Protein AF-0000000074209521 (afdb_homodimer)

Radius of gyration: 27.81 Å; Cα contacts (8 Å, |Δi|>4): 1711; chains: 2; bounding box: 78×74×58 Å

Foldseek 3Di:
DLQALLNLLVCQALVQAFFLVSSCVVPVDDSVSSVVSVVLCVVQQQKDWPDFDPDDPDDGTTTIHGDHFLAWEWEWEDDQFKIKIFIAHLNLDTPWIDIDGDHLQVACVPGVVVVLVVVVVGCVVNVHDLSRHAEYEYEDQAFAFPPQRAGCQDVSRPHRGVDPSQVVSCVSRVHGYYYAHLQLLLQLLLCVVVPCSPPDFRFKTKEWAAEQFTWIWIDDRSHTDQPNTNCPGVQQQDALDDAFADPVGDGRGLRSCQGPVNLQVVCVVVVHPQDHLLSLQVCVVVPPPSSLVSLLVSLLSLLQSVLVVLQVRLTLEYEYAYSSLDPSSQVSSVVSNVVRHDCVSCVRYDRYYRDCHPSSSVSSRSNNSSCVCSRSVNSSVVSD/DLQALLNLLVCQALVQAFFLVSSCVVPVDDSVSSVVSVVLCVVQQQKDWPDFPPDDPDDGTTTIHGDHFLAWEWEWEDDQFKIKIFIAHLNLDTPWIDIDGDHLQVACVPGVVVVLVVVVVGCVVNVHDLSRHAEYEYEDQAFAFPPQRAGCQDVSRPHRGVDPSQVVSCVSRVHGYYYAHLQLLLQLLLCVVVPCSPPDFRFKTKEWAAEQFTWMWIDDRSHTDQPNGNCPGVQQQDALDDAFADPVGDGRGLRSCQGPVNLQVVCVVVVHPQDHLLSLQVCVVVPPPSSLVSLLVSLLSLLQSVLVVLQVRLTLEYEYAYSSLDPSSQVSSVVSNVVRHDCVSCVRYDRYYRDCHPSSSVSSRSNNSSCVCSRSVNSSVVSD

Nearest PDB structures (foldseek):
  2qm1-assembly1_B  TM=8.744E-01  e=2.943E-23  Enterococcus faecalis V583
  5f7q-assembly1_C  TM=8.831E-01  e=9.746E-23  Listeria monocytogenes EGD-e
  5f7q-assembly1_J  TM=8.627E-01  e=8.278E-23  Listeria monocytogenes EGD-e
  2aa4-assembly1_B  TM=8.420E-01  e=3.193E-18  Escherichia coli
  6jdb-assembly1_A-2  TM=8.244E-01  e=1.582E-15  Haemophilus influenzae 86-028NP

Secondary structure (DSSP, 8-state):
----HHHHHHHHHHTS--BHHHHHHHH---HHHHHHHHHHHHHTTSEEEEEE---SSS---EEEEE--SS-EEEEEEE-SSEEEEEEE-TTS-EEEEEEEE--GGG-HHHHHHHHHHHHHHHHHHHT--GGGEEEEEEEESS-B-TTT--B---TTSTT-BT--HHHHHHHHS-S-EEEEEHHHHHHHHHHHHHTTTSSSSPPPEEEEEESSSEEEEEEETTEEE--SSS-TT-GGG-B----PBPTTS-BSBHHHHHSHHHHHHHHHHTT----SHHHHHHHHHTT-HHHHHHHHHHHHHHHHHHHHHHHHH--SEEEEESTT--HHHHHHHHHHHHHHS-HHHHTT-EEEE-SSGGGHHHHHHHHHHHHHHTSHHHHHHHH-/----HHHHHHHHHHTS--BHHHHHHHH---HHHHHHHHHHHHHTTSEEEEEE---SSS---EEEEE--SS-EEEEEEE-SSEEEEEEE-TTS-EEEEEEEE--GGG-HHHHHHHHHHHHHHHHHHHT--GGGEEEEEEEESS-B-TTT--B---TTSTT-BT--HHHHHHHHS-S-EEEEEHHHHHHHHHHHHHTTTSSSSPPPEEEEEESSSEEEEEEETTEEE--SSS-TT-GGG-B----PBPTTS-BSBHHHHHSHHHHHHHHHHTT----SHHHHHHHHHTT-HHHHHHHHHHHHHHHHHHHHHHHHH--SEEEEESTT--HHHHHHHHHHHHHHS-HHHHTT-EEEE-SSGGGHHHHHHHHHHHHHHTSHHHHHHHH-

Sequence (768 aa):
MTAGAGEILQLIRSGRATTRIQVLEATGLSRVTVAQRMDALLAAGIVRTAGDAGATGGRRSERFVFDPADSLVLVAALELDAAELAVVDPHGALLARMSLDLDLAAGPESVLPVLLDGFDTLLGDVGIKPASVGGVALSVPGPVDPHDHRLSDPPVMPGWGAWPVVETVRDRFDVPVHLENDADATAYGEFTELGGGRDGRPEPFVLVKVSRFLGAGLVIDGRAYRGTDGGAGDIGHVDVGGDAVCRCGRRGCLAAEAGGTALLRRLGEAGSDVGSLAELRALAERGDALVTAELERAAGLIGRVLAVVVGVLNPADLVVAGELAVPAMIAGIRAGVYAGAQPRATARLRIRAATLGPEAVLVGLARVAVDDRFSAEAVDARLGMTAGAGEILQLIRSGRATTRIQVLEATGLSRVTVAQRMDALLAAGIVRTAGDAGATGGRRSERFVFDPADSLVLVAALELDAAELAVVDPHGALLARMSLDLDLAAGPESVLPVLLDGFDTLLGDVGIKPASVGGVALSVPGPVDPHDHRLSDPPVMPGWGAWPVVETVRDRFDVPVHLENDADATAYGEFTELGGGRDGRPEPFVLVKVSRFLGAGLVIDGRAYRGTDGGAGDIGHVDVGGDAVCRCGRRGCLAAEAGGTALLRRLGEAGSDVGSLAELRALAERGDALVTAELERAAGLIGRVLAVVVGVLNPADLVVAGELAVPAMIAGIRAGVYAGAQPRATARLRIRAATLGPEAVLVGLARVAVDDRFSAEAVDARLG

Organism: NCBI:txid88382

Structure (mmCIF, N/CA/C/O backbone):
data_AF-0000000074209521-model_v1
#
loop_
_entity.id
_entity.type
_entity.pdbx_description
1 polymer 'Putative NBD/HSP70 family sugar kinase'
#
loop_
_atom_site.group_PDB
_atom_site.id
_atom_site.type_symbol
_atom_site.label_atom_id
_atom_site.label_alt_id
_atom_site.label_comp_id
_atom_site.label_asym_id
_atom_site.label_entity_id
_atom_site.label_seq_id
_atom_site.pdbx_PDB_ins_code
_atom_site.Cartn_x
_atom_site.Cartn_y
_atom_site.Cartn_z
_atom_site.occupancy
_atom_site.B_iso_or_equiv
_atom_site.auth_seq_id
_atom_site.auth_comp_id
_atom_site.auth_asym_id
_atom_site.auth_atom_id
_atom_site.pdbx_PDB_model_num
ATOM 1 N N . MET A 1 1 ? -26.859 -6.52 -5.391 1 35.66 1 MET A N 1
ATOM 2 C CA . MET A 1 1 ? -25.656 -5.941 -4.789 1 35.66 1 MET A CA 1
ATOM 3 C C . MET A 1 1 ? -26 -5.191 -3.508 1 35.66 1 MET A C 1
ATOM 5 O O . MET A 1 1 ? -26.766 -4.223 -3.535 1 35.66 1 MET A O 1
ATOM 9 N N . THR A 1 2 ? -26.391 -5.891 -2.447 1 49.91 2 THR A N 1
ATOM 10 C CA . THR A 1 2 ? -27.203 -5.137 -1.498 1 49.91 2 THR A CA 1
ATOM 11 C C . THR A 1 2 ? -26.422 -3.967 -0.917 1 49.91 2 THR A C 1
ATOM 13 O O . THR A 1 2 ? -25.531 -4.164 -0.089 1 49.91 2 THR A O 1
ATOM 16 N N . ALA A 1 3 ? -26.188 -3.008 -1.769 1 63.5 3 ALA A N 1
ATOM 17 C CA . ALA A 1 3 ? -25.641 -1.713 -1.354 1 63.5 3 ALA A CA 1
ATOM 18 C C . ALA A 1 3 ? -26.469 -1.119 -0.213 1 63.5 3 ALA A C 1
ATOM 20 O O . ALA A 1 3 ? -27.688 -0.934 -0.344 1 63.5 3 ALA A O 1
ATOM 21 N N . GLY A 1 4 ? -25.828 -1.159 1.02 1 77.31 4 GLY A N 1
ATOM 22 C CA . GLY A 1 4 ? -26.516 -0.495 2.119 1 77.31 4 GLY A CA 1
ATOM 23 C C . GLY A 1 4 ? -26.672 1 1.912 1 77.31 4 GLY A C 1
ATOM 24 O O . GLY A 1 4 ? -26.469 1.503 0.806 1 77.31 4 GLY A O 1
ATOM 25 N N . ALA A 1 5 ? -27.297 1.582 2.875 1 87.94 5 ALA A N 1
ATOM 26 C CA . ALA A 1 5 ? -27.453 3.033 2.822 1 87.94 5 ALA A CA 1
ATOM 27 C C . ALA A 1 5 ? -26.109 3.725 2.682 1 87.94 5 ALA A C 1
ATOM 29 O O . ALA A 1 5 ? -26 4.758 2.02 1 87.94 5 ALA A O 1
ATOM 30 N N . GLY A 1 6 ? -25.125 3.09 3.289 1 90.69 6 GLY A N 1
ATOM 31 C CA . GLY A 1 6 ? -23.781 3.641 3.238 1 90.69 6 GLY A CA 1
ATOM 32 C C . GLY A 1 6 ? -23.203 3.689 1.835 1 90.69 6 GLY A C 1
ATOM 33 O O . GLY A 1 6 ? -22.578 4.68 1.447 1 90.69 6 GLY A O 1
ATOM 34 N N . GLU A 1 7 ? -23.406 2.686 1.127 1 87.81 7 GLU A N 1
ATOM 35 C CA . GLU A 1 7 ? -22.922 2.66 -0.249 1 87.81 7 GLU A CA 1
ATOM 36 C C . GLU A 1 7 ? -23.656 3.674 -1.115 1 87.81 7 GLU A C 1
ATOM 38 O O . GLU A 1 7 ? -23.062 4.301 -1.992 1 87.81 7 GLU A O 1
ATOM 43 N N . ILE A 1 8 ? -24.938 3.754 -0.903 1 91.06 8 ILE A N 1
ATOM 44 C CA . ILE A 1 8 ? -25.719 4.746 -1.628 1 91.06 8 ILE A CA 1
ATOM 45 C C . ILE A 1 8 ? -25.203 6.148 -1.304 1 91.06 8 ILE A C 1
ATOM 47 O O . ILE A 1 8 ? -25.078 6.992 -2.195 1 91.06 8 ILE A O 1
ATOM 51 N N . LEU A 1 9 ? -24.891 6.328 -0.055 1 94.31 9 LEU A N 1
ATOM 52 C CA . LEU A 1 9 ? -24.328 7.621 0.338 1 94.31 9 LEU A CA 1
ATOM 53 C C . LEU A 1 9 ? -23.047 7.922 -0.432 1 94.31 9 LEU A C 1
ATOM 55 O O . LEU A 1 9 ? -22.844 9.047 -0.883 1 94.31 9 LEU A O 1
ATOM 59 N N . GLN A 1 10 ? -22.203 6.891 -0.549 1 91.31 10 GLN A N 1
ATOM 60 C CA . GLN A 1 10 ? -20.938 7.109 -1.26 1 91.31 10 GLN A CA 1
ATOM 61 C C . GLN A 1 10 ? -21.188 7.523 -2.707 1 91.31 10 GLN A C 1
ATOM 63 O O . GLN A 1 10 ? -20.469 8.352 -3.254 1 91.31 10 GLN A O 1
ATOM 68 N N . LEU A 1 11 ? -22.234 6.98 -3.344 1 90.31 11 LEU A N 1
ATOM 69 C CA . LEU A 1 11 ? -22.594 7.336 -4.715 1 90.31 11 LEU A CA 1
ATOM 70 C C . LEU A 1 11 ? -23.031 8.797 -4.801 1 90.31 11 LEU A C 1
ATOM 72 O O . LEU A 1 11 ? -22.625 9.516 -5.711 1 90.31 11 LEU A O 1
ATOM 76 N N . ILE A 1 12 ? -23.75 9.18 -3.834 1 93 12 ILE A N 1
ATOM 77 C CA . ILE A 1 12 ? -24.266 10.547 -3.818 1 93 12 ILE A CA 1
ATOM 78 C C . ILE A 1 12 ? -23.109 11.523 -3.545 1 93 12 ILE A C 1
ATOM 80 O O . ILE A 1 12 ? -22.969 12.523 -4.246 1 93 12 ILE A O 1
ATOM 84 N N . ARG A 1 13 ? -22.312 11.203 -2.592 1 91.12 13 ARG A N 1
ATOM 85 C CA . ARG A 1 13 ? -21.219 12.062 -2.154 1 91.12 13 ARG A CA 1
ATOM 86 C C . ARG A 1 13 ? -20.203 12.258 -3.268 1 91.12 13 ARG A C 1
ATOM 88 O O . ARG A 1 13 ? -19.641 13.344 -3.42 1 91.12 13 ARG A O 1
ATOM 95 N N . SER A 1 14 ? -20.016 11.211 -4.055 1 84.81 14 SER A N 1
ATOM 96 C CA . SER A 1 14 ? -19.031 11.281 -5.129 1 84.81 14 SER A CA 1
ATOM 97 C C . SER A 1 14 ? -19.609 11.953 -6.371 1 84.81 14 SER A C 1
ATOM 99 O O . SER A 1 14 ? -18.875 12.32 -7.289 1 84.81 14 SER A O 1
ATOM 101 N N . GLY A 1 15 ? -20.938 12.07 -6.402 1 86.44 15 GLY A N 1
ATOM 102 C CA . GLY A 1 15 ? -21.609 12.641 -7.559 1 86.44 15 GLY A CA 1
ATOM 103 C C . GLY A 1 15 ? -21.938 11.625 -8.633 1 86.44 15 GLY A C 1
ATOM 104 O O . GLY A 1 15 ? -22.531 11.961 -9.656 1 86.44 15 GLY A O 1
ATOM 105 N N . ARG A 1 16 ? -21.609 10.383 -8.438 1 87 16 ARG A N 1
ATOM 106 C CA . ARG A 1 16 ? -21.828 9.344 -9.43 1 87 16 ARG A CA 1
ATOM 107 C C . ARG A 1 16 ? -23.328 9.086 -9.641 1 87 16 ARG A C 1
ATOM 109 O O . ARG A 1 16 ? -23.75 8.727 -10.742 1 87 16 ARG A O 1
ATOM 116 N N . ALA A 1 17 ? -24.094 9.203 -8.562 1 91.38 17 ALA A N 1
ATOM 117 C CA . ALA A 1 17 ? -25.547 9.031 -8.602 1 91.38 17 ALA A CA 1
ATOM 118 C C . ALA A 1 17 ? -26.234 9.969 -7.617 1 91.38 17 ALA A C 1
ATOM 120 O O . ALA A 1 17 ? -26.172 9.766 -6.402 1 91.38 17 ALA A O 1
ATOM 121 N N . THR A 1 18 ? -26.906 10.953 -8.234 1 94.5 18 THR A N 1
ATOM 122 C CA . THR A 1 18 ? -27.469 11.969 -7.355 1 94.5 18 THR A CA 1
ATOM 123 C C . THR A 1 18 ? -29 12.008 -7.496 1 94.5 18 THR A C 1
ATOM 125 O O . THR A 1 18 ? -29.656 12.852 -6.883 1 94.5 18 THR A O 1
ATOM 128 N N . THR A 1 19 ? -29.547 11.141 -8.391 1 94.12 19 THR A N 1
ATOM 129 C CA . THR A 1 19 ? -30.984 10.984 -8.516 1 94.12 19 THR A CA 1
ATOM 130 C C . THR A 1 19 ? -31.406 9.547 -8.203 1 94.12 19 THR A C 1
ATOM 132 O O . THR A 1 19 ? -30.562 8.641 -8.195 1 94.12 19 THR A O 1
ATOM 135 N N . ARG A 1 20 ? -32.656 9.414 -7.945 1 92.56 20 ARG A N 1
ATOM 136 C CA . ARG A 1 20 ? -33.156 8.078 -7.637 1 92.56 20 ARG A CA 1
ATOM 137 C C . ARG A 1 20 ? -32.906 7.113 -8.789 1 92.56 20 ARG A C 1
ATOM 139 O O . ARG A 1 20 ? -32.469 5.973 -8.57 1 92.56 20 ARG A O 1
ATOM 146 N N . ILE A 1 21 ? -33.062 7.57 -9.961 1 92.44 21 ILE A N 1
ATOM 147 C CA . ILE A 1 21 ? -32.875 6.738 -11.148 1 92.44 21 ILE A CA 1
ATOM 148 C C . ILE A 1 21 ? -31.406 6.344 -11.273 1 92.44 21 ILE A C 1
ATOM 150 O O . ILE A 1 21 ? -31.078 5.191 -11.57 1 92.44 21 ILE A O 1
ATOM 154 N N . GLN A 1 22 ? -30.531 7.297 -11.039 1 92.38 22 GLN A N 1
ATOM 155 C CA . GLN A 1 22 ? -29.109 7.012 -11.109 1 92.38 22 GLN A CA 1
ATOM 156 C C . GLN A 1 22 ? -28.703 5.996 -10.047 1 92.38 22 GLN A C 1
ATOM 158 O O . GLN A 1 22 ? -27.859 5.121 -10.297 1 92.38 22 GLN A O 1
ATOM 163 N N . VAL A 1 23 ? -29.234 6.113 -8.898 1 92.62 23 VAL A N 1
ATOM 164 C CA . VAL A 1 23 ? -28.922 5.195 -7.812 1 92.62 23 VAL A CA 1
ATOM 165 C C . VAL A 1 23 ? -29.406 3.789 -8.164 1 92.62 23 VAL A C 1
ATOM 167 O O . VAL A 1 23 ? -28.688 2.809 -7.949 1 92.62 23 VAL A O 1
ATOM 170 N N . LEU A 1 24 ? -30.641 3.727 -8.703 1 87.56 24 LEU A N 1
ATOM 171 C CA . LEU A 1 24 ? -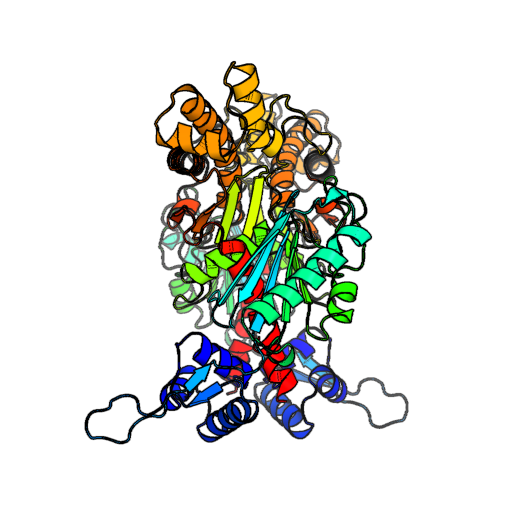31.172 2.447 -9.148 1 87.56 24 LEU A CA 1
ATOM 172 C C . LEU A 1 24 ? -30.25 1.789 -10.164 1 87.56 24 LEU A C 1
ATOM 174 O O . LEU A 1 24 ? -29.906 0.612 -10.031 1 87.56 24 LEU A O 1
ATOM 178 N N . GLU A 1 25 ? -29.797 2.547 -11.062 1 88.12 25 GLU A N 1
ATOM 179 C CA . GLU A 1 25 ? -28.938 2.043 -12.133 1 88.12 25 GLU A CA 1
ATOM 180 C C . GLU A 1 25 ? -27.578 1.619 -11.602 1 88.12 25 GLU A C 1
ATOM 182 O O . GLU A 1 25 ? -27.047 0.572 -11.984 1 88.12 25 GLU A O 1
ATOM 187 N N . ALA A 1 26 ? -27.062 2.424 -10.719 1 85.75 26 ALA A N 1
ATOM 188 C CA . ALA A 1 26 ? -25.719 2.189 -10.227 1 85.75 26 ALA A CA 1
ATOM 189 C C . ALA A 1 26 ? -25.672 0.991 -9.281 1 85.75 26 ALA A C 1
ATOM 191 O O . ALA A 1 26 ? -24.672 0.278 -9.219 1 85.75 26 ALA A O 1
ATOM 192 N N . THR A 1 27 ? -26.719 0.748 -8.617 1 82.5 27 THR A N 1
ATOM 193 C CA . THR A 1 27 ? -26.688 -0.269 -7.574 1 82.5 27 THR A CA 1
ATOM 194 C C . THR A 1 27 ? -27.312 -1.568 -8.055 1 82.5 27 THR A C 1
ATOM 196 O O . THR A 1 27 ? -27.016 -2.645 -7.531 1 82.5 27 THR A O 1
ATOM 199 N N . GLY A 1 28 ? -28.234 -1.428 -8.969 1 77.12 28 GLY A N 1
ATOM 200 C CA . GLY A 1 28 ? -29 -2.586 -9.406 1 77.12 28 GLY A CA 1
ATOM 201 C C . GLY A 1 28 ? -30 -3.066 -8.383 1 77.12 28 GLY A C 1
ATOM 202 O O . GLY A 1 28 ? -30.562 -4.156 -8.516 1 77.12 28 GLY A O 1
ATOM 203 N N . LEU A 1 29 ? -30.266 -2.281 -7.402 1 78.56 29 LEU A N 1
ATOM 204 C CA . LEU A 1 29 ? -31.219 -2.617 -6.352 1 78.56 29 LEU A CA 1
ATOM 205 C C . LEU A 1 29 ? -32.656 -2.391 -6.82 1 78.56 29 LEU A C 1
ATOM 207 O O . LEU A 1 29 ? -32.875 -1.725 -7.832 1 78.56 29 LEU A O 1
ATOM 211 N N . SER A 1 30 ? -33.531 -2.99 -6.035 1 79.06 30 SER A N 1
ATOM 212 C CA . SER A 1 30 ? -34.969 -2.77 -6.336 1 79.06 30 SER A CA 1
ATOM 213 C C . SER A 1 30 ? -35.375 -1.345 -5.992 1 79.06 30 SER A C 1
ATOM 215 O O . SER A 1 30 ? -34.75 -0.689 -5.16 1 79.06 30 SER A O 1
ATOM 217 N N . ARG A 1 31 ? -36.438 -0.959 -6.605 1 86.31 31 ARG A N 1
ATOM 218 C CA . ARG A 1 31 ? -37 0.369 -6.352 1 86.31 31 ARG A CA 1
ATOM 219 C C . ARG A 1 31 ? -37.375 0.529 -4.883 1 86.31 31 ARG A C 1
ATOM 221 O O . ARG A 1 31 ? -37.125 1.578 -4.285 1 86.31 31 ARG A O 1
ATOM 228 N N . VAL A 1 32 ? -37.906 -0.494 -4.336 1 85 32 VAL A N 1
ATOM 229 C CA . VAL A 1 32 ? -38.344 -0.449 -2.951 1 85 32 VAL A CA 1
ATOM 230 C C . VAL A 1 32 ? -37.156 -0.325 -2.018 1 85 32 VAL A C 1
ATOM 232 O O . VAL A 1 32 ? -37.188 0.468 -1.073 1 85 32 VAL A O 1
ATOM 235 N N . THR A 1 33 ? -36.094 -1.018 -2.297 1 82.06 33 THR A N 1
ATOM 236 C CA . THR A 1 33 ? -34.875 -1.006 -1.469 1 82.06 33 THR A CA 1
ATOM 237 C C . THR A 1 33 ? -34.188 0.352 -1.541 1 82.06 33 THR A C 1
ATOM 239 O O . THR A 1 33 ? -33.781 0.894 -0.519 1 82.06 33 THR A O 1
ATOM 242 N N . VAL A 1 34 ? -34.094 0.868 -2.715 1 88.81 34 VAL A N 1
ATOM 243 C CA . VAL A 1 34 ? -33.5 2.18 -2.891 1 88.81 34 VAL A CA 1
ATOM 244 C C . VAL A 1 34 ? -34.312 3.234 -2.139 1 88.81 34 VAL A C 1
ATOM 246 O O . VAL A 1 34 ? -33.719 4.082 -1.445 1 88.81 34 VAL A O 1
ATOM 249 N N . ALA A 1 35 ? -35.562 3.074 -2.252 1 90.94 35 ALA A N 1
ATOM 250 C CA . ALA A 1 35 ? -36.438 4.035 -1.571 1 90.94 35 ALA A CA 1
ATOM 251 C C . ALA A 1 35 ? -36.25 3.971 -0.059 1 90.94 35 ALA A C 1
ATOM 253 O O . ALA A 1 35 ? -36.125 5.004 0.605 1 90.94 35 ALA A O 1
ATOM 254 N N . GLN A 1 36 ? -36.188 2.852 0.396 1 90 36 GLN A N 1
ATOM 255 C CA . GLN A 1 36 ? -36.031 2.652 1.832 1 90 36 GLN A CA 1
ATOM 256 C C . GLN A 1 36 ? -34.688 3.225 2.318 1 90 36 GLN A C 1
ATOM 258 O O . GLN A 1 36 ? -34.656 3.898 3.35 1 90 36 GLN A O 1
ATOM 263 N N . ARG A 1 37 ? -33.688 2.934 1.632 1 90.94 37 ARG A N 1
ATOM 264 C CA . ARG A 1 37 ? -32.344 3.393 2.016 1 90.94 37 ARG A CA 1
ATOM 265 C C . ARG A 1 37 ? -32.219 4.906 1.883 1 90.94 37 ARG A C 1
ATOM 267 O O . ARG A 1 37 ? -31.625 5.566 2.73 1 90.94 37 ARG A O 1
ATOM 274 N N . MET A 1 38 ? -32.812 5.355 0.869 1 92.94 38 MET A N 1
ATOM 275 C CA . MET A 1 38 ? -32.812 6.801 0.667 1 92.94 38 MET A CA 1
ATOM 276 C C . MET A 1 38 ? -33.562 7.504 1.778 1 92.94 38 MET A C 1
ATOM 278 O O . MET A 1 38 ? -33.125 8.539 2.287 1 92.94 38 MET A O 1
ATOM 282 N N . ASP A 1 39 ? -34.656 6.945 2.123 1 94.12 39 ASP A N 1
ATOM 283 C CA . ASP A 1 39 ? -35.469 7.523 3.191 1 94.12 39 ASP A CA 1
ATOM 284 C C . ASP A 1 39 ? -34.688 7.559 4.508 1 94.12 39 ASP A C 1
ATOM 286 O O . ASP A 1 39 ? -34.781 8.531 5.262 1 94.12 39 ASP A O 1
ATOM 290 N N . ALA A 1 40 ? -34 6.555 4.727 1 93.81 40 ALA A N 1
ATOM 291 C CA . ALA A 1 40 ? -33.188 6.496 5.945 1 93.81 40 ALA A CA 1
ATOM 292 C C . ALA A 1 40 ? -32.125 7.594 5.961 1 93.81 40 ALA A C 1
ATOM 294 O O . ALA A 1 40 ? -31.922 8.242 6.984 1 93.81 40 ALA A O 1
ATOM 295 N N . LEU A 1 41 ? -31.438 7.828 4.852 1 95.12 41 LEU A N 1
ATOM 296 C CA . LEU A 1 41 ? -30.422 8.859 4.73 1 95.12 41 LEU A CA 1
ATOM 297 C C . LEU A 1 41 ? -31.031 10.25 4.891 1 95.12 41 LEU A C 1
ATOM 299 O O . LEU A 1 41 ? -30.438 11.117 5.543 1 95.12 41 LEU A O 1
ATOM 303 N N . LEU A 1 42 ? -32.219 10.383 4.352 1 94.75 42 LEU A N 1
ATOM 304 C CA . LEU A 1 42 ? -32.938 11.656 4.438 1 94.75 42 LEU A CA 1
ATOM 305 C C . LEU A 1 42 ? -33.375 11.922 5.871 1 94.75 42 LEU A C 1
ATOM 307 O O . LEU A 1 42 ? -33.219 13.031 6.387 1 94.75 42 LEU A O 1
ATOM 311 N N . ALA A 1 43 ? -33.875 10.914 6.469 1 94.62 43 ALA A N 1
ATOM 312 C CA . ALA A 1 43 ? -34.406 11.047 7.832 1 94.62 43 ALA A CA 1
ATOM 313 C C . ALA A 1 43 ? -33.25 11.359 8.805 1 94.62 43 ALA A C 1
ATOM 315 O O . ALA A 1 43 ? -33.438 12.102 9.773 1 94.62 43 ALA A O 1
ATOM 316 N N . ALA A 1 44 ? -32.125 10.836 8.531 1 94.06 44 ALA A N 1
ATOM 317 C CA . ALA A 1 44 ? -30.969 11.031 9.406 1 94.06 44 ALA A CA 1
ATOM 318 C C . ALA A 1 44 ? -30.312 12.383 9.148 1 94.06 44 ALA A C 1
ATOM 320 O O . ALA A 1 44 ? -29.391 12.773 9.859 1 94.06 44 ALA A O 1
ATOM 321 N N . GLY A 1 45 ? -30.75 13.055 8.086 1 93.5 45 GLY A N 1
ATOM 322 C CA . GLY A 1 45 ? -30.203 14.359 7.758 1 93.5 45 GLY A CA 1
ATOM 323 C C . GLY A 1 45 ? -28.828 14.281 7.113 1 93.5 45 GLY A C 1
ATOM 324 O O . GLY A 1 45 ? -28.062 15.25 7.141 1 93.5 45 GLY A O 1
ATOM 325 N N . ILE A 1 46 ? -28.453 13.188 6.637 1 95.69 46 ILE A N 1
ATOM 326 C CA . ILE A 1 46 ? -27.156 12.992 5.996 1 95.69 46 ILE A CA 1
ATOM 327 C C . ILE A 1 46 ? -27.203 13.508 4.559 1 95.69 46 ILE A C 1
ATOM 329 O O . ILE A 1 46 ? -26.234 14.094 4.07 1 95.69 46 ILE A O 1
ATOM 333 N N . VAL A 1 47 ? -28.359 13.258 3.934 1 95.81 47 VAL A N 1
ATOM 334 C CA . VAL A 1 47 ? -28.609 13.75 2.582 1 95.81 47 VAL A CA 1
ATOM 335 C C . VAL A 1 47 ? -29.844 14.641 2.576 1 95.81 47 VAL A C 1
ATOM 337 O O . VAL A 1 47 ? -30.734 14.477 3.418 1 95.81 47 VAL A O 1
ATOM 340 N N . ARG A 1 48 ? -29.891 15.609 1.691 1 94.44 48 ARG A N 1
ATOM 341 C CA . ARG A 1 48 ? -31.062 16.453 1.506 1 94.44 48 ARG A CA 1
ATOM 342 C C . ARG A 1 48 ? -31.453 16.547 0.033 1 94.44 48 ARG A C 1
ATOM 344 O O . ARG A 1 48 ? -30.641 16.234 -0.846 1 94.44 48 ARG A O 1
ATOM 351 N N . THR A 1 49 ? -32.625 17 -0.183 1 92.81 49 THR A N 1
ATOM 352 C CA . THR A 1 49 ? -33.094 17.219 -1.548 1 92.81 49 THR A CA 1
ATOM 353 C C . THR A 1 49 ? -32.688 18.609 -2.037 1 92.81 49 THR A C 1
ATOM 355 O O . THR A 1 49 ? -32.781 19.594 -1.293 1 92.81 49 THR A O 1
ATOM 358 N N . ALA A 1 50 ? -31.844 18.891 -3.133 1 85.56 50 ALA A N 1
ATOM 359 C CA . ALA A 1 50 ? -31.344 20.172 -3.65 1 85.56 50 ALA A CA 1
ATOM 360 C C . ALA A 1 50 ? -32.312 20.766 -4.668 1 85.56 50 ALA A C 1
ATOM 362 O O . ALA A 1 50 ? -32 21.766 -5.324 1 85.56 50 ALA A O 1
ATOM 363 N N . GLY A 1 51 ? -33.625 20.656 -4.645 1 68.88 51 GLY A N 1
ATOM 364 C CA . GLY A 1 51 ? -34.594 21.25 -5.559 1 68.88 51 GLY A CA 1
ATOM 365 C C . GLY A 1 51 ? -34.594 20.594 -6.926 1 68.88 51 GLY A C 1
ATOM 366 O O . GLY A 1 51 ? -33.875 19.609 -7.152 1 68.88 51 GLY A O 1
ATOM 367 N N . ASP A 1 52 ? -35.5 21.141 -7.895 1 56.19 52 ASP A N 1
ATOM 368 C CA . ASP A 1 52 ? -35.781 20.641 -9.234 1 56.19 52 ASP A CA 1
ATOM 369 C C . ASP A 1 52 ? -34.594 20.844 -10.172 1 56.19 52 ASP A C 1
ATOM 371 O O . ASP A 1 52 ? -34 21.922 -10.203 1 56.19 52 ASP A O 1
ATOM 375 N N . ALA A 1 53 ? -33.812 19.969 -10.445 1 51.16 53 ALA A N 1
ATOM 376 C CA . ALA A 1 53 ? -32.969 20.188 -11.602 1 51.16 53 ALA A CA 1
ATOM 377 C C . ALA A 1 53 ? -33.75 20.75 -12.773 1 51.16 53 ALA A C 1
ATOM 379 O O . ALA A 1 53 ? -34.938 20.469 -12.922 1 51.16 53 ALA A O 1
ATOM 380 N N . GLY A 1 54 ? -33.438 21.969 -13.297 1 43.09 54 GLY A N 1
ATOM 381 C CA . GLY A 1 54 ? -34.062 22.641 -14.438 1 43.09 54 GLY A CA 1
ATOM 382 C C . GLY A 1 54 ? -34.656 21.672 -15.445 1 43.09 54 GLY A C 1
ATOM 383 O O . GLY A 1 54 ? -34 21.281 -16.391 1 43.09 54 GLY A O 1
ATOM 384 N N . ALA A 1 55 ? -35.25 20.672 -15.32 1 41.84 55 ALA A N 1
ATOM 385 C CA . ALA A 1 55 ? -35.812 20.156 -16.578 1 41.84 55 ALA A CA 1
ATOM 386 C C . ALA A 1 55 ? -36.75 21.188 -17.219 1 41.84 55 ALA A C 1
ATOM 388 O O . ALA A 1 55 ? -37.5 21.844 -16.516 1 41.84 55 ALA A O 1
ATOM 389 N N . THR A 1 56 ? -36.344 21.625 -18.266 1 36.41 56 THR A N 1
ATOM 390 C CA . THR A 1 56 ? -37.375 21.953 -19.25 1 36.41 56 THR A CA 1
ATOM 391 C C . THR A 1 56 ? -38.5 20.906 -19.25 1 36.41 56 THR A C 1
ATOM 393 O O . THR A 1 56 ? -38.25 19.75 -18.938 1 36.41 56 THR A O 1
ATOM 396 N N . GLY A 1 57 ? -39.844 20.734 -19.406 1 43.72 57 GLY A N 1
ATOM 397 C CA . GLY A 1 57 ? -41.188 20.188 -19.578 1 43.72 57 GLY A CA 1
ATOM 398 C C . GLY A 1 57 ? -41.469 19 -18.688 1 43.72 57 GLY A C 1
ATOM 399 O O . GLY A 1 57 ? -42.625 18.734 -18.344 1 43.72 57 GLY A O 1
ATOM 400 N N . GLY A 1 58 ? -40.812 17.781 -18.812 1 44.88 58 GLY A N 1
ATOM 401 C CA . GLY A 1 58 ? -41.281 16.5 -18.328 1 44.88 58 GLY A CA 1
ATOM 402 C C . GLY A 1 58 ? -41.031 16.297 -16.844 1 44.88 58 GLY A C 1
ATOM 403 O O . GLY A 1 58 ? -40.438 17.172 -16.188 1 44.88 58 GLY A O 1
ATOM 404 N N . ARG A 1 59 ? -41.5 15.156 -16.031 1 50.66 59 ARG A N 1
ATOM 405 C CA . ARG A 1 59 ? -41.406 14.672 -14.664 1 50.66 59 ARG A CA 1
ATOM 406 C C . ARG A 1 59 ? -40.031 14.953 -14.086 1 50.66 59 ARG A C 1
ATOM 408 O O . ARG A 1 59 ? -39 14.477 -14.602 1 50.66 59 ARG A O 1
ATOM 415 N N . ARG A 1 60 ? -39.781 15.961 -13.32 1 55.34 60 ARG A N 1
ATOM 416 C CA . ARG A 1 60 ? -38.594 16.594 -12.758 1 55.34 60 ARG A CA 1
ATOM 417 C C . ARG A 1 60 ? -37.875 15.641 -11.797 1 55.34 60 ARG A C 1
ATOM 419 O O . ARG A 1 60 ? -38.469 15.164 -10.828 1 55.34 60 ARG A O 1
ATOM 426 N N . SER A 1 61 ? -36.781 14.938 -12.109 1 71.5 61 SER A N 1
ATOM 427 C CA . SER A 1 61 ? -36.094 14 -11.234 1 71.5 61 SER A CA 1
ATOM 428 C C . SER A 1 61 ? -35.438 14.719 -10.062 1 71.5 61 SER A C 1
ATOM 430 O O . SER A 1 61 ? -34.781 15.758 -10.25 1 71.5 61 SER A O 1
ATOM 432 N N . GLU A 1 62 ? -35.875 14.5 -8.719 1 85.88 62 GLU A N 1
ATOM 433 C CA . GLU A 1 62 ? -35.312 15.008 -7.469 1 85.88 62 GLU A CA 1
ATOM 434 C C . GLU A 1 62 ? -33.844 14.641 -7.324 1 85.88 62 GLU A C 1
ATOM 436 O O . GLU A 1 62 ? -33.469 13.508 -7.598 1 85.88 62 GLU A O 1
ATOM 441 N N . ARG A 1 6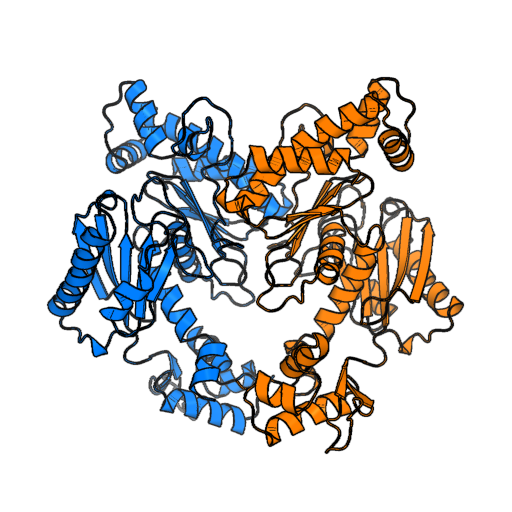3 ? -33.031 15.719 -7.098 1 92.94 63 ARG A N 1
ATOM 442 C CA . ARG A 1 63 ? -31.594 15.492 -6.879 1 92.94 63 ARG A CA 1
ATOM 443 C C . ARG A 1 63 ? -31.266 15.469 -5.391 1 92.94 63 ARG A C 1
ATOM 445 O O . ARG A 1 63 ? -31.859 16.219 -4.609 1 92.94 63 ARG A O 1
ATOM 452 N N . PHE A 1 64 ? -30.328 14.633 -5.02 1 95.12 64 PHE A N 1
ATOM 453 C CA . PHE A 1 64 ? -29.906 14.484 -3.633 1 95.12 64 PHE A CA 1
ATOM 454 C C . PHE A 1 64 ? -28.484 14.984 -3.453 1 95.12 64 PHE A C 1
ATOM 456 O O . PHE A 1 64 ? -27.641 14.805 -4.336 1 95.12 64 PHE A O 1
ATOM 463 N N . VAL A 1 65 ? -28.219 15.672 -2.322 1 94.81 65 VAL A N 1
ATOM 464 C CA . VAL A 1 65 ? -26.875 16.172 -2.047 1 94.81 65 VAL A CA 1
ATOM 465 C C . VAL A 1 65 ? -26.469 15.789 -0.632 1 94.81 65 VAL A C 1
ATOM 467 O O . VAL A 1 65 ? -27.297 15.719 0.273 1 94.81 65 VAL A O 1
ATOM 470 N N . PHE A 1 66 ? -25.203 15.469 -0.482 1 94.69 66 PHE A N 1
ATOM 471 C CA . PHE A 1 66 ? -24.578 15.242 0.819 1 94.69 66 PHE A CA 1
ATOM 472 C C . PHE A 1 66 ? -24.453 16.547 1.588 1 94.69 66 PHE A C 1
ATOM 474 O O . PHE A 1 66 ? -23.672 17.422 1.205 1 94.69 66 PHE A O 1
ATOM 481 N N . ASP A 1 67 ? -25.25 16.719 2.6 1 89.88 67 ASP A N 1
ATOM 482 C CA . ASP A 1 67 ? -25.266 17.938 3.381 1 89.88 67 ASP A CA 1
ATOM 483 C C . ASP A 1 67 ? -25.625 17.672 4.836 1 89.88 67 ASP A C 1
ATOM 485 O O . ASP A 1 67 ? -26.656 18.141 5.328 1 89.88 67 ASP A O 1
ATOM 489 N N . PRO A 1 68 ? -24.734 17.047 5.453 1 90.75 68 PRO A N 1
ATOM 490 C CA . PRO A 1 68 ? -25.062 16.703 6.84 1 90.75 68 PRO A CA 1
ATOM 491 C C . PRO A 1 68 ? -24.984 17.906 7.777 1 90.75 68 PRO A C 1
ATOM 493 O O . PRO A 1 68 ? -24.141 18.781 7.602 1 90.75 68 PRO A O 1
ATOM 496 N N . ALA A 1 69 ? -25.938 17.891 8.688 1 84.56 69 ALA A N 1
ATOM 497 C CA . ALA A 1 69 ? -25.906 18.922 9.719 1 84.56 69 ALA A CA 1
ATOM 498 C C . ALA A 1 69 ? -24.844 18.625 10.773 1 84.56 69 ALA A C 1
ATOM 500 O O . ALA A 1 69 ? -24.375 17.5 10.875 1 84.56 69 ALA A O 1
ATOM 501 N N . ASP A 1 70 ? -24.391 19.594 11.461 1 89.75 70 ASP A N 1
ATOM 502 C CA . ASP A 1 70 ? -23.5 19.453 12.617 1 89.75 70 ASP A CA 1
ATOM 503 C C . ASP A 1 70 ? -22.25 18.656 12.25 1 89.75 70 ASP A C 1
ATOM 505 O O . ASP A 1 70 ? -21.875 17.734 12.969 1 89.75 70 ASP A O 1
ATOM 509 N N . SER A 1 71 ? -21.75 19 11.039 1 94.44 71 SER A N 1
ATOM 510 C CA . SER A 1 71 ? -20.656 18.172 10.547 1 94.44 71 SER A CA 1
ATOM 511 C C . SER A 1 71 ? -19.422 19.016 10.219 1 94.44 71 SER A C 1
ATOM 513 O O . SER A 1 71 ? -18.562 18.578 9.445 1 94.44 71 SER A O 1
ATOM 515 N N . LEU A 1 72 ? -19.422 20.203 10.828 1 97.69 72 LEU A N 1
ATOM 516 C CA . LEU A 1 72 ? -18.188 20.969 10.711 1 97.69 72 LEU A CA 1
ATOM 517 C C . LEU A 1 72 ? -17.047 20.281 11.422 1 97.69 72 LEU A C 1
ATOM 519 O O . LEU A 1 72 ? -17.25 19.578 12.422 1 97.69 72 LEU A O 1
ATOM 523 N N . VAL A 1 73 ? -15.852 20.453 10.883 1 98.69 73 VAL A N 1
ATOM 524 C CA . VAL A 1 73 ? -14.672 19.828 11.484 1 98.69 73 VAL A CA 1
ATOM 525 C C . VAL A 1 73 ? -13.703 20.906 11.953 1 98.69 73 VAL A C 1
ATOM 527 O O . VAL A 1 73 ? -13.336 21.797 11.18 1 98.69 73 VAL A O 1
ATOM 530 N N . LEU A 1 74 ? -13.344 20.891 13.211 1 98.75 74 LEU A N 1
ATOM 531 C CA . LEU A 1 74 ? -12.219 21.688 13.695 1 98.75 74 LEU A CA 1
ATOM 532 C C . LEU A 1 74 ? -10.891 20.984 13.391 1 98.75 74 LEU A C 1
ATOM 534 O O . LEU A 1 74 ? -10.703 19.828 13.75 1 98.75 74 LEU A O 1
ATOM 538 N N . VAL A 1 75 ? -10.039 21.688 12.695 1 98.88 75 VAL A N 1
ATOM 539 C CA . VAL A 1 75 ? -8.758 21.078 12.344 1 98.88 75 VAL A CA 1
ATOM 540 C C . VAL A 1 75 ? -7.613 21.953 12.859 1 98.88 75 VAL A C 1
ATOM 542 O O . VAL A 1 75 ? -7.727 23.172 12.914 1 98.88 75 VAL A O 1
ATOM 545 N N . ALA A 1 76 ? -6.52 21.312 13.25 1 98.75 76 ALA A N 1
ATOM 546 C CA . ALA A 1 76 ? -5.297 22.016 13.648 1 98.75 76 ALA A CA 1
ATOM 547 C C . ALA A 1 76 ? -4.059 21.297 13.117 1 98.75 76 ALA A C 1
ATOM 549 O O . ALA A 1 76 ? -3.893 20.094 13.336 1 98.75 76 ALA A O 1
ATOM 550 N N . ALA A 1 77 ? -3.279 21.969 12.391 1 98.12 77 ALA A N 1
ATOM 551 C CA . ALA A 1 77 ? -1.969 21.484 11.969 1 98.12 77 ALA A CA 1
ATOM 552 C C . ALA A 1 77 ? -0.87 21.984 12.898 1 98.12 77 ALA A C 1
ATOM 554 O O . ALA A 1 77 ? -0.514 23.172 12.867 1 98.12 77 ALA A O 1
ATOM 555 N N . LEU A 1 78 ? -0.351 21.078 13.703 1 96.19 78 LEU A N 1
ATOM 556 C CA . LEU A 1 78 ? 0.706 21.453 14.641 1 96.19 78 LEU A CA 1
ATOM 557 C C . LEU A 1 78 ? 2.078 21.344 13.984 1 96.19 78 LEU A C 1
ATOM 559 O O . LEU A 1 78 ? 2.428 20.281 13.445 1 96.19 78 LEU A O 1
ATOM 563 N N . GLU A 1 79 ? 2.748 22.422 13.977 1 92.19 79 GLU A N 1
ATOM 564 C CA . GLU A 1 79 ? 4.16 22.469 13.609 1 92.19 79 GLU A CA 1
ATOM 565 C C . GLU A 1 79 ? 5.035 22.703 14.844 1 92.19 79 GLU A C 1
ATOM 567 O O . GLU A 1 79 ? 4.531 22.797 15.961 1 92.19 79 GLU A O 1
ATOM 572 N N . LEU A 1 80 ? 6.316 22.812 14.656 1 88.88 80 LEU A N 1
ATOM 573 C CA . LEU A 1 80 ? 7.227 22.891 15.797 1 88.88 80 LEU A CA 1
ATOM 574 C C . LEU A 1 80 ? 7 24.172 16.578 1 88.88 80 LEU A C 1
ATOM 576 O O . LEU A 1 80 ? 7.012 24.156 17.812 1 88.88 80 LEU A O 1
ATOM 580 N N . ASP A 1 81 ? 6.68 25.25 15.812 1 91.44 81 ASP A N 1
ATOM 581 C CA . ASP A 1 81 ? 6.676 26.531 16.5 1 91.44 81 ASP A CA 1
ATOM 582 C C . ASP A 1 81 ? 5.348 27.25 16.297 1 91.44 81 ASP A C 1
ATOM 584 O O . ASP A 1 81 ? 5.195 28.406 16.719 1 91.44 81 ASP A O 1
ATOM 588 N N . ALA A 1 82 ? 4.426 26.609 15.703 1 94.25 82 ALA A N 1
ATOM 589 C CA . ALA A 1 82 ? 3.135 27.234 15.438 1 94.25 82 ALA A CA 1
ATOM 590 C C . ALA A 1 82 ? 2.059 26.188 15.164 1 94.25 82 ALA A C 1
ATOM 592 O O . ALA A 1 82 ? 2.363 25 15 1 94.25 82 ALA A O 1
ATOM 593 N N . ALA A 1 83 ? 0.866 26.656 15.18 1 97.12 83 ALA A N 1
ATOM 594 C CA . ALA A 1 83 ? -0.27 25.828 14.758 1 97.12 83 ALA A CA 1
ATOM 595 C C . ALA A 1 83 ? -1.234 26.641 13.891 1 97.12 83 ALA A C 1
ATOM 597 O O . ALA A 1 83 ? -1.487 27.812 14.156 1 97.12 83 ALA A O 1
ATOM 598 N N . GLU A 1 84 ? -1.681 26 12.852 1 98 84 GLU A N 1
ATOM 599 C CA . GLU A 1 84 ? -2.762 26.547 12.047 1 98 84 GLU A CA 1
ATOM 600 C C . GLU A 1 84 ? -4.094 25.891 12.375 1 98 84 GLU A C 1
ATOM 602 O O . GLU A 1 84 ? -4.234 24.672 12.234 1 98 84 GLU A O 1
ATOM 607 N N . LEU A 1 85 ? -5.09 26.672 12.82 1 98.5 85 LEU A N 1
ATOM 608 C CA . LEU A 1 85 ? -6.43 26.188 13.141 1 98.5 85 LEU A CA 1
ATOM 609 C C . LEU A 1 85 ? -7.426 26.594 12.062 1 98.5 85 LEU A C 1
ATOM 611 O O . LEU A 1 85 ? -7.289 27.672 11.461 1 98.5 85 LEU A O 1
ATOM 615 N N . ALA A 1 86 ? -8.422 25.734 11.852 1 98.75 86 ALA A N 1
ATOM 616 C CA . ALA A 1 86 ? -9.461 26.094 10.898 1 98.75 86 ALA A CA 1
ATOM 617 C C . ALA A 1 86 ? -10.766 25.359 11.203 1 98.75 86 ALA A C 1
ATOM 619 O O . ALA A 1 86 ? -10.766 24.359 11.914 1 98.75 86 ALA A O 1
ATOM 620 N N . VAL A 1 87 ? -11.828 25.984 10.82 1 98.44 87 VAL A N 1
ATOM 621 C CA . VAL A 1 87 ? -13.117 25.328 10.695 1 98.44 87 VAL A CA 1
ATOM 622 C C . VAL A 1 87 ? -13.359 24.922 9.234 1 98.44 87 VAL A C 1
ATOM 624 O O . VAL A 1 87 ? -13.297 25.766 8.344 1 98.44 87 VAL A O 1
ATOM 627 N N . VAL A 1 88 ? -13.562 23.625 9.023 1 98 88 VAL A N 1
ATOM 628 C CA . VAL A 1 88 ? -13.727 23.125 7.66 1 98 88 VAL A CA 1
ATOM 629 C C . VAL A 1 88 ? -15.086 22.438 7.523 1 98 88 VAL A C 1
ATOM 631 O O . VAL A 1 88 ? -15.508 21.703 8.422 1 98 88 VAL A O 1
ATOM 634 N N . ASP A 1 89 ? -15.797 22.672 6.449 1 96.81 89 ASP A N 1
ATOM 635 C CA . ASP A 1 89 ? -17.078 22 6.25 1 96.81 89 ASP A CA 1
ATOM 636 C C . ASP A 1 89 ? -16.859 20.594 5.688 1 96.81 89 ASP A C 1
ATOM 638 O O . ASP A 1 89 ? -15.734 20.203 5.383 1 96.81 89 ASP A O 1
ATOM 642 N N . PRO A 1 90 ? -17.875 19.797 5.562 1 94.81 90 PRO A N 1
ATOM 643 C CA . PRO A 1 90 ? -17.703 18.391 5.168 1 94.81 90 PRO A CA 1
ATOM 644 C C . PRO A 1 90 ? -17.25 18.234 3.719 1 94.81 90 PRO A C 1
ATOM 646 O O . PRO A 1 90 ? -16.875 17.141 3.299 1 94.81 90 PRO A O 1
ATOM 649 N N . HIS A 1 91 ? -17.203 19.312 2.938 1 91.12 91 HIS A N 1
ATOM 650 C CA . HIS A 1 91 ? -16.781 19.266 1.541 1 91.12 91 HIS A CA 1
ATOM 651 C C . HIS A 1 91 ? -15.344 19.734 1.381 1 91.12 91 HIS A C 1
ATOM 653 O O . HIS A 1 91 ? -14.789 19.688 0.279 1 91.12 91 HIS A O 1
ATOM 659 N N . GLY A 1 92 ? -14.734 20.188 2.486 1 92.25 92 GLY A N 1
ATOM 660 C CA . GLY A 1 92 ? -13.328 20.562 2.453 1 92.25 92 GLY A CA 1
ATOM 661 C C . GLY A 1 92 ? -13.109 22.047 2.334 1 92.25 92 GLY A C 1
ATOM 662 O O . GLY A 1 92 ? -11.977 22.516 2.221 1 92.25 92 GLY A O 1
ATOM 663 N N . ALA A 1 93 ? -14.188 22.812 2.406 1 94.62 93 ALA A N 1
ATOM 664 C CA . ALA A 1 93 ? -14.055 24.266 2.314 1 94.62 93 ALA A CA 1
ATOM 665 C C . ALA A 1 93 ? -13.656 24.859 3.66 1 94.62 93 ALA A C 1
ATOM 667 O O . ALA A 1 93 ? -14.273 24.562 4.688 1 94.62 93 ALA A O 1
ATOM 668 N N . LEU A 1 94 ? -12.656 25.719 3.658 1 96.75 94 LEU A N 1
ATOM 669 C CA . LEU A 1 94 ? -12.227 26.422 4.863 1 96.75 94 LEU A CA 1
ATOM 670 C C . LEU A 1 94 ? -13.148 27.594 5.164 1 96.75 94 LEU A C 1
ATOM 672 O O . LEU A 1 94 ? -13.273 28.516 4.348 1 96.75 94 LEU A O 1
ATOM 676 N N . LEU A 1 95 ? -13.758 27.594 6.297 1 97.12 95 LEU A N 1
ATOM 677 C CA . LEU A 1 95 ? -14.719 28.625 6.668 1 97.12 95 LEU A CA 1
ATOM 678 C C . LEU A 1 95 ? -14.047 29.719 7.496 1 97.12 95 LEU A C 1
ATOM 680 O O . LEU A 1 95 ? -14.453 30.875 7.438 1 97.12 95 LEU A O 1
ATOM 684 N N . ALA A 1 96 ? -13.109 29.359 8.32 1 97.38 96 ALA A N 1
ATOM 685 C CA . ALA A 1 96 ? -12.328 30.25 9.172 1 97.38 96 ALA A CA 1
ATOM 686 C C . ALA A 1 96 ? -10.953 29.672 9.477 1 97.38 96 ALA A C 1
ATOM 688 O O . ALA A 1 96 ? -10.766 28.453 9.43 1 97.38 96 ALA A O 1
ATOM 689 N N . ARG A 1 97 ? -10.062 30.547 9.75 1 97.31 97 ARG A N 1
ATOM 690 C CA . ARG A 1 97 ? -8.711 30.125 10.062 1 97.31 97 ARG A CA 1
ATOM 691 C C . ARG A 1 97 ? -8.047 31.078 11.055 1 97.31 97 ARG A C 1
ATOM 693 O O . ARG A 1 97 ? -8.438 32.25 11.156 1 97.31 97 ARG A O 1
ATOM 700 N N . MET A 1 98 ? -7.113 30.562 11.773 1 96.75 98 MET A N 1
ATOM 701 C CA . MET A 1 98 ? -6.32 31.328 12.734 1 96.75 98 MET A CA 1
ATOM 702 C C . MET A 1 98 ? -4.957 30.672 12.953 1 96.75 98 MET A C 1
ATOM 704 O O . MET A 1 98 ? -4.836 29.453 12.914 1 96.75 98 MET A O 1
ATOM 708 N N . SER A 1 99 ? -3.941 31.5 13.117 1 97 99 SER A N 1
ATOM 709 C CA . SER A 1 99 ? -2.609 31.016 13.469 1 97 99 SER A CA 1
ATOM 710 C C . SER A 1 99 ? -2.291 31.266 14.938 1 97 99 SER A C 1
ATOM 712 O O . SER A 1 99 ? -2.617 32.312 15.477 1 97 99 SER A O 1
ATOM 714 N N . LEU A 1 100 ? -1.694 30.281 15.523 1 97.06 100 LEU A N 1
ATOM 715 C CA . LEU A 1 100 ? -1.243 30.391 16.906 1 97.06 100 LEU A CA 1
ATOM 716 C C . LEU A 1 100 ? 0.268 30.203 17 1 97.06 100 LEU A C 1
ATOM 718 O O . LEU A 1 100 ? 0.833 29.312 16.344 1 97.06 100 LEU A O 1
ATOM 722 N N . ASP A 1 101 ? 0.879 31.078 17.766 1 94.94 101 ASP A N 1
ATOM 723 C CA . ASP A 1 101 ? 2.27 30.844 18.125 1 94.94 101 ASP A CA 1
ATOM 724 C C . ASP A 1 101 ? 2.367 29.875 19.312 1 94.94 101 ASP A C 1
ATOM 726 O O . ASP A 1 101 ? 1.794 30.125 20.375 1 94.94 101 ASP A O 1
ATOM 730 N N . LEU A 1 102 ? 2.924 28.75 19.062 1 93.44 102 LEU A N 1
ATOM 731 C CA . LEU A 1 102 ? 3.117 27.766 20.125 1 93.44 102 LEU A CA 1
ATOM 732 C C . LEU A 1 102 ? 4.418 27 19.922 1 93.44 102 LEU A C 1
ATOM 734 O O . LEU A 1 102 ? 4.895 26.859 18.797 1 93.44 102 LEU A O 1
ATOM 738 N N . ASP A 1 103 ? 4.957 26.516 21.094 1 93.94 103 ASP A N 1
ATOM 739 C CA . ASP A 1 103 ? 6.16 25.688 21.094 1 93.94 103 ASP A CA 1
ATOM 740 C C . ASP A 1 103 ? 5.832 24.25 21.469 1 93.94 103 ASP A C 1
ATOM 742 O O . ASP A 1 103 ? 5.582 23.938 22.641 1 93.94 103 ASP A O 1
ATOM 746 N N . LEU A 1 104 ? 5.938 23.359 20.5 1 92.88 104 LEU A N 1
ATOM 747 C CA . LEU A 1 104 ? 5.594 21.953 20.734 1 92.88 104 LEU A CA 1
ATOM 748 C C . LEU A 1 104 ? 6.516 21.344 21.781 1 92.88 104 LEU A C 1
ATOM 750 O O . LEU A 1 104 ? 6.129 20.406 22.484 1 92.88 104 LEU A O 1
ATOM 754 N N . ALA A 1 105 ? 7.68 21.875 21.891 1 92.62 105 ALA A N 1
ATOM 755 C CA . ALA A 1 105 ? 8.664 21.344 22.828 1 92.62 105 ALA A CA 1
ATOM 756 C C . ALA A 1 105 ? 8.258 21.625 24.266 1 92.62 105 ALA A C 1
ATOM 758 O O . ALA A 1 105 ? 8.812 21.031 25.203 1 92.62 105 ALA A O 1
ATOM 759 N N . ALA A 1 106 ? 7.27 22.5 24.438 1 94.38 106 ALA A N 1
ATOM 760 C CA . ALA A 1 106 ? 6.789 22.812 25.781 1 94.38 106 ALA A CA 1
ATOM 761 C C . ALA A 1 106 ? 5.965 21.641 26.344 1 94.38 106 ALA A C 1
ATOM 763 O O . ALA A 1 106 ? 5.691 21.594 27.547 1 94.38 106 ALA A O 1
ATOM 764 N N . GLY A 1 107 ? 5.574 20.734 25.5 1 94.31 107 GLY A N 1
ATOM 765 C CA . GLY A 1 107 ? 4.844 19.547 25.938 1 94.31 107 GLY A CA 1
ATOM 766 C C . GLY A 1 107 ? 3.34 19.688 25.781 1 94.31 107 GLY A C 1
ATOM 767 O O . GLY A 1 107 ? 2.822 20.812 25.688 1 94.31 107 GLY A O 1
ATOM 768 N N . PRO A 1 108 ? 2.67 18.578 25.766 1 95.38 108 PRO A N 1
ATOM 769 C CA . PRO A 1 108 ? 1.229 18.594 25.516 1 95.38 108 PRO A CA 1
ATOM 770 C C . PRO A 1 108 ? 0.435 19.281 26.625 1 95.38 108 PRO A C 1
ATOM 772 O O . PRO A 1 108 ? -0.603 19.891 26.359 1 95.38 108 PRO A O 1
ATOM 775 N N . GLU A 1 109 ? 0.872 19.234 27.844 1 96 109 GLU A N 1
ATOM 776 C CA . GLU A 1 109 ? 0.175 19.844 28.969 1 96 109 GLU A CA 1
ATOM 777 C C . GLU A 1 109 ? 0.088 21.359 28.828 1 96 109 GLU A C 1
ATOM 779 O O . GLU A 1 109 ? -0.875 21.969 29.281 1 96 109 GLU A O 1
ATOM 784 N N . SER A 1 110 ? 1.096 21.844 28.188 1 96.25 110 SER A N 1
ATOM 785 C CA . SER A 1 110 ? 1.138 23.297 27.953 1 96.25 110 SER A CA 1
ATOM 786 C C . SER A 1 110 ? 0.486 23.656 26.625 1 96.25 110 SER A C 1
ATOM 788 O O . SER A 1 110 ? -0.227 24.656 26.547 1 96.25 110 SER A O 1
ATOM 790 N N . VAL A 1 111 ? 0.636 22.922 25.625 1 96.88 111 VAL A N 1
ATOM 791 C CA . VAL A 1 111 ? 0.273 23.25 24.25 1 96.88 111 VAL A CA 1
ATOM 792 C C . VAL A 1 111 ? -1.227 23.031 24.047 1 96.88 111 VAL A C 1
ATOM 794 O O . VAL A 1 111 ? -1.904 23.875 23.469 1 96.88 111 VAL A O 1
ATOM 797 N N . LEU A 1 112 ? -1.812 21.938 24.594 1 97.5 112 LEU A N 1
ATOM 798 C CA . LEU A 1 112 ? -3.168 21.531 24.25 1 97.5 112 LEU A CA 1
ATOM 799 C C . LEU A 1 112 ? -4.191 22.516 24.797 1 97.5 112 LEU A C 1
ATOM 801 O O . LEU A 1 112 ? -5.129 22.906 24.094 1 97.5 112 LEU A O 1
ATOM 805 N N . PRO A 1 113 ? -4.02 23.016 26.047 1 97.5 113 PRO A N 1
ATOM 806 C CA . PRO A 1 113 ? -4.988 24 26.516 1 97.5 113 PRO A CA 1
ATOM 807 C C . PRO A 1 113 ? -5.039 25.25 25.641 1 97.5 113 PRO A C 1
ATOM 809 O O . PRO A 1 113 ? -6.121 25.766 25.359 1 97.5 113 PRO A O 1
ATOM 812 N N . VAL A 1 114 ? -3.883 25.672 25.172 1 97.62 114 VAL A N 1
ATOM 813 C CA . VAL A 1 114 ? -3.809 26.844 24.297 1 97.62 114 VAL A CA 1
ATOM 814 C C . VAL A 1 114 ? -4.516 26.547 22.984 1 97.62 114 VAL A C 1
ATOM 816 O O . VAL A 1 114 ? -5.266 27.391 22.469 1 97.62 114 VAL A O 1
ATOM 819 N N . LEU A 1 115 ? -4.293 25.422 22.453 1 97.81 115 LEU A N 1
ATOM 820 C CA . LEU A 1 115 ? -4.898 25 21.203 1 97.81 115 LEU A CA 1
ATOM 821 C C . LEU A 1 115 ? -6.414 24.938 21.328 1 97.81 115 LEU A C 1
ATOM 823 O O . LEU A 1 115 ? -7.133 25.438 20.453 1 97.81 115 LEU A O 1
ATOM 827 N N . LEU A 1 116 ? -6.902 24.328 22.422 1 98 116 LEU A N 1
ATOM 828 C CA . LEU A 1 116 ? -8.336 24.156 22.625 1 98 116 LEU A CA 1
ATOM 829 C C . LEU A 1 116 ? -9.023 25.5 22.844 1 98 116 LEU A C 1
ATOM 831 O O . LEU A 1 116 ? -10.117 25.734 22.312 1 98 116 LEU A O 1
ATOM 835 N N . ASP A 1 117 ? -8.367 26.359 23.562 1 98 117 ASP A N 1
ATOM 836 C CA . ASP A 1 117 ? -8.883 27.719 23.703 1 98 117 ASP A CA 1
ATOM 837 C C . ASP A 1 117 ? -8.93 28.438 22.359 1 98 117 ASP A C 1
ATOM 839 O O . ASP A 1 117 ? -9.836 29.234 22.109 1 98 117 ASP A O 1
ATOM 843 N N . GLY A 1 118 ? -7.941 28.125 21.562 1 98.06 118 GLY A N 1
ATOM 844 C CA . GLY A 1 118 ? -7.922 28.672 20.219 1 98.06 118 GLY A CA 1
ATOM 845 C C . GLY A 1 118 ? -9.133 28.266 19.391 1 98.06 118 GLY A C 1
ATOM 846 O O . GLY A 1 118 ? -9.688 29.078 18.656 1 98.06 118 GLY A O 1
ATOM 847 N N . PHE A 1 119 ? -9.562 27.047 19.5 1 98.12 119 PHE A N 1
ATOM 848 C CA . PHE A 1 119 ? -10.758 26.578 18.812 1 98.12 119 PHE A CA 1
ATOM 849 C C . PHE A 1 119 ? -11.992 27.344 19.281 1 98.12 119 PHE A C 1
ATOM 851 O O . PHE A 1 119 ? -12.828 27.734 18.469 1 98.12 119 PHE A O 1
ATOM 858 N N . ASP A 1 120 ? -12.07 27.578 20.594 1 97.25 120 ASP A N 1
ATOM 859 C CA . ASP A 1 120 ? -13.188 28.344 21.141 1 97.25 120 ASP A CA 1
ATOM 860 C C . ASP A 1 120 ? -13.211 29.766 20.578 1 97.25 120 ASP A C 1
ATOM 862 O O . ASP A 1 120 ? -14.266 30.266 20.188 1 97.25 120 ASP A O 1
ATOM 866 N N . THR A 1 121 ? -12.047 30.312 20.578 1 97.69 121 THR A N 1
ATOM 867 C CA . THR A 1 121 ? -11.922 31.672 20.047 1 97.69 121 THR A CA 1
ATOM 868 C C . THR A 1 121 ? -12.32 31.719 18.578 1 97.69 121 THR A C 1
ATOM 870 O O . THR A 1 121 ? -13.07 32.625 18.172 1 97.69 121 THR A O 1
ATOM 873 N N . LEU A 1 122 ? -11.844 30.766 17.844 1 97.69 122 LEU A N 1
ATOM 874 C CA . LEU A 1 122 ? -12.109 30.703 16.406 1 97.69 122 LEU A CA 1
ATOM 875 C C . LEU A 1 122 ? -13.609 30.578 16.141 1 97.69 122 LEU A C 1
ATOM 877 O O . LEU A 1 122 ? -14.164 31.312 15.32 1 97.69 122 LEU A O 1
ATOM 881 N N . LEU A 1 123 ? -14.266 29.688 16.828 1 97.19 123 LEU A N 1
ATOM 882 C CA . LEU A 1 123 ? -15.711 29.5 16.688 1 97.19 123 LEU A CA 1
ATOM 883 C C . LEU A 1 123 ? -16.453 30.766 17.062 1 97.19 123 LEU A C 1
ATOM 885 O O . LEU A 1 123 ? -17.375 31.188 16.359 1 97.19 123 LEU A O 1
ATOM 889 N N . GLY A 1 124 ? -16.062 31.391 18.141 1 96.94 124 GLY A N 1
ATOM 890 C CA . GLY A 1 124 ? -16.688 32.625 18.594 1 96.94 124 GLY A CA 1
ATOM 891 C C . GLY A 1 124 ? -16.547 33.75 17.594 1 96.94 124 GLY A C 1
ATOM 892 O O . GLY A 1 124 ? -17.5 34.5 17.344 1 96.94 124 GLY A O 1
ATOM 893 N N . ASP A 1 125 ? -15.391 33.875 17.062 1 96.06 125 ASP A N 1
ATOM 894 C CA . ASP A 1 125 ? -15.078 34.969 16.156 1 96.06 125 ASP A CA 1
ATOM 895 C C . ASP A 1 125 ? -15.969 34.938 14.914 1 96.06 125 ASP A C 1
ATOM 897 O O . ASP A 1 125 ? -16.328 35.969 14.359 1 96.06 125 ASP A O 1
ATOM 901 N N . VAL A 1 126 ? -16.344 33.656 14.5 1 95.06 126 VAL A N 1
ATOM 902 C CA . VAL A 1 126 ? -17.094 33.562 13.25 1 95.06 126 VAL A CA 1
ATOM 903 C C . VAL A 1 126 ? -18.562 33.25 13.547 1 95.06 126 VAL A C 1
ATOM 905 O O . VAL A 1 126 ? -19.344 33.031 12.625 1 95.06 126 VAL A O 1
ATOM 908 N N . GLY A 1 127 ? -18.922 33.125 14.797 1 96.81 127 GLY A N 1
ATOM 909 C CA . GLY A 1 127 ? -20.312 32.969 15.203 1 96.81 127 GLY A CA 1
ATOM 910 C C . GLY A 1 127 ? -20.844 31.562 14.938 1 96.81 127 GLY A C 1
ATOM 911 O O . GLY A 1 127 ? -22.016 31.391 14.625 1 96.81 127 GLY A O 1
ATOM 912 N N . ILE A 1 128 ? -20.031 30.594 14.984 1 95.75 128 ILE A N 1
ATOM 913 C CA . ILE A 1 128 ? -20.438 29.203 14.812 1 95.75 128 ILE A CA 1
ATOM 914 C C . ILE A 1 128 ? -20.672 28.562 16.172 1 95.75 128 ILE A C 1
ATOM 916 O O . ILE A 1 128 ? -19.844 28.656 17.078 1 95.75 128 ILE A O 1
ATOM 920 N N . LYS A 1 129 ? -21.781 27.906 16.344 1 95.38 129 LYS A N 1
ATOM 921 C CA . LYS A 1 129 ? -22.109 27.234 17.594 1 95.38 129 LYS A CA 1
ATOM 922 C C . LYS A 1 129 ? -21.328 25.938 17.734 1 95.38 129 LYS A C 1
ATOM 924 O O . LYS A 1 129 ? -21.125 25.203 16.75 1 95.38 129 LYS A O 1
ATOM 929 N N . PRO A 1 130 ? -20.891 25.641 18.938 1 94.19 130 PRO A N 1
ATOM 930 C CA . PRO A 1 130 ? -20.156 24.391 19.172 1 94.19 130 PRO A CA 1
ATOM 931 C C . PRO A 1 130 ? -20.938 23.156 18.734 1 94.19 130 PRO A C 1
ATOM 933 O O . PRO A 1 130 ? -20.344 22.172 18.297 1 94.19 130 PRO A O 1
ATOM 936 N N . ALA A 1 131 ? -22.219 23.234 18.766 1 94.44 131 ALA A N 1
ATOM 937 C CA . ALA A 1 131 ? -23.078 22.109 18.406 1 94.44 131 ALA A CA 1
ATOM 938 C C . ALA A 1 131 ? -22.969 21.781 16.922 1 94.44 131 ALA A C 1
ATOM 940 O O . ALA A 1 131 ? -23.375 20.688 16.484 1 94.44 131 ALA A O 1
ATOM 941 N N . SER A 1 132 ? -22.438 22.703 16.172 1 95.44 132 SER A N 1
ATOM 942 C CA . SER A 1 132 ? -22.297 22.516 14.734 1 95.44 132 SER A CA 1
ATOM 943 C C . SER A 1 132 ? -21.047 21.672 14.422 1 95.44 132 SER A C 1
ATOM 945 O O . SER A 1 132 ? -20.875 21.219 13.289 1 95.44 132 SER A O 1
ATOM 947 N N . VAL A 1 133 ? -20.234 21.453 15.453 1 97.19 133 VAL A N 1
ATOM 948 C CA . VAL A 1 133 ? -18.984 20.719 15.273 1 97.19 133 VAL A CA 1
ATOM 949 C C . VAL A 1 133 ? -19.25 19.219 15.398 1 97.19 133 VAL A C 1
ATOM 951 O O . VAL A 1 133 ? -19.812 18.766 16.406 1 97.19 133 VAL A O 1
ATOM 954 N N . GLY A 1 134 ? -18.875 18.484 14.328 1 97.12 134 GLY A N 1
ATOM 955 C CA . GLY A 1 134 ? -19.094 17.047 14.336 1 97.12 134 GLY A CA 1
ATOM 956 C C . GLY A 1 134 ? -17.812 16.25 14.477 1 97.12 134 GLY A C 1
ATOM 957 O O . GLY A 1 134 ? -17.859 15.016 14.602 1 97.12 134 GLY A O 1
ATOM 958 N N . GLY A 1 135 ? -16.672 16.938 14.477 1 97.94 135 GLY A N 1
ATOM 959 C CA . GLY A 1 135 ? -15.398 16.25 14.625 1 97.94 135 GLY A CA 1
ATOM 960 C C . GLY A 1 135 ? -14.227 17.203 14.812 1 97.94 135 GLY A C 1
ATOM 961 O O . GLY A 1 135 ? -14.344 18.391 14.539 1 97.94 135 GLY A O 1
ATOM 962 N N . VAL A 1 136 ? -13.125 16.688 15.352 1 98.62 136 VAL A N 1
ATOM 963 C CA . VAL A 1 136 ? -11.859 17.391 15.484 1 98.62 136 VAL A CA 1
ATOM 964 C C . VAL A 1 136 ? -10.727 16.547 14.891 1 98.62 136 VAL A C 1
ATOM 966 O O . VAL A 1 136 ? -10.711 15.328 15.047 1 98.62 136 VAL A O 1
ATOM 969 N N . ALA A 1 137 ? -9.875 17.141 14.172 1 98.75 137 ALA A N 1
ATOM 970 C CA . ALA A 1 137 ? -8.719 16.438 13.633 1 98.75 137 ALA A CA 1
ATOM 971 C C . ALA A 1 137 ? -7.445 17.266 13.781 1 98.75 137 ALA A C 1
ATOM 973 O O . ALA A 1 137 ? -7.434 18.453 13.453 1 98.75 137 ALA A O 1
ATOM 974 N N . LEU A 1 138 ? -6.402 16.656 14.297 1 98.56 138 LEU A N 1
ATOM 975 C CA . LEU A 1 138 ? -5.113 17.312 14.5 1 98.56 138 LEU A CA 1
ATOM 976 C C . LEU A 1 138 ? -4.016 16.578 13.727 1 98.56 138 LEU A C 1
ATOM 978 O O . LEU A 1 138 ? -4.074 15.359 13.555 1 98.56 138 LEU A O 1
ATOM 982 N N . SER A 1 139 ? -3.064 17.328 13.242 1 97.19 139 SER A N 1
ATOM 983 C CA . SER A 1 139 ? -1.848 16.703 12.719 1 97.19 139 SER A CA 1
ATOM 984 C C . SER A 1 139 ? -0.638 17.062 13.578 1 97.19 139 SER A C 1
ATOM 986 O O . SER A 1 139 ? -0.589 18.141 14.172 1 97.19 139 SER A O 1
ATOM 988 N N . VAL A 1 140 ? 0.288 16.188 13.656 1 94.69 140 VAL A N 1
ATOM 989 C CA . VAL A 1 140 ? 1.557 16.375 14.352 1 94.69 140 VAL A CA 1
ATOM 990 C C . VAL A 1 140 ? 2.713 16 13.43 1 94.69 140 VAL A C 1
ATOM 992 O O . VAL A 1 140 ? 2.545 15.195 12.508 1 94.69 140 VAL A O 1
ATOM 995 N N . PRO A 1 141 ? 3.908 16.609 13.656 1 90.75 141 PRO A N 1
ATOM 996 C CA . PRO A 1 141 ? 5.078 16.266 12.836 1 90.75 141 PRO A CA 1
ATOM 997 C C . PRO A 1 141 ? 5.77 14.992 13.305 1 90.75 141 PRO A C 1
ATOM 999 O O . PRO A 1 141 ? 6.941 15.031 13.688 1 90.75 141 PRO A O 1
ATOM 1002 N N . GLY A 1 142 ? 5.086 13.836 13.18 1 88.44 142 GLY A N 1
ATOM 1003 C CA . GLY A 1 142 ? 5.633 12.555 13.594 1 88.44 142 GLY A CA 1
ATOM 1004 C C . GLY A 1 142 ? 4.648 11.406 13.453 1 88.44 142 GLY A C 1
ATOM 1005 O O . GLY A 1 142 ? 3.471 11.625 13.156 1 88.44 142 GLY A O 1
ATOM 1006 N N . PRO A 1 143 ? 5.195 10.25 13.688 1 90.75 143 PRO A N 1
ATOM 1007 C CA . PRO A 1 143 ? 4.348 9.07 13.516 1 90.75 143 PRO A CA 1
ATOM 1008 C C . PRO A 1 143 ? 3.283 8.945 14.609 1 90.75 143 PRO A C 1
ATOM 1010 O O . PRO A 1 143 ? 3.543 9.266 15.773 1 90.75 143 PRO A O 1
ATOM 1013 N N . VAL A 1 144 ? 2.115 8.539 14.195 1 93.94 144 VAL A N 1
ATOM 1014 C CA . VAL A 1 144 ? 0.994 8.25 15.078 1 93.94 144 VAL A CA 1
ATOM 1015 C C . VAL A 1 144 ? 0.606 6.777 14.953 1 93.94 144 VAL A C 1
ATOM 1017 O O . VAL A 1 144 ? 0.363 6.285 13.852 1 93.94 144 VAL A O 1
ATOM 1020 N N . ASP A 1 145 ? 0.576 6.133 16.109 1 92.69 145 ASP A N 1
ATOM 1021 C CA . ASP A 1 145 ? 0.166 4.73 16.109 1 92.69 145 ASP A CA 1
ATOM 1022 C C . ASP A 1 145 ? -1.287 4.59 15.656 1 92.69 145 ASP A C 1
ATOM 1024 O O . ASP A 1 145 ? -2.186 5.184 16.25 1 92.69 145 ASP A O 1
ATOM 1028 N N . PRO A 1 146 ? -1.473 3.787 14.656 1 91.25 146 PRO A N 1
ATOM 1029 C CA . PRO A 1 146 ? -2.84 3.701 14.141 1 91.25 146 PRO A CA 1
ATOM 1030 C C . PRO A 1 146 ? -3.77 2.906 15.055 1 91.25 146 PRO A C 1
ATOM 1032 O O . PRO A 1 146 ? -4.988 2.928 14.867 1 91.25 146 PRO A O 1
ATOM 1035 N N . HIS A 1 147 ? -3.254 2.248 16.031 1 88.38 147 HIS A N 1
ATOM 1036 C CA . HIS A 1 147 ? -4.066 1.399 16.891 1 88.38 147 HIS A CA 1
ATOM 1037 C C . HIS A 1 147 ? -4.527 2.154 18.141 1 88.38 147 HIS A C 1
ATOM 1039 O O . HIS A 1 147 ? -5.711 2.143 18.484 1 88.38 147 HIS A O 1
ATOM 1045 N N . ASP A 1 148 ? -3.623 2.877 18.719 1 90.56 148 ASP A N 1
ATOM 1046 C CA . ASP A 1 148 ? -4.02 3.539 19.953 1 90.56 148 ASP A CA 1
ATOM 1047 C C . ASP A 1 148 ? -3.961 5.059 19.812 1 90.56 148 ASP A C 1
ATOM 1049 O O . ASP A 1 148 ? -4.289 5.789 20.734 1 90.56 148 ASP A O 1
ATOM 1053 N N . HIS A 1 149 ? -3.512 5.531 18.609 1 93.31 149 HIS A N 1
ATOM 1054 C CA . HIS A 1 149 ? -3.514 6.945 18.25 1 93.31 149 HIS A CA 1
ATOM 1055 C C . HIS A 1 149 ? -2.572 7.742 19.156 1 93.31 149 HIS A C 1
ATOM 1057 O O . HIS A 1 149 ? -2.803 8.93 19.406 1 93.31 149 HIS A O 1
ATOM 1063 N N . ARG A 1 150 ? -1.561 7.016 19.641 1 93.38 150 ARG A N 1
ATOM 1064 C CA . ARG A 1 150 ? -0.528 7.668 20.438 1 93.38 150 ARG A CA 1
ATOM 1065 C C . ARG A 1 150 ? 0.717 7.945 19.594 1 93.38 150 ARG A C 1
ATOM 1067 O O . ARG A 1 150 ? 0.934 7.305 18.562 1 93.38 150 ARG A O 1
ATOM 1074 N N . LEU A 1 151 ? 1.432 8.891 20.094 1 90.94 151 LEU A N 1
ATOM 1075 C CA . LEU A 1 151 ? 2.713 9.188 19.453 1 90.94 151 LEU A CA 1
ATOM 1076 C C . LEU A 1 151 ? 3.809 8.273 20 1 90.94 151 LEU A C 1
ATOM 1078 O O . LEU A 1 151 ? 3.736 7.816 21.141 1 90.94 151 LEU A O 1
ATOM 1082 N N . SER A 1 152 ? 4.758 7.859 19.047 1 80.06 152 SER A N 1
ATOM 1083 C CA . SER A 1 152 ? 5.875 7.004 19.438 1 80.06 152 SER A CA 1
ATOM 1084 C C . SER A 1 152 ? 7.129 7.828 19.719 1 80.06 152 SER A C 1
ATOM 1086 O O . SER A 1 152 ? 8.109 7.746 18.969 1 80.06 152 SER A O 1
ATOM 1088 N N . ASP A 1 153 ? 7.238 8.602 20.688 1 68.12 153 ASP A N 1
ATOM 1089 C CA . ASP A 1 153 ? 8.336 9.375 21.25 1 68.12 153 ASP A CA 1
ATOM 1090 C C . ASP A 1 153 ? 9.055 10.188 20.172 1 68.12 153 ASP A C 1
ATOM 1092 O O . ASP A 1 153 ? 10.234 9.945 19.891 1 68.12 153 ASP A O 1
ATOM 1096 N N . PRO A 1 154 ? 8.516 11.023 19.625 1 68.88 154 PRO A N 1
ATOM 1097 C CA . PRO A 1 154 ? 9.195 11.859 18.641 1 68.88 154 PRO A CA 1
ATOM 1098 C C . PRO A 1 154 ? 10.281 12.742 19.25 1 68.88 154 PRO A C 1
ATOM 1100 O O . PRO A 1 154 ? 10.023 13.43 20.25 1 68.88 154 PRO A O 1
ATOM 1103 N N . PRO A 1 155 ? 11.453 12.648 18.766 1 66.31 155 PRO A N 1
ATOM 1104 C CA . PRO A 1 155 ? 12.531 13.43 19.375 1 66.31 155 PRO A CA 1
ATOM 1105 C C . PRO A 1 155 ? 12.211 14.922 19.422 1 66.31 155 PRO A C 1
ATOM 1107 O O . PRO A 1 155 ? 12.648 15.625 20.344 1 66.31 155 PRO A O 1
ATOM 1110 N N . VAL A 1 156 ? 11.422 15.375 18.547 1 75.69 156 VAL A N 1
ATOM 1111 C CA . VAL A 1 156 ? 11.195 16.812 18.438 1 75.69 156 VAL A CA 1
ATOM 1112 C C . VAL A 1 156 ? 9.969 17.203 19.266 1 75.69 156 VAL A C 1
ATOM 1114 O O . VAL A 1 156 ? 9.633 18.375 19.359 1 75.69 156 VAL A O 1
ATOM 1117 N N . MET A 1 157 ? 9.375 16.281 19.859 1 88.12 157 MET A N 1
ATOM 1118 C CA . MET A 1 157 ? 8.188 16.516 20.672 1 88.12 157 MET A CA 1
ATOM 1119 C C . MET A 1 157 ? 8.328 15.875 22.047 1 88.12 157 MET A C 1
ATOM 1121 O O . MET A 1 157 ? 7.574 14.969 22.391 1 88.12 157 MET A O 1
ATOM 1125 N N . PRO A 1 158 ? 9.219 16.516 22.859 1 87.69 158 PRO A N 1
ATOM 1126 C CA . PRO A 1 158 ? 9.375 15.922 24.188 1 87.69 158 PRO A CA 1
ATOM 1127 C C . PRO A 1 158 ? 8.07 15.906 24.969 1 87.69 158 PRO A C 1
ATOM 1129 O O . PRO A 1 158 ? 7.309 16.875 24.938 1 87.69 158 PRO A O 1
ATOM 1132 N N . GLY A 1 159 ? 7.824 14.75 25.578 1 91.38 159 GLY A N 1
ATOM 1133 C CA . GLY A 1 159 ? 6.688 14.625 26.469 1 91.38 159 GLY A CA 1
ATOM 1134 C C . GLY A 1 159 ? 5.43 14.148 25.766 1 91.38 159 GLY A C 1
ATOM 1135 O O . GLY A 1 159 ? 4.449 13.781 26.422 1 91.38 159 GLY A O 1
ATOM 1136 N N . TRP A 1 160 ? 5.426 14.094 24.531 1 93.94 160 TRP A N 1
ATOM 1137 C CA . TRP A 1 160 ? 4.219 13.766 23.781 1 93.94 160 TRP A CA 1
ATOM 1138 C C . TRP A 1 160 ? 4.051 12.258 23.641 1 93.94 160 TRP A C 1
ATOM 1140 O O . TRP A 1 160 ? 2.965 11.773 23.312 1 93.94 160 TRP A O 1
ATOM 1150 N N . GLY A 1 161 ? 5.125 11.516 23.906 1 91.62 161 GLY A N 1
ATOM 1151 C CA . GLY A 1 161 ? 5.074 10.07 23.766 1 91.62 161 GLY A CA 1
ATOM 1152 C C . GLY A 1 161 ? 3.996 9.43 24.609 1 91.62 161 GLY A C 1
ATOM 1153 O O . GLY A 1 161 ? 3.918 9.672 25.812 1 91.62 161 GLY A O 1
ATOM 1154 N N . ALA A 1 162 ? 3.121 8.688 23.984 1 91.44 162 ALA A N 1
ATOM 1155 C CA . ALA A 1 162 ? 2.074 7.895 24.625 1 91.44 162 ALA A CA 1
ATOM 1156 C C . ALA A 1 162 ? 1.073 8.789 25.359 1 91.44 162 ALA A C 1
ATOM 1158 O O . ALA A 1 162 ? 0.212 8.297 26.094 1 91.44 162 ALA A O 1
ATOM 1159 N N . TRP A 1 163 ? 1.218 10.086 25.234 1 94.44 163 TRP A N 1
ATOM 1160 C CA . TRP A 1 163 ? 0.286 11.023 25.875 1 94.44 163 TRP A CA 1
ATOM 1161 C C . TRP A 1 163 ? -1.101 10.906 25.234 1 94.44 163 TRP A C 1
ATOM 1163 O O . TRP A 1 163 ? -1.227 10.727 24.031 1 94.44 163 TRP A O 1
ATOM 1173 N N . PRO A 1 164 ? -2.158 11.047 26.016 1 96.44 164 PRO A N 1
ATOM 1174 C CA . PRO A 1 164 ? -3.518 10.828 25.516 1 96.44 164 PRO A CA 1
ATOM 1175 C C . PRO A 1 164 ? -4.113 12.07 24.859 1 96.44 164 PRO A C 1
ATOM 1177 O O . PRO A 1 164 ? -5.105 12.617 25.344 1 96.44 164 PRO A O 1
ATOM 1180 N N . VAL A 1 165 ? -3.609 12.438 23.734 1 97.12 165 VAL A N 1
ATOM 1181 C CA . VAL A 1 165 ? -4.02 13.648 23.016 1 97.12 165 VAL A CA 1
ATOM 1182 C C . VAL A 1 165 ? -5.488 13.539 22.625 1 97.12 165 VAL A C 1
ATOM 1184 O O . VAL A 1 165 ? -6.277 14.453 22.891 1 97.12 165 VAL A O 1
ATOM 1187 N N . VAL A 1 166 ? -5.922 12.438 22.094 1 97.88 166 VAL A N 1
ATOM 1188 C CA . VAL A 1 166 ? -7.27 12.227 21.578 1 97.88 166 VAL A CA 1
ATOM 1189 C C . VAL A 1 166 ? -8.281 12.328 22.719 1 97.88 166 VAL A C 1
ATOM 1191 O O . VAL A 1 166 ? -9.273 13.047 22.609 1 97.88 166 VAL A O 1
ATOM 1194 N N . GLU A 1 167 ? -7.984 11.695 23.781 1 97.44 167 GLU A N 1
ATOM 1195 C CA . GLU A 1 167 ? -8.867 11.703 24.953 1 97.44 167 GLU A CA 1
ATOM 1196 C C . GLU A 1 167 ? -9 13.102 25.531 1 97.44 167 GLU A C 1
ATOM 1198 O O . GLU A 1 167 ? -10.094 13.523 25.906 1 97.44 167 GLU A O 1
ATOM 1203 N N . THR A 1 168 ? -7.914 13.781 25.578 1 97.44 168 THR A N 1
ATOM 1204 C CA . THR A 1 168 ? -7.91 15.125 26.125 1 97.44 168 THR A CA 1
ATOM 1205 C C . THR A 1 168 ? -8.773 16.062 25.281 1 97.44 168 THR A C 1
ATOM 1207 O O . THR A 1 168 ? -9.562 16.844 25.812 1 97.44 168 THR A O 1
ATOM 1210 N N . VAL A 1 169 ? -8.625 15.992 23.984 1 97.94 169 VAL A N 1
ATOM 1211 C CA . VAL A 1 169 ? -9.406 16.828 23.078 1 97.94 169 VAL A CA 1
ATOM 1212 C C . VAL A 1 169 ? -10.883 16.438 23.172 1 97.94 169 VAL A C 1
ATOM 1214 O O . VAL A 1 169 ? -11.758 17.312 23.172 1 97.94 169 VAL A O 1
ATOM 1217 N N . ARG A 1 170 ? -11.148 15.195 23.266 1 96.88 170 ARG A N 1
ATOM 1218 C CA . ARG A 1 170 ? -12.516 14.688 23.344 1 96.88 170 ARG A CA 1
ATOM 1219 C C . ARG A 1 170 ? -13.211 15.188 24.609 1 96.88 170 ARG A C 1
ATOM 1221 O O . ARG A 1 170 ? -14.422 15.422 24.594 1 96.88 170 ARG A O 1
ATOM 1228 N N . ASP A 1 171 ? -12.469 15.328 25.656 1 96.25 171 ASP A N 1
ATOM 1229 C CA . ASP A 1 171 ? -13.023 15.852 26.891 1 96.25 171 ASP A CA 1
ATOM 1230 C C . ASP A 1 171 ? -13.578 17.25 26.703 1 96.25 171 ASP A C 1
ATOM 1232 O O . ASP A 1 171 ? -14.555 17.641 27.344 1 96.25 171 ASP A O 1
ATOM 1236 N N . ARG A 1 172 ? -12.922 17.953 25.797 1 94.5 172 ARG A N 1
ATOM 1237 C CA . ARG A 1 172 ? -13.344 19.328 25.531 1 94.5 172 ARG A CA 1
ATOM 1238 C C . ARG A 1 172 ? -14.469 19.359 24.5 1 94.5 172 ARG A C 1
ATOM 1240 O O . ARG A 1 172 ? -15.43 20.125 24.641 1 94.5 172 ARG A O 1
ATOM 1247 N N . PHE A 1 173 ? -14.203 18.531 23.516 1 94.44 173 PHE A N 1
ATOM 1248 C CA . PHE A 1 173 ? -15.172 18.438 22.422 1 94.44 173 PHE A CA 1
ATOM 1249 C C . PHE A 1 173 ? -15.789 17.047 22.375 1 94.44 173 PHE A C 1
ATOM 1251 O O . PHE A 1 173 ? -15.102 16.062 22.094 1 94.44 173 PHE A O 1
ATOM 1258 N N . ASP A 1 174 ? -16.859 16.719 22.797 1 94.94 174 ASP A N 1
ATOM 1259 C CA . ASP A 1 174 ? -17.547 15.438 22.844 1 94.94 174 ASP A CA 1
ATOM 1260 C C . ASP A 1 174 ? -17.922 14.961 21.453 1 94.94 174 ASP A C 1
ATOM 1262 O O . ASP A 1 174 ? -19.078 14.633 21.188 1 94.94 174 ASP A O 1
ATOM 1266 N N . VAL A 1 175 ? -16.922 14.914 20.562 1 96.5 175 VAL A N 1
ATOM 1267 C CA . VAL A 1 175 ? -17.047 14.438 19.188 1 96.5 175 VAL A CA 1
ATOM 1268 C C . VAL A 1 175 ? -15.859 13.555 18.828 1 96.5 175 VAL A C 1
ATOM 1270 O O . VAL A 1 175 ? -14.867 13.516 19.562 1 96.5 175 VAL A O 1
ATOM 1273 N N . PRO A 1 176 ? -15.938 12.773 17.75 1 96.75 176 PRO A N 1
ATOM 1274 C CA . PRO A 1 176 ? -14.773 11.992 17.328 1 96.75 176 PRO A CA 1
ATOM 1275 C C . PRO A 1 176 ? -13.539 12.859 17.078 1 96.75 176 PRO A C 1
ATOM 1277 O O . PRO A 1 176 ? -13.648 13.961 16.531 1 96.75 176 PRO A O 1
ATOM 1280 N N . VAL A 1 177 ? -12.391 12.359 17.562 1 98.31 177 VAL A N 1
ATOM 1281 C CA . VAL A 1 177 ? -11.125 13.078 17.422 1 98.31 177 VAL A CA 1
ATOM 1282 C C . VAL A 1 177 ? -10.125 12.219 16.656 1 98.31 177 VAL A C 1
ATOM 1284 O O . VAL A 1 177 ? -9.969 11.031 16.953 1 98.31 177 VAL A O 1
ATOM 1287 N N . HIS A 1 178 ? -9.523 12.828 15.68 1 98 178 HIS A N 1
ATOM 1288 C CA . HIS A 1 178 ? -8.508 12.148 14.891 1 98 178 HIS A CA 1
ATOM 1289 C C . HIS A 1 178 ? -7.145 12.812 15.055 1 98 178 HIS A C 1
ATOM 1291 O O . HIS A 1 178 ? -7.059 14.039 15.164 1 98 178 HIS A O 1
ATOM 1297 N N . LEU A 1 179 ? -6.133 12.031 15.156 1 97.62 179 LEU A N 1
ATOM 1298 C CA . LEU A 1 179 ? -4.738 12.461 15.188 1 97.62 179 LEU A CA 1
ATOM 1299 C C . LEU A 1 179 ? -3.943 11.812 14.062 1 97.62 179 LEU A C 1
ATOM 1301 O O . LEU A 1 179 ? -3.922 10.586 13.938 1 97.62 179 LEU A O 1
ATOM 1305 N N . GLU A 1 180 ? -3.35 12.68 13.227 1 96.75 180 GLU A N 1
ATOM 1306 C CA . GLU A 1 180 ? -2.682 12.195 12.023 1 96.75 180 GLU A CA 1
ATOM 1307 C C . GLU A 1 180 ? -1.252 12.719 11.938 1 96.75 180 GLU A C 1
ATOM 1309 O O . GLU A 1 180 ? -0.942 13.789 12.461 1 96.75 180 GLU A O 1
ATOM 1314 N N . ASN A 1 181 ? -0.383 11.898 11.312 1 95.12 181 ASN A N 1
ATOM 1315 C CA . ASN A 1 181 ? 0.884 12.43 10.82 1 95.12 181 ASN A CA 1
ATOM 1316 C C . ASN A 1 181 ? 0.667 13.531 9.789 1 95.12 181 ASN A C 1
ATOM 1318 O O . ASN A 1 181 ? -0.202 13.422 8.922 1 95.12 181 ASN A O 1
ATOM 1322 N N . ASP A 1 182 ? 1.436 14.562 9.883 1 95.38 182 ASP A N 1
ATOM 1323 C CA . ASP A 1 182 ? 1.22 15.734 9.039 1 95.38 182 ASP A CA 1
ATOM 1324 C C . ASP A 1 182 ? 1.412 15.383 7.562 1 95.38 182 ASP A C 1
ATOM 1326 O O . ASP A 1 182 ? 0.667 15.859 6.703 1 95.38 182 ASP A O 1
ATOM 1330 N N . ALA A 1 183 ? 2.43 14.562 7.25 1 96.06 183 ALA A N 1
ATOM 1331 C CA . ALA A 1 183 ? 2.637 14.172 5.855 1 96.06 183 ALA A CA 1
ATOM 1332 C C . ALA A 1 183 ? 1.468 13.344 5.34 1 96.06 183 ALA A C 1
ATOM 1334 O O . ALA A 1 183 ? 1.039 13.5 4.195 1 96.06 183 ALA A O 1
ATOM 1335 N N . ASP A 1 184 ? 0.929 12.469 6.16 1 97.5 184 ASP A N 1
ATOM 1336 C CA . ASP A 1 184 ? -0.224 11.656 5.785 1 97.5 184 ASP A CA 1
ATOM 1337 C C . ASP A 1 184 ? -1.452 12.531 5.535 1 97.5 184 ASP A C 1
ATOM 1339 O O . ASP A 1 184 ? -2.152 12.352 4.535 1 97.5 184 ASP A O 1
ATOM 1343 N N . ALA A 1 185 ? -1.669 13.453 6.414 1 97.94 185 ALA A N 1
ATOM 1344 C CA . ALA A 1 185 ? -2.803 14.359 6.25 1 97.94 185 ALA A CA 1
ATOM 1345 C C . ALA A 1 185 ? -2.656 15.203 4.984 1 97.94 185 ALA A C 1
ATOM 1347 O O . ALA A 1 185 ? -3.621 15.383 4.238 1 97.94 185 ALA A O 1
ATOM 1348 N N . THR A 1 186 ? -1.468 15.688 4.773 1 98 186 THR A N 1
ATOM 1349 C CA . THR A 1 186 ? -1.196 16.484 3.582 1 98 186 THR A CA 1
ATOM 1350 C C . THR A 1 186 ? -1.448 15.664 2.318 1 98 186 THR A C 1
ATOM 1352 O O . THR A 1 186 ? -2.096 16.141 1.384 1 98 186 THR A O 1
ATOM 1355 N N . ALA A 1 187 ? -0.989 14.461 2.336 1 98.06 187 ALA A N 1
ATOM 1356 C CA . ALA A 1 187 ? -1.179 13.57 1.191 1 98.06 187 ALA A CA 1
ATOM 1357 C C . ALA A 1 187 ? -2.662 13.336 0.921 1 98.06 187 ALA A C 1
ATOM 1359 O O . ALA A 1 187 ? -3.107 13.391 -0.227 1 98.06 187 ALA A O 1
ATOM 1360 N N . TYR A 1 188 ? -3.357 13.102 1.967 1 97.5 188 TYR A N 1
ATOM 1361 C CA . TYR A 1 188 ? -4.777 12.805 1.801 1 97.5 188 TYR A CA 1
ATOM 1362 C C . TYR A 1 188 ? -5.527 14.031 1.278 1 97.5 188 TYR A C 1
ATOM 1364 O O . TYR A 1 188 ? -6.422 13.906 0.438 1 97.5 188 TYR A O 1
ATOM 1372 N N . GLY A 1 189 ? -5.172 15.195 1.759 1 97 189 GLY A N 1
ATOM 1373 C CA . GLY A 1 189 ? -5.746 16.422 1.231 1 97 189 GLY A CA 1
ATOM 1374 C C . GLY A 1 189 ? -5.512 16.594 -0.256 1 97 189 GLY A C 1
ATOM 1375 O O . GLY A 1 189 ? -6.453 16.859 -1.012 1 97 189 GLY A O 1
ATOM 1376 N N . GLU A 1 190 ? -4.312 16.422 -0.673 1 96.88 190 GLU A N 1
ATOM 1377 C CA . GLU A 1 190 ? -3.965 16.578 -2.082 1 96.88 190 GLU A CA 1
ATOM 1378 C C . GLU A 1 190 ? -4.633 15.508 -2.938 1 96.88 190 GLU A C 1
ATOM 1380 O O . GLU A 1 190 ? -5.098 15.789 -4.043 1 96.88 190 GLU A O 1
ATOM 1385 N N . PHE A 1 191 ? -4.668 14.305 -2.426 1 95.81 191 PHE A N 1
ATOM 1386 C CA . PHE A 1 191 ? -5.301 13.203 -3.131 1 95.81 191 PHE A CA 1
ATOM 1387 C C . PHE A 1 191 ? -6.766 13.508 -3.422 1 95.81 191 PHE A C 1
ATOM 1389 O O . PHE A 1 191 ? -7.238 13.297 -4.543 1 95.81 191 PHE A O 1
ATOM 1396 N N . THR A 1 192 ? -7.438 13.992 -2.412 1 90.5 192 THR A N 1
ATOM 1397 C CA . THR A 1 192 ? -8.867 14.258 -2.564 1 90.5 192 THR A CA 1
ATOM 1398 C C . THR A 1 192 ? -9.102 15.414 -3.527 1 90.5 192 THR A C 1
ATOM 1400 O O . THR A 1 192 ? -10.117 15.453 -4.223 1 90.5 192 THR A O 1
ATOM 1403 N N . GLU A 1 193 ? -8.148 16.344 -3.494 1 89.5 193 GLU A N 1
ATOM 1404 C CA . GLU A 1 193 ? -8.25 17.484 -4.398 1 89.5 193 GLU A CA 1
ATOM 1405 C C . GLU A 1 193 ? -8 17.062 -5.844 1 89.5 193 GLU A C 1
ATOM 1407 O O . GLU A 1 193 ? -8.703 17.516 -6.754 1 89.5 193 GLU A O 1
ATOM 1412 N N . LEU A 1 194 ? -6.945 16.391 -6.129 1 85.62 194 LEU A N 1
ATOM 1413 C CA . LEU A 1 194 ? -6.527 16.031 -7.48 1 85.62 194 LEU A CA 1
ATOM 1414 C C . LEU A 1 194 ? -7.406 14.93 -8.055 1 85.62 194 LEU A C 1
ATOM 1416 O O . LEU A 1 194 ? -7.375 14.656 -9.258 1 85.62 194 LEU A O 1
ATOM 1420 N N . GLY A 1 195 ? -8.516 14.477 -7.637 1 67.12 195 GLY A N 1
ATOM 1421 C CA . GLY A 1 195 ? -9.547 13.648 -8.234 1 67.12 195 GLY A CA 1
ATOM 1422 C C . GLY A 1 195 ? -9.57 12.234 -7.68 1 67.12 195 GLY A C 1
ATOM 1423 O O . GLY A 1 195 ? -9.961 11.289 -8.375 1 67.12 195 GLY A O 1
ATOM 1424 N N . GLY A 1 196 ? -9.039 12.055 -6.449 1 56.69 196 GLY A N 1
ATOM 1425 C CA . GLY A 1 196 ? -9.336 10.766 -5.848 1 56.69 196 GLY A CA 1
ATOM 1426 C C . GLY A 1 196 ? -10.656 10.18 -6.312 1 56.69 196 GLY A C 1
ATOM 1427 O O . GLY A 1 196 ? -10.812 8.953 -6.363 1 56.69 196 GLY A O 1
ATOM 1428 N N . GLY A 1 197 ? -11.578 11.062 -6.719 1 54.25 197 GLY A N 1
ATOM 1429 C CA . GLY A 1 197 ? -12.93 10.688 -7.086 1 54.25 197 GLY A CA 1
ATOM 1430 C C . GLY A 1 197 ? -13.07 10.297 -8.547 1 54.25 197 GLY A C 1
ATOM 1431 O O . GLY A 1 197 ? -14.172 10.297 -9.094 1 54.25 197 GLY A O 1
ATOM 1432 N N . ARG A 1 198 ? -11.891 10.133 -9.164 1 55.25 198 ARG A N 1
ATOM 1433 C CA . ARG A 1 198 ? -11.961 9.719 -10.57 1 55.25 198 ARG A CA 1
ATOM 1434 C C . ARG A 1 198 ? -12.758 8.43 -10.727 1 55.25 198 ARG A C 1
ATOM 1436 O O . ARG A 1 198 ? -12.961 7.695 -9.75 1 55.25 198 ARG A O 1
ATOM 1443 N N . ASP A 1 199 ? -13.367 8.297 -11.82 1 61.5 199 ASP A N 1
ATOM 1444 C CA . ASP A 1 199 ? -14.117 7.098 -12.18 1 61.5 199 ASP A CA 1
ATOM 1445 C C . ASP A 1 199 ? -13.25 5.848 -12.039 1 61.5 199 ASP A C 1
ATOM 1447 O O . ASP A 1 199 ? -12.047 5.883 -12.312 1 61.5 199 ASP A O 1
ATOM 1451 N N . GLY A 1 200 ? -13.648 5.031 -11.156 1 66.5 200 GLY A N 1
ATOM 1452 C CA . GLY A 1 200 ? -13 3.738 -11.008 1 66.5 200 GLY A CA 1
ATOM 1453 C C . GLY A 1 200 ? -12.328 3.559 -9.656 1 66.5 200 GLY A C 1
ATOM 1454 O O . GLY A 1 200 ? -12.633 4.285 -8.703 1 66.5 200 GLY A O 1
ATOM 1455 N N . ARG A 1 201 ? -11.5 2.67 -9.531 1 76.62 201 ARG A N 1
ATOM 1456 C CA . ARG A 1 201 ? -10.781 2.346 -8.305 1 76.62 201 ARG A CA 1
ATOM 1457 C C . ARG A 1 201 ? -9.672 3.357 -8.031 1 76.62 201 ARG A C 1
ATOM 1459 O O . ARG A 1 201 ? -8.961 3.766 -8.945 1 76.62 201 ARG A O 1
ATOM 1466 N N . PRO A 1 202 ? -9.641 3.902 -6.859 1 86.06 202 PRO A N 1
ATOM 1467 C CA . PRO A 1 202 ? -8.562 4.844 -6.531 1 86.06 202 PRO A CA 1
ATOM 1468 C C . PRO A 1 202 ? -7.176 4.281 -6.82 1 86.06 202 PRO A C 1
ATOM 1470 O O . PRO A 1 202 ? -6.891 3.127 -6.492 1 86.06 202 PRO A O 1
ATOM 1473 N N . GLU A 1 203 ? -6.387 5.082 -7.465 1 91.75 203 GLU A N 1
ATOM 1474 C CA . GLU A 1 203 ? -5.016 4.691 -7.789 1 91.75 203 GLU A CA 1
ATOM 1475 C C . GLU A 1 203 ? -4.055 5.078 -6.672 1 91.75 203 GLU A C 1
ATOM 1477 O O . GLU A 1 203 ? -4.316 6.012 -5.91 1 91.75 203 GLU A O 1
ATOM 1482 N N . PRO A 1 204 ? -2.941 4.336 -6.547 1 95.94 204 PRO A N 1
ATOM 1483 C CA . PRO A 1 204 ? -1.967 4.652 -5.5 1 95.94 204 PRO A CA 1
ATOM 1484 C C . PRO A 1 204 ? -1.344 6.035 -5.672 1 95.94 204 PRO A C 1
ATOM 1486 O O . PRO A 1 204 ? -1.072 6.457 -6.797 1 95.94 204 PRO A O 1
ATOM 1489 N N . PHE A 1 205 ? -1.218 6.727 -4.574 1 97.38 205 PHE A N 1
ATOM 1490 C CA . PHE A 1 205 ? -0.809 8.125 -4.508 1 97.38 205 PHE A CA 1
ATOM 1491 C C . PHE A 1 205 ? 0.315 8.312 -3.496 1 97.38 205 PHE A C 1
ATOM 1493 O O . PHE A 1 205 ? 0.245 7.797 -2.379 1 97.38 205 PHE A O 1
ATOM 1500 N N . VAL A 1 206 ? 1.444 8.992 -3.941 1 98.56 206 VAL A N 1
ATOM 1501 C CA . VAL A 1 206 ? 2.562 9.312 -3.059 1 98.56 206 VAL A CA 1
ATOM 1502 C C . VAL A 1 206 ? 2.775 10.82 -3.018 1 98.56 206 VAL A C 1
ATOM 1504 O O . VAL A 1 206 ? 2.777 11.484 -4.059 1 98.56 206 VAL A O 1
ATOM 1507 N N . LEU A 1 207 ? 2.875 11.359 -1.847 1 98.62 207 LEU A N 1
ATOM 1508 C CA . LEU A 1 207 ? 3.268 12.758 -1.67 1 98.62 207 LEU A CA 1
ATOM 1509 C C . LEU A 1 207 ? 4.578 12.859 -0.898 1 98.62 207 LEU A C 1
ATOM 1511 O O . LEU A 1 207 ? 4.738 12.227 0.148 1 98.62 207 LEU A O 1
ATOM 1515 N N . VAL A 1 208 ? 5.527 13.562 -1.442 1 98.75 208 VAL A N 1
ATOM 1516 C CA . VAL A 1 208 ? 6.742 13.906 -0.708 1 98.75 208 VAL A CA 1
ATOM 1517 C C . VAL A 1 208 ? 6.664 15.359 -0.234 1 98.75 208 VAL A C 1
ATOM 1519 O O . VAL A 1 208 ? 6.387 16.266 -1.024 1 98.75 208 VAL A O 1
ATOM 1522 N N . LYS A 1 209 ? 6.789 15.477 1.008 1 97.75 209 LYS A N 1
ATOM 1523 C CA . LYS A 1 209 ? 6.777 16.797 1.615 1 97.75 209 LYS A CA 1
ATOM 1524 C C . LYS A 1 209 ? 8.188 17.281 1.934 1 97.75 209 LYS A C 1
ATOM 1526 O O . LYS A 1 209 ? 8.867 16.688 2.781 1 97.75 209 LYS A O 1
ATOM 1531 N N . VAL A 1 210 ? 8.656 18.344 1.262 1 97.06 210 VAL A N 1
ATOM 1532 C CA . VAL A 1 210 ? 10 18.891 1.452 1 97.06 210 VAL A CA 1
ATOM 1533 C C . VAL A 1 210 ? 9.906 20.25 2.164 1 97.06 210 VAL A C 1
ATOM 1535 O O . VAL A 1 210 ? 9.648 21.266 1.532 1 97.06 210 VAL A O 1
ATOM 1538 N N . SER A 1 211 ? 10.102 20.25 3.375 1 94.44 211 SER A N 1
ATOM 1539 C CA . SER A 1 211 ? 10.094 21.406 4.258 1 94.44 211 SER A CA 1
ATOM 1540 C C . SER A 1 211 ? 11.281 21.391 5.211 1 94.44 211 SER A C 1
ATOM 1542 O O . SER A 1 211 ? 12.406 21.094 4.801 1 94.44 211 SER A O 1
ATOM 1544 N N . ARG A 1 212 ? 11.086 21.797 6.465 1 89.81 212 ARG A N 1
ATOM 1545 C CA . ARG A 1 212 ? 12.18 21.688 7.426 1 89.81 212 ARG A CA 1
ATOM 1546 C C . ARG A 1 212 ? 12.695 20.266 7.52 1 89.81 212 ARG A C 1
ATOM 1548 O O . ARG A 1 212 ? 13.898 20.031 7.656 1 89.81 212 ARG A O 1
ATOM 1555 N N . PHE A 1 213 ? 11.742 19.375 7.43 1 88.12 213 PHE A N 1
ATOM 1556 C CA . PHE A 1 213 ? 12.023 17.953 7.383 1 88.12 213 PHE A CA 1
ATOM 1557 C C . PHE A 1 213 ? 11.523 17.344 6.082 1 88.12 213 PHE A C 1
ATOM 1559 O O . PHE A 1 213 ? 11.078 18.062 5.184 1 88.12 213 PHE A O 1
ATOM 1566 N N . LEU A 1 214 ? 11.836 16.062 5.957 1 94 214 LEU A N 1
ATOM 1567 C CA . LEU A 1 214 ? 11.461 15.344 4.746 1 94 214 LEU A CA 1
ATOM 1568 C C . LEU A 1 214 ? 10.672 14.086 5.078 1 94 214 LEU A C 1
ATOM 1570 O O . LEU A 1 214 ? 11.086 13.297 5.934 1 94 214 LEU A O 1
ATOM 1574 N N . GLY A 1 215 ? 9.477 13.977 4.531 1 94.69 215 GLY A N 1
ATOM 1575 C CA . GLY A 1 215 ? 8.641 12.805 4.715 1 94.69 215 GLY A CA 1
ATOM 1576 C C . GLY A 1 215 ? 7.711 12.539 3.547 1 94.69 215 GLY A C 1
ATOM 1577 O O . GLY A 1 215 ? 7.605 13.359 2.635 1 94.69 215 GLY A O 1
ATOM 1578 N N . ALA A 1 216 ? 7.117 11.398 3.574 1 98.06 216 ALA A N 1
ATOM 1579 C CA . ALA A 1 216 ? 6.168 11.047 2.52 1 98.06 216 ALA A CA 1
ATOM 1580 C C . ALA A 1 216 ? 4.855 10.539 3.107 1 98.06 216 ALA A C 1
ATOM 1582 O O . ALA A 1 216 ? 4.828 10.016 4.223 1 98.06 216 ALA A O 1
ATOM 1583 N N . GLY A 1 217 ? 3.791 10.852 2.465 1 98.38 217 GLY A N 1
ATOM 1584 C CA . GLY A 1 217 ? 2.482 10.266 2.715 1 98.38 217 GLY A CA 1
ATOM 1585 C C . GLY A 1 217 ? 1.982 9.406 1.566 1 98.38 217 GLY A C 1
ATOM 1586 O O . GLY A 1 217 ? 2.23 9.719 0.399 1 98.38 217 GLY A O 1
ATOM 1587 N N . LEU A 1 218 ? 1.347 8.352 1.936 1 98.44 218 LEU A N 1
ATOM 1588 C CA . LEU A 1 218 ? 0.843 7.41 0.943 1 98.44 218 LEU A CA 1
ATOM 1589 C C . LEU A 1 218 ? -0.676 7.297 1.021 1 98.44 218 LEU A C 1
ATOM 1591 O O . LEU A 1 218 ? -1.246 7.293 2.115 1 98.44 218 LEU A O 1
ATOM 1595 N N . VAL A 1 219 ? -1.308 7.27 -0.104 1 97.31 219 VAL A N 1
ATOM 1596 C CA . VAL A 1 219 ? -2.719 6.91 -0.207 1 97.31 219 VAL A CA 1
ATOM 1597 C C . VAL A 1 219 ? -2.871 5.66 -1.07 1 97.31 219 VAL A C 1
ATOM 1599 O O . VAL A 1 219 ? -2.453 5.645 -2.23 1 97.31 219 VAL A O 1
ATOM 1602 N N . ILE A 1 220 ? -3.383 4.633 -0.49 1 96.12 220 ILE A N 1
ATOM 1603 C CA . ILE A 1 220 ? -3.629 3.359 -1.159 1 96.12 220 ILE A CA 1
ATOM 1604 C C . ILE A 1 220 ? -5.094 2.959 -0.985 1 96.12 220 ILE A C 1
ATOM 1606 O O . ILE A 1 220 ? -5.637 3.039 0.119 1 96.12 220 ILE A O 1
ATOM 1610 N N . ASP A 1 221 ? -5.742 2.629 -2.047 1 91.44 221 ASP A N 1
ATOM 1611 C CA . ASP A 1 221 ? -7.156 2.258 -2.076 1 91.44 221 ASP A CA 1
ATOM 1612 C C . ASP A 1 221 ? -8.031 3.371 -1.502 1 91.44 221 ASP A C 1
ATOM 1614 O O . ASP A 1 221 ? -8.969 3.104 -0.75 1 91.44 221 ASP A O 1
ATOM 1618 N N . GLY A 1 222 ? -7.594 4.523 -1.711 1 91.12 222 GLY A N 1
ATOM 1619 C CA . GLY A 1 222 ? -8.398 5.691 -1.397 1 91.12 222 GLY A CA 1
ATOM 1620 C C . GLY A 1 222 ? -8.312 6.109 0.058 1 91.12 222 GLY A C 1
ATOM 1621 O O . GLY A 1 222 ? -9.055 6.98 0.508 1 91.12 222 GLY A O 1
ATOM 1622 N N . ARG A 1 223 ? -7.379 5.547 0.772 1 92.69 223 ARG A N 1
ATOM 1623 C CA . ARG A 1 223 ? -7.227 5.875 2.186 1 92.69 223 ARG A CA 1
ATOM 1624 C C . ARG A 1 223 ? -5.773 6.199 2.52 1 92.69 223 ARG A C 1
ATOM 1626 O O . ARG A 1 223 ? -4.855 5.695 1.869 1 92.69 223 ARG A O 1
ATOM 1633 N N . ALA A 1 224 ? -5.613 6.977 3.52 1 95.81 224 ALA A N 1
ATOM 1634 C CA . ALA A 1 224 ? -4.258 7.207 4.008 1 95.81 224 ALA A CA 1
ATOM 1635 C C . ALA A 1 224 ? -3.617 5.906 4.48 1 95.81 224 ALA A C 1
ATOM 1637 O O . ALA A 1 224 ? -4.195 5.18 5.293 1 95.81 224 ALA A O 1
ATOM 1638 N N . TYR A 1 225 ? -2.52 5.605 3.957 1 97.25 225 TYR A N 1
ATOM 1639 C CA . TYR A 1 225 ? -1.798 4.395 4.328 1 97.25 225 TYR A CA 1
ATOM 1640 C C . TYR A 1 225 ? -0.79 4.676 5.434 1 97.25 225 TYR A C 1
ATOM 1642 O O . TYR A 1 225 ? 0.184 5.402 5.227 1 97.25 225 TYR A O 1
ATOM 1650 N N . ARG A 1 226 ? -0.938 4.031 6.57 1 96.12 226 ARG A N 1
ATOM 1651 C CA . ARG A 1 226 ? -0.155 4.398 7.746 1 96.12 226 ARG A CA 1
ATOM 1652 C C . ARG A 1 226 ? 0.865 3.318 8.086 1 96.12 226 ARG A C 1
ATOM 1654 O O . ARG A 1 226 ? 1.807 3.561 8.844 1 96.12 226 ARG A O 1
ATOM 1661 N N . GLY A 1 227 ? 0.716 2.08 7.523 1 95.75 227 GLY A N 1
ATOM 1662 C CA . GLY A 1 227 ? 1.559 0.956 7.898 1 95.75 227 GLY A CA 1
ATOM 1663 C C . GLY A 1 227 ? 1.135 0.299 9.195 1 95.75 227 GLY A C 1
ATOM 1664 O O . GLY A 1 227 ? 0.086 0.631 9.75 1 95.75 227 GLY A O 1
ATOM 1665 N N . THR A 1 228 ? 1.91 -0.628 9.641 1 93.75 228 THR A N 1
ATOM 1666 C CA . THR A 1 228 ? 1.572 -1.446 10.797 1 93.75 228 THR A CA 1
ATOM 1667 C C . THR A 1 228 ? 1.579 -0.608 12.07 1 93.75 228 THR A C 1
ATOM 1669 O O . THR A 1 228 ? 0.687 -0.74 12.914 1 93.75 228 THR A O 1
ATOM 1672 N N . ASP A 1 229 ? 2.566 0.316 12.102 1 91.19 229 ASP A N 1
ATOM 1673 C CA . ASP A 1 229 ? 2.746 1.037 13.352 1 91.19 229 ASP A CA 1
ATOM 1674 C C . ASP A 1 229 ? 2.77 2.547 13.125 1 91.19 229 ASP A C 1
ATOM 1676 O O . ASP A 1 229 ? 3.273 3.301 13.953 1 91.19 229 ASP A O 1
ATOM 1680 N N . GLY A 1 230 ? 2.244 2.939 12 1 93.25 230 GLY A N 1
ATOM 1681 C CA . GLY A 1 230 ? 2.23 4.363 11.711 1 93.25 230 GLY A CA 1
ATOM 1682 C C . GLY A 1 230 ? 3.541 4.867 11.133 1 93.25 230 GLY A C 1
ATOM 1683 O O . GLY A 1 230 ? 3.77 6.078 11.07 1 93.25 230 GLY A O 1
ATOM 1684 N N . GLY A 1 231 ? 4.383 3.984 10.742 1 93.44 231 GLY A N 1
ATOM 1685 C CA . GLY A 1 231 ? 5.715 4.355 10.289 1 93.44 231 GLY A CA 1
ATOM 1686 C C . GLY A 1 231 ? 5.824 4.457 8.781 1 93.44 231 GLY A C 1
ATOM 1687 O O . GLY A 1 231 ? 6.902 4.715 8.25 1 93.44 231 GLY A O 1
ATOM 1688 N N . ALA A 1 232 ? 4.691 4.297 8.039 1 96.62 232 ALA A N 1
ATOM 1689 C CA . ALA A 1 232 ? 4.75 4.328 6.578 1 96.62 232 ALA A CA 1
ATOM 1690 C C . ALA A 1 232 ? 5.195 5.699 6.074 1 96.62 232 ALA A C 1
ATOM 1692 O O . ALA A 1 232 ? 4.824 6.727 6.645 1 96.62 232 ALA A O 1
ATOM 1693 N N . GLY A 1 233 ? 5.984 5.711 4.988 1 96.81 233 GLY A N 1
ATOM 1694 C CA . GLY A 1 233 ? 6.375 6.953 4.34 1 96.81 233 GLY A CA 1
ATOM 1695 C C . GLY A 1 233 ? 7.602 7.59 4.961 1 96.81 233 GLY A C 1
ATOM 1696 O O . GLY A 1 233 ? 7.922 8.742 4.668 1 96.81 233 GLY A O 1
ATOM 1697 N N . ASP A 1 234 ? 8.352 6.836 5.742 1 93.44 234 ASP A N 1
ATOM 1698 C CA . ASP A 1 234 ? 9.508 7.375 6.453 1 93.44 234 ASP A CA 1
ATOM 1699 C C . ASP A 1 234 ? 10.742 7.383 5.562 1 93.44 234 ASP A C 1
ATOM 1701 O O . ASP A 1 234 ? 11.758 6.758 5.891 1 93.44 234 ASP A O 1
ATOM 1705 N N . ILE A 1 235 ? 10.742 8.242 4.613 1 96.56 235 ILE A N 1
ATOM 1706 C CA . ILE A 1 235 ? 11.836 8.25 3.648 1 96.56 235 ILE A CA 1
ATOM 1707 C C . ILE A 1 235 ? 12.945 9.172 4.137 1 96.56 235 ILE A C 1
ATOM 1709 O O . ILE A 1 235 ? 14.07 9.133 3.629 1 96.56 235 ILE A O 1
ATOM 1713 N N . GLY A 1 236 ? 12.672 10.016 5.105 1 95.81 236 GLY A N 1
ATOM 1714 C CA . GLY A 1 236 ? 13.656 10.961 5.617 1 95.81 236 GLY A CA 1
ATOM 1715 C C . GLY A 1 236 ? 14.859 10.281 6.238 1 95.81 236 GLY A C 1
ATOM 1716 O O . GLY A 1 236 ? 15.945 10.875 6.316 1 95.81 236 GLY A O 1
ATOM 1717 N N . HIS A 1 237 ? 14.727 9.039 6.625 1 94.75 237 HIS A N 1
ATOM 1718 C CA . HIS A 1 237 ? 15.789 8.359 7.352 1 94.75 237 HIS A CA 1
ATOM 1719 C C . HIS A 1 237 ? 16.453 7.293 6.484 1 94.75 237 HIS A C 1
ATOM 1721 O O . HIS A 1 237 ? 17.188 6.445 6.988 1 94.75 237 HIS A O 1
ATOM 1727 N N . VAL A 1 238 ? 16.141 7.297 5.238 1 96.56 238 VAL A N 1
ATOM 1728 C CA . VAL A 1 238 ? 16.859 6.438 4.301 1 96.56 238 VAL A CA 1
ATOM 1729 C C . VAL A 1 238 ? 18.312 6.871 4.215 1 96.56 238 VAL A C 1
ATOM 1731 O O . VAL A 1 238 ? 18.609 8.062 4.121 1 96.56 238 VAL A O 1
ATOM 1734 N N . ASP A 1 239 ? 19.172 5.934 4.207 1 96.31 239 ASP A N 1
ATOM 1735 C CA . ASP A 1 239 ? 20.594 6.223 4.09 1 96.31 239 ASP A CA 1
ATOM 1736 C C . ASP A 1 239 ? 20.969 6.578 2.652 1 96.31 239 ASP A C 1
ATOM 1738 O O . ASP A 1 239 ? 20.859 5.742 1.753 1 96.31 239 ASP A O 1
ATOM 1742 N N . VAL A 1 240 ? 21.438 7.758 2.422 1 96.69 240 VAL A N 1
ATOM 1743 C CA . VAL A 1 240 ? 21.828 8.188 1.081 1 96.69 240 VAL A CA 1
ATOM 1744 C C . VAL A 1 240 ? 23.312 8.484 1.038 1 96.69 240 VAL A C 1
ATOM 1746 O O . VAL A 1 240 ? 23.812 9.062 0.066 1 96.69 240 VAL A O 1
ATOM 1749 N N . GLY A 1 241 ? 23.984 8.062 2.035 1 95.06 241 GLY A N 1
ATOM 1750 C CA . GLY A 1 241 ? 25.391 8.406 2.166 1 95.06 241 GLY A CA 1
ATOM 1751 C C . GLY A 1 241 ? 25.609 9.812 2.674 1 95.06 241 GLY A C 1
ATOM 1752 O O . GLY A 1 241 ? 24.688 10.617 2.74 1 95.06 241 GLY A O 1
ATOM 1753 N N . GLY A 1 242 ? 26.766 10.125 3.08 1 95.94 242 GLY A N 1
ATOM 1754 C CA . GLY A 1 242 ? 27.141 11.422 3.625 1 95.94 242 GLY A CA 1
ATOM 1755 C C . GLY A 1 242 ? 27.484 11.375 5.102 1 95.94 242 GLY A C 1
ATOM 1756 O O . GLY A 1 242 ? 27.484 10.305 5.707 1 95.94 242 GLY A O 1
ATOM 1757 N N . ASP A 1 243 ? 27.781 12.609 5.605 1 96.19 243 ASP A N 1
ATOM 1758 C CA . ASP A 1 243 ? 28.312 12.625 6.965 1 96.19 243 ASP A CA 1
ATOM 1759 C C . ASP A 1 243 ? 27.438 13.453 7.895 1 96.19 243 ASP A C 1
ATOM 1761 O O . ASP A 1 243 ? 27.688 13.516 9.102 1 96.19 243 ASP A O 1
ATOM 1765 N N . ALA A 1 244 ? 26.391 14.023 7.297 1 96.94 244 ALA A N 1
ATOM 1766 C CA . ALA A 1 244 ? 25.531 14.844 8.141 1 96.94 244 ALA A CA 1
ATOM 1767 C C . ALA A 1 244 ? 24.859 14.008 9.227 1 96.94 244 ALA A C 1
ATOM 1769 O O . ALA A 1 244 ? 24.391 12.898 8.953 1 96.94 244 ALA A O 1
ATOM 1770 N N . VAL A 1 245 ? 24.844 14.555 10.453 1 95.56 245 VAL A N 1
ATOM 1771 C CA . VAL A 1 245 ? 24.234 13.852 11.578 1 95.56 245 VAL A CA 1
ATOM 1772 C C . VAL A 1 245 ? 22.734 14.125 11.617 1 95.56 245 VAL A C 1
ATOM 1774 O O . VAL A 1 245 ? 22.312 15.281 11.578 1 95.56 245 VAL A O 1
ATOM 1777 N N . CYS A 1 246 ? 22.047 13.055 11.695 1 93.44 246 CYS A N 1
ATOM 1778 C CA . CYS A 1 246 ? 20.594 13.156 11.75 1 93.44 246 CYS A CA 1
ATOM 1779 C C . CYS A 1 246 ? 20.094 13.219 13.195 1 93.44 246 CYS A C 1
ATOM 1781 O O . CYS A 1 246 ? 20.781 12.758 14.102 1 93.44 246 CYS A O 1
ATOM 1783 N N . ARG A 1 247 ? 18.938 13.734 13.375 1 84.75 247 ARG A N 1
ATOM 1784 C CA . ARG A 1 247 ? 18.328 13.773 14.703 1 84.75 247 ARG A CA 1
ATOM 1785 C C . ARG A 1 247 ? 18.078 12.367 15.242 1 84.75 247 ARG A C 1
ATOM 1787 O O . ARG A 1 247 ? 17.906 12.18 16.438 1 84.75 247 ARG A O 1
ATOM 1794 N N . CYS A 1 248 ? 18.094 11.406 14.398 1 86.75 248 CYS A N 1
ATOM 1795 C CA . CYS A 1 248 ? 17.859 10.031 14.82 1 86.75 248 CYS A CA 1
ATOM 1796 C C . CYS A 1 248 ? 19.156 9.391 15.32 1 86.75 248 CYS A C 1
ATOM 1798 O O . CYS A 1 248 ? 19.141 8.25 15.797 1 86.75 248 CYS A O 1
ATOM 1800 N N . GLY A 1 249 ? 20.25 10.023 15.188 1 90.25 249 GLY A N 1
ATOM 1801 C CA . GLY A 1 249 ? 21.531 9.539 15.68 1 90.25 249 GLY A CA 1
ATOM 1802 C C . GLY A 1 249 ? 22.391 8.93 14.594 1 90.25 249 GLY A C 1
ATOM 1803 O O . GLY A 1 249 ? 23.594 8.742 14.789 1 90.25 249 GLY A O 1
ATOM 1804 N N . ARG A 1 250 ? 21.875 8.773 13.43 1 93.31 250 ARG A N 1
ATOM 1805 C CA . ARG A 1 250 ? 22.625 8.188 12.328 1 93.31 250 ARG A CA 1
ATOM 1806 C C . ARG A 1 250 ? 23.234 9.266 11.438 1 93.31 250 ARG A C 1
ATOM 1808 O O . ARG A 1 250 ? 22.938 10.453 11.602 1 93.31 250 ARG A O 1
ATOM 1815 N N . ARG A 1 251 ? 24.109 8.828 10.641 1 96.31 251 ARG A N 1
ATOM 1816 C CA . ARG A 1 251 ? 24.672 9.711 9.625 1 96.31 251 ARG A CA 1
ATOM 1817 C C . ARG A 1 251 ? 24.141 9.383 8.242 1 96.31 251 ARG A C 1
ATOM 1819 O O . ARG A 1 251 ? 23.844 8.227 7.945 1 96.31 251 ARG A O 1
ATOM 1826 N N . GLY A 1 252 ? 23.938 10.391 7.457 1 96.62 252 GLY A N 1
ATOM 1827 C CA . GLY A 1 252 ? 23.688 10.188 6.039 1 96.62 252 GLY A CA 1
ATOM 1828 C C . GLY A 1 252 ? 22.219 9.961 5.723 1 96.62 252 GLY A C 1
ATOM 1829 O O . GLY A 1 252 ? 21.875 9.578 4.602 1 96.62 252 GLY A O 1
ATOM 1830 N N . CYS A 1 253 ? 21.359 10.211 6.719 1 96.94 253 CYS A N 1
ATOM 1831 C CA . CYS A 1 253 ? 19.938 10.125 6.426 1 96.94 253 CYS A CA 1
ATOM 1832 C C . CYS A 1 253 ? 19.531 11.18 5.402 1 96.94 253 CYS A C 1
ATOM 1834 O O . CYS A 1 253 ? 20.062 12.297 5.41 1 96.94 253 CYS A O 1
ATOM 1836 N N . LEU A 1 254 ? 18.562 10.859 4.668 1 98 254 LEU A N 1
ATOM 1837 C CA . LEU A 1 254 ? 18.125 11.734 3.582 1 98 254 LEU A CA 1
ATOM 1838 C C . LEU A 1 254 ? 17.781 13.125 4.109 1 98 254 LEU A C 1
ATOM 1840 O O . LEU A 1 254 ? 18.234 14.133 3.557 1 98 254 LEU A O 1
ATOM 1844 N N . ALA A 1 255 ? 17 13.219 5.188 1 96.5 255 ALA A N 1
ATOM 1845 C CA . ALA A 1 255 ? 16.578 14.508 5.727 1 96.5 255 ALA A CA 1
ATOM 1846 C C . ALA A 1 255 ? 17.781 15.312 6.215 1 96.5 255 ALA A C 1
ATOM 1848 O O . ALA A 1 255 ? 17.797 16.547 6.09 1 96.5 255 ALA A O 1
ATOM 1849 N N . ALA A 1 256 ? 18.75 14.641 6.758 1 96.69 256 ALA A N 1
ATOM 1850 C CA . ALA A 1 256 ? 19.938 15.312 7.258 1 96.69 256 ALA A CA 1
ATOM 1851 C C . ALA A 1 256 ? 20.797 15.844 6.109 1 96.69 256 ALA A C 1
ATOM 1853 O O . ALA A 1 256 ? 21.547 16.812 6.273 1 96.69 256 ALA A O 1
ATOM 1854 N N . GLU A 1 257 ? 20.656 15.266 4.969 1 98 257 GLU A N 1
ATOM 1855 C CA . GLU A 1 257 ? 21.469 15.633 3.82 1 98 257 GLU A CA 1
ATOM 1856 C C . GLU A 1 257 ? 20.719 16.578 2.887 1 98 257 GLU A C 1
ATOM 1858 O O . GLU A 1 257 ? 21.328 17.391 2.191 1 98 257 GLU A O 1
ATOM 1863 N N . ALA A 1 258 ? 19.391 16.484 2.92 1 98.19 258 ALA A N 1
ATOM 1864 C CA . ALA A 1 258 ? 18.703 17.141 1.811 1 98.19 258 ALA A CA 1
ATOM 1865 C C . ALA A 1 258 ? 17.453 17.859 2.297 1 98.19 258 ALA A C 1
ATOM 1867 O O . ALA A 1 258 ? 16.75 18.5 1.508 1 98.19 258 ALA A O 1
ATOM 1868 N N . GLY A 1 259 ? 17.109 17.781 3.553 1 97.12 259 GLY A N 1
ATOM 1869 C CA . GLY A 1 259 ? 15.969 18.516 4.086 1 97.12 259 GLY A CA 1
ATOM 1870 C C . GLY A 1 259 ? 16.234 20.016 4.191 1 97.12 259 GLY A C 1
ATOM 1871 O O . GLY A 1 259 ? 17.344 20.469 3.963 1 97.12 259 GLY A O 1
ATOM 1872 N N . GLY A 1 260 ? 15.172 20.734 4.535 1 96.56 260 GLY A N 1
ATOM 1873 C CA . GLY A 1 260 ? 15.297 22.188 4.629 1 96.56 260 GLY A CA 1
ATOM 1874 C C . GLY A 1 260 ? 16.344 22.625 5.637 1 96.56 260 GLY A C 1
ATOM 1875 O O . GLY A 1 260 ? 17.109 23.547 5.367 1 96.56 260 GLY A O 1
ATOM 1876 N N . THR A 1 261 ? 16.359 22.016 6.754 1 94.62 261 THR A N 1
ATOM 1877 C CA . THR A 1 261 ? 17.375 22.344 7.762 1 94.62 261 THR A CA 1
ATOM 1878 C C . THR A 1 261 ? 18.781 22.094 7.223 1 94.62 261 THR A C 1
ATOM 1880 O O . THR A 1 261 ? 19.688 22.875 7.48 1 94.62 261 THR A O 1
ATOM 1883 N N . ALA A 1 262 ? 18.953 21.031 6.531 1 97.06 262 ALA A N 1
ATOM 1884 C CA . ALA A 1 262 ? 20.234 20.719 5.922 1 97.06 262 ALA A CA 1
ATOM 1885 C C . ALA A 1 262 ? 20.641 21.766 4.898 1 97.06 262 ALA A C 1
ATOM 1887 O O . ALA A 1 262 ? 21.797 22.203 4.859 1 97.06 262 ALA A O 1
ATOM 1888 N N . LEU A 1 263 ? 19.656 22.203 4.098 1 97.62 263 LEU A N 1
ATOM 1889 C CA . LEU A 1 263 ? 19.938 23.188 3.068 1 97.62 263 LEU A CA 1
ATOM 1890 C C . LEU A 1 263 ? 20.375 24.516 3.695 1 97.62 263 LEU A C 1
ATOM 1892 O O . LEU A 1 263 ? 21.344 25.125 3.244 1 97.62 263 LEU A O 1
ATOM 1896 N N . LEU A 1 264 ? 19.672 24.906 4.734 1 97.38 264 LEU A N 1
ATOM 1897 C CA . LEU A 1 264 ? 20.031 26.141 5.414 1 97.38 264 LEU A CA 1
ATOM 1898 C C . LEU A 1 264 ? 21.438 26.047 6.016 1 97.38 264 LEU A C 1
ATOM 1900 O O . LEU A 1 264 ? 22.219 26.984 5.914 1 97.38 264 LEU A O 1
ATOM 1904 N N . ARG A 1 265 ? 21.75 24.938 6.629 1 96.81 265 ARG A N 1
ATOM 1905 C CA . ARG A 1 265 ? 23.062 24.703 7.211 1 96.81 265 ARG A CA 1
ATOM 1906 C C . ARG A 1 265 ? 24.156 24.797 6.145 1 96.81 265 ARG A C 1
ATOM 1908 O O . ARG A 1 265 ? 25.156 25.5 6.32 1 96.81 265 ARG A O 1
ATOM 1915 N N . ARG A 1 266 ? 23.984 24.141 5.051 1 96.88 266 ARG A N 1
ATOM 1916 C CA . ARG A 1 266 ? 24.969 24.078 3.98 1 96.88 266 ARG A CA 1
ATOM 1917 C C . ARG A 1 266 ? 25.172 25.453 3.34 1 96.88 266 ARG A C 1
ATOM 1919 O O . ARG A 1 266 ? 26.297 25.828 3.004 1 96.88 266 ARG A O 1
ATOM 1926 N N . LEU A 1 267 ? 24.094 26.156 3.158 1 97.56 267 LEU A N 1
ATOM 1927 C CA . LEU A 1 267 ? 24.188 27.516 2.619 1 97.56 267 LEU A CA 1
ATOM 1928 C C . LEU A 1 267 ? 24.953 28.422 3.574 1 97.56 267 LEU A C 1
ATOM 1930 O O . LEU A 1 267 ? 25.766 29.25 3.141 1 97.56 267 LEU A O 1
ATOM 1934 N N . GLY A 1 268 ? 24.641 28.25 4.836 1 97.06 268 GLY A N 1
ATOM 1935 C CA . GLY A 1 268 ? 25.406 28.984 5.828 1 97.06 268 GLY A CA 1
ATOM 1936 C C . GLY A 1 268 ? 26.906 28.688 5.77 1 97.06 268 GLY A C 1
ATOM 1937 O O . GLY A 1 268 ? 27.719 29.609 5.828 1 97.06 268 GLY A O 1
ATOM 1938 N N . GLU A 1 269 ? 27.203 27.469 5.672 1 96.12 269 GLU A N 1
ATOM 1939 C CA . GLU A 1 269 ? 28.594 27.047 5.566 1 96.12 269 GLU A CA 1
ATOM 1940 C C . GLU A 1 269 ? 29.25 27.625 4.32 1 96.12 269 GLU A C 1
ATOM 1942 O O . GLU A 1 269 ? 30.469 27.844 4.305 1 96.12 269 GLU A O 1
ATOM 1947 N N . ALA A 1 270 ? 28.438 27.891 3.336 1 95.56 270 ALA A N 1
ATOM 1948 C CA . ALA A 1 270 ? 28.938 28.438 2.08 1 95.56 270 ALA A CA 1
ATOM 1949 C C . ALA A 1 270 ? 28.984 29.969 2.129 1 95.56 270 ALA A C 1
ATOM 1951 O O . ALA A 1 270 ? 29.328 30.609 1.14 1 95.56 270 ALA A O 1
ATOM 1952 N N . GLY A 1 271 ? 28.547 30.547 3.252 1 93.69 271 GLY A N 1
ATOM 1953 C CA . GLY A 1 271 ? 28.688 31.984 3.445 1 93.69 271 GLY A CA 1
ATOM 1954 C C . GLY A 1 271 ? 27.406 32.75 3.154 1 93.69 271 GLY A C 1
ATOM 1955 O O . GLY A 1 271 ? 27.422 33.969 3.115 1 93.69 271 GLY A O 1
ATOM 1956 N N . SER A 1 272 ? 26.359 31.984 2.883 1 93.75 272 SER A N 1
ATOM 1957 C CA . SER A 1 272 ? 25.094 32.656 2.609 1 93.75 272 SER A CA 1
ATOM 1958 C C . SER A 1 272 ? 24.391 33.062 3.902 1 93.75 272 SER A C 1
ATOM 1960 O O . SER A 1 272 ? 24.5 32.375 4.918 1 93.75 272 SER A O 1
ATOM 1962 N N . ASP A 1 273 ? 23.594 34.125 3.896 1 92.56 273 ASP A N 1
ATOM 1963 C CA . ASP A 1 273 ? 22.891 34.625 5.07 1 92.56 273 ASP A CA 1
ATOM 1964 C C . ASP A 1 273 ? 21.422 34.188 5.066 1 92.56 273 ASP A C 1
ATOM 1966 O O . ASP A 1 273 ? 20.594 34.75 5.781 1 92.56 273 ASP A O 1
ATOM 1970 N N . VAL A 1 274 ? 21.141 33.219 4.285 1 94.06 274 VAL A N 1
ATOM 1971 C CA . VAL A 1 274 ? 19.766 32.75 4.23 1 94.06 274 VAL A CA 1
ATOM 1972 C C . VAL A 1 274 ? 19.375 32.125 5.566 1 94.06 274 VAL A C 1
ATOM 1974 O O . VAL A 1 274 ? 20.016 31.156 6.008 1 94.06 274 VAL A O 1
ATOM 1977 N N . GLY A 1 275 ? 18.359 32.656 6.246 1 92.81 275 GLY A N 1
ATOM 1978 C CA . GLY A 1 275 ? 18.078 32.219 7.605 1 92.81 275 GLY A CA 1
ATOM 1979 C C . GLY A 1 275 ? 16.75 31.484 7.734 1 92.81 275 GLY A C 1
ATOM 1980 O O . GLY A 1 275 ? 16.406 31.016 8.82 1 92.81 275 GLY A O 1
ATOM 1981 N N . SER A 1 276 ? 15.977 31.422 6.645 1 95.19 276 SER A N 1
ATOM 1982 C CA . SER A 1 276 ? 14.672 30.781 6.707 1 95.19 276 SER A CA 1
ATOM 1983 C C . SER A 1 276 ? 14.312 30.109 5.383 1 95.19 276 SER A C 1
ATOM 1985 O O . SER A 1 276 ? 14.906 30.422 4.348 1 95.19 276 SER A O 1
ATOM 1987 N N . LEU A 1 277 ? 13.398 29.219 5.457 1 95.19 277 LEU A N 1
ATOM 1988 C CA . LEU A 1 277 ? 12.953 28.547 4.238 1 95.19 277 LEU A CA 1
ATOM 1989 C C . LEU A 1 277 ? 12.234 29.516 3.312 1 95.19 277 LEU A C 1
ATOM 1991 O O . LEU A 1 277 ? 12.32 29.391 2.088 1 95.19 277 LEU A O 1
ATOM 1995 N N . ALA A 1 278 ? 11.578 30.453 3.934 1 94.38 278 ALA A N 1
ATOM 1996 C CA . ALA A 1 278 ? 10.906 31.484 3.141 1 94.38 278 ALA A CA 1
ATOM 1997 C C . ALA A 1 278 ? 11.922 32.281 2.316 1 94.38 278 ALA A C 1
ATOM 1999 O O . ALA A 1 278 ? 11.695 32.531 1.131 1 94.38 278 ALA A O 1
ATOM 2000 N N . GLU A 1 279 ? 12.953 32.625 2.938 1 96.69 279 GLU A N 1
ATOM 2001 C CA . GLU A 1 279 ? 14.016 33.344 2.242 1 96.69 279 GLU A CA 1
ATOM 2002 C C . GLU A 1 279 ? 14.664 32.469 1.168 1 96.69 279 GLU A C 1
ATOM 2004 O O . GLU A 1 279 ? 14.953 32.938 0.07 1 96.69 279 GLU A O 1
ATOM 2009 N N . LEU A 1 280 ? 14.891 31.25 1.526 1 97.38 280 LEU A N 1
ATOM 2010 C CA . LEU A 1 280 ? 15.469 30.312 0.578 1 97.38 280 LEU A CA 1
ATOM 2011 C C . LEU A 1 280 ? 14.594 30.188 -0.664 1 97.38 280 LEU A C 1
ATOM 2013 O O . LEU A 1 280 ? 15.094 30.234 -1.79 1 97.38 280 LEU A O 1
ATOM 2017 N N . ARG A 1 281 ? 13.344 30.062 -0.481 1 96.19 281 ARG A N 1
ATOM 2018 C CA . ARG A 1 281 ? 12.391 29.953 -1.582 1 96.19 281 ARG A CA 1
ATOM 2019 C C . ARG A 1 281 ? 12.414 31.203 -2.455 1 96.19 281 ARG A C 1
ATOM 2021 O O . ARG A 1 281 ? 12.414 31.109 -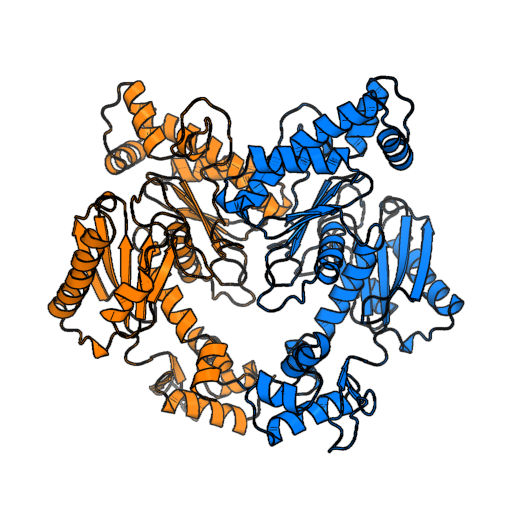3.684 1 96.19 281 ARG A O 1
ATOM 2028 N N . ALA A 1 282 ? 12.453 32.344 -1.812 1 95.88 282 ALA A N 1
ATOM 2029 C CA . ALA A 1 282 ? 12.484 33.594 -2.543 1 95.88 282 ALA A CA 1
ATOM 2030 C C . ALA A 1 282 ? 13.734 33.688 -3.412 1 95.88 282 ALA A C 1
ATOM 2032 O O . ALA A 1 282 ? 13.672 34.125 -4.562 1 95.88 282 ALA A O 1
ATOM 2033 N N . LEU A 1 283 ? 14.797 33.281 -2.869 1 96.44 283 LEU A N 1
ATOM 2034 C CA . LEU A 1 283 ? 16.062 33.312 -3.607 1 96.44 283 LEU A CA 1
ATOM 2035 C C . LEU A 1 283 ? 16.031 32.312 -4.762 1 96.44 283 LEU A C 1
ATOM 2037 O O . LEU A 1 283 ? 16.578 32.594 -5.836 1 96.44 283 LEU A O 1
ATOM 2041 N N . ALA A 1 284 ? 15.477 31.172 -4.551 1 95.88 284 ALA A N 1
ATOM 2042 C CA . ALA A 1 284 ? 15.328 30.188 -5.613 1 95.88 284 ALA A CA 1
ATOM 2043 C C . ALA A 1 284 ? 14.516 30.75 -6.777 1 95.88 284 ALA A C 1
ATOM 2045 O O . ALA A 1 284 ? 14.883 30.562 -7.941 1 95.88 284 ALA A O 1
ATOM 2046 N N . GLU A 1 285 ? 13.469 31.422 -6.441 1 93.38 285 GLU A N 1
ATOM 2047 C CA . GLU A 1 285 ? 12.586 32 -7.445 1 93.38 285 GLU A CA 1
ATOM 2048 C C . GLU A 1 285 ? 13.297 33.094 -8.234 1 93.38 285 GLU A C 1
ATOM 2050 O O . GLU A 1 285 ? 12.992 33.312 -9.406 1 93.38 285 GLU A O 1
ATOM 2055 N N . ARG A 1 286 ? 14.258 33.656 -7.605 1 94.62 286 ARG A N 1
ATOM 2056 C CA . ARG A 1 286 ? 15.008 34.719 -8.258 1 94.62 286 ARG A CA 1
ATOM 2057 C C . ARG A 1 286 ? 16.219 34.156 -9.008 1 94.62 286 ARG A C 1
ATOM 2059 O O . ARG A 1 286 ? 16.984 34.938 -9.602 1 94.62 286 ARG A O 1
ATOM 2066 N N . GLY A 1 287 ? 16.422 32.938 -8.898 1 94.5 287 GLY A N 1
ATOM 2067 C CA . GLY A 1 287 ? 17.469 32.281 -9.656 1 94.5 287 GLY A CA 1
ATOM 2068 C C . GLY A 1 287 ? 18.844 32.438 -9.031 1 94.5 287 GLY A C 1
ATOM 2069 O O . GLY A 1 287 ? 19.859 32.5 -9.734 1 94.5 287 GLY A O 1
ATOM 2070 N N . ASP A 1 288 ? 18.859 32.625 -7.73 1 95.94 288 ASP A N 1
ATOM 2071 C CA . ASP A 1 288 ? 20.156 32.656 -7.051 1 95.94 288 ASP A CA 1
ATOM 2072 C C . ASP A 1 288 ? 20.953 31.391 -7.328 1 95.94 288 ASP A C 1
ATOM 2074 O O . ASP A 1 288 ? 20.484 30.281 -7.086 1 95.94 288 ASP A O 1
ATOM 2078 N N . ALA A 1 289 ? 22.125 31.547 -7.734 1 95.75 289 ALA A N 1
ATOM 2079 C CA . ALA A 1 289 ? 22.922 30.438 -8.258 1 95.75 289 ALA A CA 1
ATOM 2080 C C . ALA A 1 289 ? 23.281 29.453 -7.152 1 95.75 289 ALA A C 1
ATOM 2082 O O . ALA A 1 289 ? 23.219 28.234 -7.355 1 95.75 289 ALA A O 1
ATOM 2083 N N . LEU A 1 290 ? 23.703 29.969 -6 1 96.69 290 LEU A N 1
ATOM 2084 C CA . LEU A 1 290 ? 24.094 29.109 -4.891 1 96.69 290 LEU A CA 1
ATOM 2085 C C . LEU A 1 290 ? 22.891 28.297 -4.379 1 96.69 290 LEU A C 1
ATOM 2087 O O . LEU A 1 290 ? 23.016 27.094 -4.145 1 96.69 290 LEU A O 1
ATOM 2091 N N . VAL A 1 291 ? 21.781 28.953 -4.207 1 97.31 291 VAL A N 1
ATOM 2092 C CA . VAL A 1 291 ? 20.562 28.312 -3.729 1 97.31 291 VAL A CA 1
ATOM 2093 C C . VAL A 1 291 ? 20.094 27.266 -4.742 1 97.31 291 VAL A C 1
ATOM 2095 O O . VAL A 1 291 ? 19.75 26.141 -4.367 1 97.31 291 VAL A O 1
ATOM 2098 N N . THR A 1 292 ? 20.141 27.625 -5.961 1 96.25 292 THR A N 1
ATOM 2099 C CA . THR A 1 292 ? 19.719 26.719 -7.02 1 96.25 292 THR A CA 1
ATOM 2100 C C . THR A 1 292 ? 20.594 25.469 -7.039 1 96.25 292 THR A C 1
ATOM 2102 O O . THR A 1 292 ? 20.078 24.344 -7.152 1 96.25 292 THR A O 1
ATOM 2105 N N . ALA A 1 293 ? 21.859 25.641 -6.918 1 96.69 293 ALA A N 1
ATOM 2106 C CA . ALA A 1 293 ? 22.781 24.516 -6.922 1 96.69 293 ALA A CA 1
ATOM 2107 C C . ALA A 1 293 ? 22.516 23.578 -5.75 1 96.69 293 ALA A C 1
ATOM 2109 O O . ALA A 1 293 ? 22.516 22.344 -5.91 1 96.69 293 ALA A O 1
ATOM 2110 N N . GLU A 1 294 ? 22.281 24.141 -4.59 1 97.44 294 GLU A N 1
ATOM 2111 C CA . GLU A 1 294 ? 22 23.344 -3.406 1 97.44 294 GLU A CA 1
ATOM 2112 C C . GLU A 1 294 ? 20.672 22.609 -3.531 1 97.44 294 GLU A C 1
ATOM 2114 O O . GLU A 1 294 ? 20.531 21.469 -3.109 1 97.44 294 GLU A O 1
ATOM 2119 N N . LEU A 1 295 ? 19.719 23.281 -4.098 1 97.88 295 LEU A N 1
ATOM 2120 C CA . LEU A 1 295 ? 18.422 22.672 -4.332 1 97.88 295 LEU A CA 1
ATOM 2121 C C . LEU A 1 295 ? 18.531 21.516 -5.316 1 97.88 295 LEU A C 1
ATOM 2123 O O . LEU A 1 295 ? 17.938 20.453 -5.117 1 97.88 295 LEU A O 1
ATOM 2127 N N . GLU A 1 296 ? 19.281 21.703 -6.328 1 97.62 296 GLU A N 1
ATOM 2128 C CA . GLU A 1 296 ? 19.484 20.656 -7.328 1 97.62 296 GLU A CA 1
ATOM 2129 C C . GLU A 1 296 ? 20.172 19.438 -6.723 1 97.62 296 GLU A C 1
ATOM 2131 O O . GLU A 1 296 ? 19.781 18.297 -7.004 1 97.62 296 GLU A O 1
ATOM 2136 N N . ARG A 1 297 ? 21.172 19.672 -5.922 1 97.81 297 ARG A N 1
ATOM 2137 C CA . ARG A 1 297 ? 21.844 18.594 -5.219 1 97.81 297 ARG A CA 1
ATOM 2138 C C . ARG A 1 297 ? 20.875 17.812 -4.34 1 97.81 297 ARG A C 1
ATOM 2140 O O . ARG A 1 297 ? 20.828 16.578 -4.391 1 97.81 297 ARG A O 1
ATOM 2147 N N . ALA A 1 298 ? 20.141 18.547 -3.559 1 98.5 298 ALA A N 1
ATOM 2148 C CA . ALA A 1 298 ? 19.172 17.938 -2.658 1 98.5 298 ALA A CA 1
ATOM 2149 C C . ALA A 1 298 ? 18.109 17.156 -3.439 1 98.5 298 ALA A C 1
ATOM 2151 O O . ALA A 1 298 ? 17.766 16.031 -3.086 1 98.5 298 ALA A O 1
ATOM 2152 N N . ALA A 1 299 ? 17.641 17.734 -4.496 1 98.62 299 ALA A N 1
ATOM 2153 C CA . ALA A 1 299 ? 16.625 17.125 -5.332 1 98.62 299 ALA A CA 1
ATOM 2154 C C . ALA A 1 299 ? 17.125 15.805 -5.93 1 98.62 299 ALA A C 1
ATOM 2156 O O . ALA A 1 299 ? 16.359 14.852 -6.07 1 98.62 299 ALA A O 1
ATOM 2157 N N . GLY A 1 300 ? 18.391 15.82 -6.316 1 98.38 300 GLY A N 1
ATOM 2158 C CA . GLY A 1 300 ? 18.984 14.594 -6.824 1 98.38 300 GLY A CA 1
ATOM 2159 C C . GLY A 1 300 ? 18.953 13.453 -5.824 1 98.38 300 GLY A C 1
ATOM 2160 O O . GLY A 1 300 ? 18.609 12.328 -6.176 1 98.38 300 GLY A O 1
ATOM 2161 N N . LEU A 1 301 ? 19.281 13.758 -4.594 1 98.38 301 LEU A N 1
ATOM 2162 C CA . LEU A 1 301 ? 19.25 12.75 -3.535 1 98.38 301 LEU A CA 1
ATOM 2163 C C . LEU A 1 301 ? 17.828 12.273 -3.281 1 98.38 301 LEU A C 1
ATOM 2165 O O . LEU A 1 301 ? 17.578 11.07 -3.168 1 98.38 301 LEU A O 1
ATOM 2169 N N . ILE A 1 302 ? 16.906 13.211 -3.232 1 98.81 302 ILE A N 1
ATOM 2170 C CA . ILE A 1 302 ? 15.508 12.891 -3 1 98.81 302 ILE A CA 1
ATOM 2171 C C . ILE A 1 302 ? 14.977 12.039 -4.148 1 98.81 302 ILE A C 1
ATOM 2173 O O . ILE A 1 302 ? 14.32 11.016 -3.926 1 98.81 302 ILE A O 1
ATOM 2177 N N . GLY A 1 303 ? 15.297 12.438 -5.367 1 98.75 303 GLY A N 1
ATOM 2178 C CA . GLY A 1 303 ? 14.859 11.711 -6.547 1 98.75 303 GLY A CA 1
ATOM 2179 C C . GLY A 1 303 ? 15.32 10.266 -6.559 1 98.75 303 GLY A C 1
ATOM 2180 O O . GLY A 1 303 ? 14.57 9.375 -6.957 1 98.75 303 GLY A O 1
ATOM 2181 N N . ARG A 1 304 ? 16.5 10.039 -6.105 1 97.69 304 ARG A N 1
ATOM 2182 C CA . ARG A 1 304 ? 17.047 8.688 -6.051 1 97.69 304 ARG A CA 1
ATOM 2183 C C . ARG A 1 304 ? 16.234 7.805 -5.105 1 97.69 304 ARG A C 1
ATOM 2185 O O . ARG A 1 304 ? 15.938 6.656 -5.426 1 97.69 304 ARG A O 1
ATOM 2192 N N . VAL A 1 305 ? 15.906 8.336 -3.965 1 98.44 305 VAL A N 1
ATOM 2193 C CA . VAL A 1 305 ? 15.117 7.59 -2.994 1 98.44 305 VAL A CA 1
ATOM 2194 C C . VAL A 1 305 ? 13.711 7.367 -3.539 1 98.44 305 VAL A C 1
ATOM 2196 O O . VAL A 1 305 ? 13.164 6.27 -3.434 1 98.44 305 VAL A O 1
ATOM 2199 N N . LEU A 1 306 ? 13.172 8.375 -4.184 1 98.81 306 LEU A N 1
ATOM 2200 C CA . LEU A 1 306 ? 11.812 8.273 -4.707 1 98.81 306 LEU A CA 1
ATOM 2201 C C . LEU A 1 306 ? 11.758 7.312 -5.887 1 98.81 306 LEU A C 1
ATOM 2203 O O . LEU A 1 306 ? 10.719 6.695 -6.141 1 98.81 306 LEU A O 1
ATOM 2207 N N . ALA A 1 307 ? 12.844 7.145 -6.578 1 98.44 307 ALA A N 1
ATOM 2208 C CA . ALA A 1 307 ? 12.883 6.129 -7.629 1 98.44 307 ALA A CA 1
ATOM 2209 C C . ALA A 1 307 ? 12.625 4.738 -7.059 1 98.44 307 ALA A C 1
ATOM 2211 O O . ALA A 1 307 ? 11.93 3.926 -7.676 1 98.44 307 ALA A O 1
ATOM 2212 N N . VAL A 1 308 ? 13.172 4.469 -5.906 1 98.19 308 VAL A N 1
ATOM 2213 C CA . VAL A 1 308 ? 12.93 3.191 -5.238 1 98.19 308 VAL A CA 1
ATOM 2214 C C . VAL A 1 308 ? 11.461 3.086 -4.84 1 98.19 308 VAL A C 1
ATOM 2216 O O . VAL A 1 308 ? 10.82 2.057 -5.074 1 98.19 308 VAL A O 1
ATOM 2219 N N . VAL A 1 309 ? 10.93 4.18 -4.32 1 98.62 309 VAL A N 1
ATOM 2220 C CA . VAL A 1 309 ? 9.531 4.211 -3.895 1 98.62 309 VAL A CA 1
ATOM 2221 C C . VAL A 1 309 ? 8.617 3.936 -5.09 1 98.62 309 VAL A C 1
ATOM 2223 O O . VAL A 1 309 ? 7.688 3.135 -4.996 1 98.62 309 VAL A O 1
ATOM 2226 N N . VAL A 1 310 ? 8.93 4.547 -6.211 1 98.44 310 VAL A N 1
ATOM 2227 C CA . VAL A 1 310 ? 8.148 4.371 -7.438 1 98.44 310 VAL A CA 1
ATOM 2228 C C . VAL A 1 310 ? 8.266 2.926 -7.918 1 98.44 310 VAL A C 1
ATOM 2230 O O . VAL A 1 310 ? 7.285 2.332 -8.359 1 98.44 310 VAL A O 1
ATOM 2233 N N . GLY A 1 311 ? 9.414 2.352 -7.812 1 96.75 311 GLY A N 1
ATOM 2234 C CA . GLY A 1 311 ? 9.617 0.961 -8.195 1 96.75 311 GLY A CA 1
ATOM 2235 C C . GLY A 1 311 ? 8.875 -0.014 -7.301 1 96.75 311 GLY A C 1
ATOM 2236 O O . GLY A 1 311 ? 8.383 -1.044 -7.77 1 96.75 311 GLY A O 1
ATOM 2237 N N . VAL A 1 312 ? 8.75 0.34 -6.047 1 97.69 312 VAL A N 1
ATOM 2238 C CA . VAL A 1 312 ? 8.148 -0.547 -5.059 1 97.69 312 VAL A CA 1
ATOM 2239 C C . VAL A 1 312 ? 6.629 -0.412 -5.102 1 97.69 312 VAL A C 1
ATOM 2241 O O . VAL A 1 312 ? 5.91 -1.413 -5.094 1 97.69 312 VAL A O 1
ATOM 2244 N N . LEU A 1 313 ? 6.133 0.822 -5.277 1 98.31 313 LEU A N 1
ATOM 2245 C CA . LEU A 1 313 ? 4.703 1.056 -5.105 1 98.31 313 LEU A CA 1
ATOM 2246 C C . LEU A 1 313 ? 4.012 1.215 -6.453 1 98.31 313 LEU A C 1
ATOM 2248 O O . LEU A 1 313 ? 2.791 1.086 -6.551 1 98.31 313 LEU A O 1
ATOM 2252 N N . ASN A 1 314 ? 4.785 1.616 -7.477 1 97.44 314 ASN A N 1
ATOM 2253 C CA . ASN A 1 314 ? 4.203 1.872 -8.789 1 97.44 314 ASN A CA 1
ATOM 2254 C C . ASN A 1 314 ? 2.965 2.762 -8.688 1 97.44 314 ASN A C 1
ATOM 2256 O O . ASN A 1 314 ? 1.871 2.357 -9.086 1 97.44 314 ASN A O 1
ATOM 2260 N N . PRO A 1 315 ? 3.152 4.004 -8.195 1 97.56 315 PRO A N 1
ATOM 2261 C CA . PRO A 1 315 ? 2.018 4.918 -8.039 1 97.56 315 PRO A CA 1
ATOM 2262 C C . PRO A 1 315 ? 1.61 5.59 -9.344 1 97.56 315 PRO A C 1
ATOM 2264 O O . PRO A 1 315 ? 2.393 5.617 -10.297 1 97.56 315 PRO A O 1
ATOM 2267 N N . ALA A 1 316 ? 0.405 6.078 -9.359 1 96.19 316 ALA A N 1
ATOM 2268 C CA . ALA A 1 316 ? -0.061 6.883 -10.492 1 96.19 316 ALA A CA 1
ATOM 2269 C C . ALA A 1 316 ? 0.385 8.336 -10.352 1 96.19 316 ALA A C 1
ATOM 2271 O O . ALA A 1 316 ? 0.604 9.023 -11.352 1 96.19 316 ALA A O 1
ATOM 2272 N N . ASP A 1 317 ? 0.496 8.781 -9.102 1 97 317 ASP A N 1
ATOM 2273 C CA . ASP A 1 317 ? 0.862 10.172 -8.844 1 97 317 ASP A CA 1
ATOM 2274 C C . ASP A 1 317 ? 1.976 10.258 -7.801 1 97 317 ASP A C 1
ATOM 2276 O O . ASP A 1 317 ? 1.963 9.523 -6.809 1 97 317 ASP A O 1
ATOM 2280 N N . LEU A 1 318 ? 2.906 11.055 -8.078 1 98.38 318 LEU A N 1
ATOM 2281 C CA . LEU A 1 318 ? 3.914 11.547 -7.148 1 98.38 318 LEU A CA 1
ATOM 2282 C C . LEU A 1 318 ? 3.857 13.062 -7.039 1 98.38 318 LEU A C 1
ATOM 2284 O O . LEU A 1 318 ? 4.246 13.773 -7.973 1 98.38 318 LEU A O 1
ATOM 2288 N N . VAL A 1 319 ? 3.371 13.531 -5.891 1 98.38 319 VAL A N 1
ATOM 2289 C CA . VAL A 1 319 ? 3.135 14.961 -5.703 1 98.38 319 VAL A CA 1
ATOM 2290 C C . VAL A 1 319 ? 4.199 15.539 -4.773 1 98.38 319 VAL A C 1
ATOM 2292 O O . VAL A 1 319 ? 4.508 14.961 -3.732 1 98.38 319 VAL A O 1
ATOM 2295 N N . VAL A 1 320 ? 4.797 16.625 -5.148 1 98.5 320 VAL A N 1
ATOM 2296 C CA . VAL A 1 320 ? 5.793 17.328 -4.336 1 98.5 320 VAL A CA 1
ATOM 2297 C C . VAL A 1 320 ? 5.141 18.5 -3.613 1 98.5 320 VAL A C 1
ATOM 2299 O O . VAL A 1 320 ? 4.547 19.375 -4.246 1 98.5 320 VAL A O 1
ATOM 2302 N N . ALA A 1 321 ? 5.215 18.406 -2.307 1 97.88 321 ALA A N 1
ATOM 2303 C CA . ALA A 1 321 ? 4.621 19.438 -1.457 1 97.88 321 ALA A CA 1
ATOM 2304 C C . ALA A 1 321 ? 5.645 20 -0.476 1 97.88 321 ALA A C 1
ATOM 2306 O O . ALA A 1 321 ? 6.777 19.516 -0.409 1 97.88 321 ALA A O 1
ATOM 2307 N N . GLY A 1 322 ? 5.258 21.047 0.249 1 95.94 322 GLY A N 1
ATOM 2308 C CA . GLY A 1 322 ? 6.109 21.672 1.248 1 95.94 322 GLY A CA 1
ATOM 2309 C C . GLY A 1 322 ? 6.688 23 0.792 1 95.94 322 GLY A C 1
ATOM 2310 O O . GLY A 1 322 ? 6.551 23.375 -0.375 1 95.94 322 GLY A O 1
ATOM 2311 N N . GLU A 1 323 ? 7.402 23.656 1.695 1 93.62 323 GLU A N 1
ATOM 2312 C CA . GLU A 1 323 ? 7.918 25 1.457 1 93.62 323 GLU A CA 1
ATOM 2313 C C . GLU A 1 323 ? 8.969 25 0.347 1 93.62 323 GLU A C 1
ATOM 2315 O O . GLU A 1 323 ? 9.156 26 -0.332 1 93.62 323 GLU A O 1
ATOM 2320 N N . LEU A 1 324 ? 9.555 23.891 0.107 1 95.88 324 LEU A N 1
ATOM 2321 C CA . LEU A 1 324 ? 10.656 23.859 -0.846 1 95.88 324 LEU A CA 1
ATOM 2322 C C . LEU A 1 324 ? 10.227 23.203 -2.156 1 95.88 324 LEU A C 1
ATOM 2324 O O . LEU A 1 324 ? 11.062 22.844 -2.984 1 95.88 324 LEU A O 1
ATOM 2328 N N . ALA A 1 325 ? 8.906 23.031 -2.311 1 96.44 325 ALA A N 1
ATOM 2329 C CA . ALA A 1 325 ? 8.391 22.5 -3.568 1 96.44 325 ALA A CA 1
ATOM 2330 C C . ALA A 1 325 ? 8.445 23.562 -4.672 1 96.44 325 ALA A C 1
ATOM 2332 O O . ALA A 1 325 ? 7.422 23.906 -5.262 1 96.44 325 ALA A O 1
ATOM 2333 N N . VAL A 1 326 ? 9.617 24.078 -4.961 1 95.88 326 VAL A N 1
ATOM 2334 C CA . VAL A 1 326 ? 9.852 25.047 -6.02 1 95.88 326 VAL A CA 1
ATOM 2335 C C . VAL A 1 326 ? 10.211 24.328 -7.316 1 95.88 326 VAL A C 1
ATOM 2337 O O . VAL A 1 326 ? 10.547 23.141 -7.301 1 95.88 326 VAL A O 1
ATOM 2340 N N . PRO A 1 327 ? 10.141 25 -8.461 1 95.12 327 PRO A N 1
ATOM 2341 C CA . PRO A 1 327 ? 10.359 24.359 -9.758 1 95.12 327 PRO A CA 1
ATOM 2342 C C . PRO A 1 327 ? 11.68 23.594 -9.828 1 95.12 327 PRO A C 1
ATOM 2344 O O . PRO A 1 327 ? 11.719 22.469 -10.336 1 95.12 327 PRO A O 1
ATOM 2347 N N . ALA A 1 328 ? 12.734 24.172 -9.273 1 96 328 ALA A N 1
ATOM 2348 C CA . ALA A 1 328 ? 14.031 23.5 -9.297 1 96 328 ALA A CA 1
ATOM 2349 C C . ALA A 1 328 ? 13.984 22.172 -8.547 1 96 328 ALA A C 1
ATOM 2351 O O . ALA A 1 328 ? 14.562 21.188 -8.992 1 96 328 ALA A O 1
ATOM 2352 N N . MET A 1 329 ? 13.336 22.141 -7.449 1 97.69 329 MET A N 1
ATOM 2353 C CA . MET A 1 329 ? 13.18 20.938 -6.652 1 97.69 329 MET A CA 1
ATOM 2354 C C . MET A 1 329 ? 12.383 19.875 -7.418 1 97.69 329 MET A C 1
ATOM 2356 O O . MET A 1 329 ? 12.797 18.734 -7.516 1 97.69 329 MET A O 1
ATOM 2360 N N . ILE A 1 330 ? 11.305 20.266 -8.016 1 97.81 330 ILE A N 1
ATOM 2361 C CA . ILE A 1 330 ? 10.422 19.359 -8.734 1 97.81 330 ILE A CA 1
ATOM 2362 C C . ILE A 1 330 ? 11.141 18.797 -9.953 1 97.81 330 ILE A C 1
ATOM 2364 O O . ILE A 1 330 ? 11.078 17.594 -10.211 1 97.81 330 ILE A O 1
ATOM 2368 N N . ALA A 1 331 ? 11.797 19.641 -10.672 1 97.56 331 ALA A N 1
ATOM 2369 C CA . ALA A 1 331 ? 12.539 19.203 -11.844 1 97.56 331 ALA A CA 1
ATOM 2370 C C . ALA A 1 331 ? 13.625 18.203 -11.469 1 97.56 331 ALA A C 1
ATOM 2372 O O . ALA A 1 331 ? 13.812 17.203 -12.156 1 97.56 331 ALA A O 1
ATOM 2373 N N . GLY A 1 332 ? 14.352 18.484 -10.391 1 97.94 332 GLY A N 1
ATOM 2374 C CA . GLY A 1 332 ? 15.391 17.578 -9.938 1 97.94 332 GLY A CA 1
ATOM 2375 C C . GLY A 1 332 ? 14.859 16.234 -9.492 1 97.94 332 GLY A C 1
ATOM 2376 O O . GLY A 1 332 ? 15.445 15.195 -9.805 1 97.94 332 GLY A O 1
ATOM 2377 N N . ILE A 1 333 ? 13.773 16.234 -8.781 1 98.62 333 ILE A N 1
ATOM 2378 C CA . ILE A 1 333 ? 13.141 14.992 -8.344 1 98.62 333 ILE A CA 1
ATOM 2379 C C . ILE A 1 333 ? 12.703 14.18 -9.5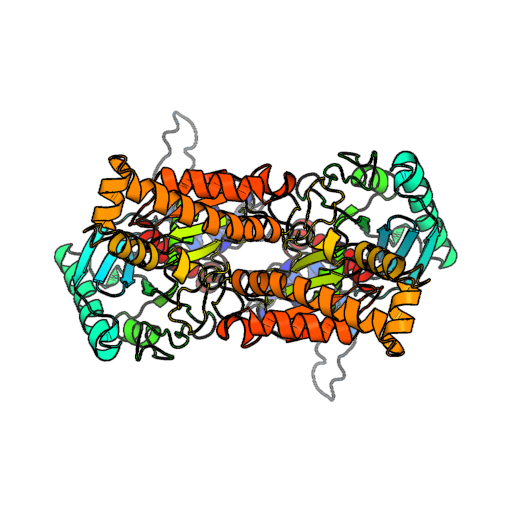62 1 98.62 333 ILE A C 1
ATOM 2381 O O . ILE A 1 333 ? 12.953 12.977 -9.633 1 98.62 333 ILE A O 1
ATOM 2385 N N . ARG A 1 334 ? 12.062 14.859 -10.492 1 98.5 334 ARG A N 1
ATOM 2386 C CA . ARG A 1 334 ? 11.609 14.203 -11.719 1 98.5 334 ARG A CA 1
ATOM 2387 C C . ARG A 1 334 ? 12.773 13.531 -12.445 1 98.5 334 ARG A C 1
ATOM 2389 O O . ARG A 1 334 ? 12.68 12.367 -12.82 1 98.5 334 ARG A O 1
ATOM 2396 N N . ALA A 1 335 ? 13.836 14.266 -12.594 1 98.25 335 ALA A N 1
ATOM 2397 C CA . ALA A 1 335 ? 15.023 13.734 -13.266 1 98.25 335 ALA A CA 1
ATOM 2398 C C . ALA A 1 335 ? 15.555 12.508 -12.531 1 98.25 335 ALA A C 1
ATOM 2400 O O . ALA A 1 335 ? 15.898 11.5 -13.164 1 98.25 335 ALA A O 1
ATOM 2401 N N . GLY A 1 336 ? 15.617 12.586 -11.227 1 97.81 336 GLY A N 1
ATOM 2402 C CA . GLY A 1 336 ? 16.109 11.469 -10.438 1 97.81 336 GLY A CA 1
ATOM 2403 C C . GLY A 1 336 ? 15.227 10.234 -10.539 1 97.81 336 GLY A C 1
ATOM 2404 O O . GLY A 1 336 ? 15.727 9.117 -10.664 1 97.81 336 GLY A O 1
ATOM 2405 N N . VAL A 1 337 ? 13.93 10.445 -10.516 1 98.38 337 VAL A N 1
ATOM 2406 C CA . VAL A 1 337 ? 12.992 9.336 -10.578 1 98.38 337 VAL A CA 1
ATOM 2407 C C . VAL A 1 337 ? 13.102 8.648 -11.938 1 98.38 337 VAL A C 1
ATOM 2409 O O . VAL A 1 337 ? 13.219 7.422 -12.016 1 98.38 337 VAL A O 1
ATOM 2412 N N . TYR A 1 338 ? 13.125 9.398 -13 1 96.94 338 TYR A N 1
ATOM 2413 C CA . TYR A 1 338 ? 13.156 8.82 -14.336 1 96.94 338 TYR A CA 1
ATOM 2414 C C . TYR A 1 338 ? 14.492 8.156 -14.617 1 96.94 338 TYR A C 1
ATOM 2416 O O . TYR A 1 338 ? 14.57 7.184 -15.367 1 96.94 338 TYR A O 1
ATOM 2424 N N . ALA A 1 339 ? 15.531 8.617 -13.984 1 95.25 339 ALA A N 1
ATOM 2425 C CA . ALA A 1 339 ? 16.844 8 -14.133 1 95.25 339 ALA A CA 1
ATOM 2426 C C . ALA A 1 339 ? 16.938 6.68 -13.383 1 95.25 339 ALA A C 1
ATOM 2428 O O . ALA A 1 339 ? 17.641 5.758 -13.805 1 95.25 339 ALA A O 1
ATOM 2429 N N . GLY A 1 340 ? 16.188 6.594 -12.344 1 95.19 340 GLY A N 1
ATOM 2430 C CA . GLY A 1 340 ? 16.375 5.465 -11.445 1 95.19 340 GLY A CA 1
ATOM 2431 C C . GLY A 1 340 ? 15.297 4.41 -11.57 1 95.19 340 GLY A C 1
ATOM 2432 O O . GLY A 1 340 ? 15.539 3.23 -11.297 1 95.19 340 GLY A O 1
ATOM 2433 N N . ALA A 1 341 ? 14.102 4.777 -11.891 1 94.75 341 ALA A N 1
ATOM 2434 C CA . ALA A 1 341 ? 12.977 3.848 -11.938 1 94.75 341 ALA A CA 1
ATOM 2435 C C . ALA A 1 341 ? 12.844 3.23 -13.328 1 94.75 341 ALA A C 1
ATOM 2437 O O . ALA A 1 341 ? 13.242 3.832 -14.32 1 94.75 341 ALA A O 1
ATOM 2438 N N . GLN A 1 342 ? 12.25 2.055 -13.383 1 91.88 342 GLN A N 1
ATOM 2439 C CA . GLN A 1 342 ? 12.047 1.365 -14.648 1 91.88 342 GLN A CA 1
ATOM 2440 C C . GLN A 1 342 ? 10.945 2.035 -15.469 1 91.88 342 GLN A C 1
ATOM 2442 O O . GLN A 1 342 ? 9.992 2.582 -14.906 1 91.88 342 GLN A O 1
ATOM 2447 N N . PRO A 1 343 ? 11.023 1.883 -16.812 1 90 343 PRO A N 1
ATOM 2448 C CA . PRO A 1 343 ? 10.023 2.498 -17.688 1 90 343 PRO A CA 1
ATOM 2449 C C . PRO A 1 343 ? 8.602 2.045 -17.375 1 90 343 PRO A C 1
ATOM 2451 O O . PRO A 1 343 ? 7.664 2.846 -17.438 1 90 343 PRO A O 1
ATOM 2454 N N . ARG A 1 344 ? 8.383 0.881 -16.984 1 87.56 344 ARG A N 1
ATOM 2455 C CA . ARG A 1 344 ? 7.043 0.397 -16.672 1 87.56 344 ARG A CA 1
ATOM 2456 C C . ARG A 1 344 ? 6.453 1.149 -15.484 1 87.56 344 ARG A C 1
ATOM 2458 O O . ARG A 1 344 ? 5.277 1.515 -15.5 1 87.56 344 ARG A O 1
ATOM 2465 N N . ALA A 1 345 ? 7.293 1.357 -14.492 1 91.62 345 ALA A N 1
ATOM 2466 C CA . ALA A 1 345 ? 6.828 2.004 -13.266 1 91.62 345 ALA A CA 1
ATOM 2467 C C . ALA A 1 345 ? 6.543 3.484 -13.508 1 91.62 345 ALA A C 1
ATOM 2469 O O . ALA A 1 345 ? 5.848 4.125 -12.719 1 91.62 345 ALA A O 1
ATOM 2470 N N . THR A 1 346 ? 7.094 4.062 -14.602 1 94.69 346 THR A N 1
ATOM 2471 C CA . THR A 1 346 ? 6.938 5.496 -14.828 1 94.69 346 THR A CA 1
ATOM 2472 C C . THR A 1 346 ? 6.008 5.758 -16.016 1 94.69 346 THR A C 1
ATOM 2474 O O . THR A 1 346 ? 5.688 6.91 -16.312 1 94.69 346 THR A O 1
ATOM 2477 N N . ALA A 1 347 ? 5.531 4.68 -16.625 1 92.5 347 ALA A N 1
ATOM 2478 C CA . ALA A 1 347 ? 4.77 4.812 -17.859 1 92.5 347 ALA A CA 1
ATOM 2479 C C . ALA A 1 347 ? 3.535 5.684 -17.656 1 92.5 347 ALA A C 1
ATOM 2481 O O . ALA A 1 347 ? 3.199 6.508 -18.5 1 92.5 347 ALA A O 1
ATOM 2482 N N . ARG A 1 348 ? 2.887 5.59 -16.547 1 92.56 348 ARG A N 1
ATOM 2483 C CA . ARG A 1 348 ? 1.666 6.348 -16.297 1 92.56 348 ARG A CA 1
ATOM 2484 C C . ARG A 1 348 ? 1.828 7.242 -15.07 1 92.56 348 ARG A C 1
ATOM 2486 O O . ARG A 1 348 ? 0.846 7.77 -14.547 1 92.56 348 ARG A O 1
ATOM 2493 N N . LEU A 1 349 ? 3.049 7.387 -14.648 1 96.88 349 LEU A N 1
ATOM 2494 C CA . LEU A 1 349 ? 3.338 8.18 -13.461 1 96.88 349 LEU A CA 1
ATOM 2495 C C . LEU A 1 349 ? 3.24 9.672 -13.766 1 96.88 349 LEU A C 1
ATOM 2497 O O . LEU A 1 349 ? 3.805 10.141 -14.758 1 96.88 349 LEU A O 1
ATOM 2501 N N . ARG A 1 350 ? 2.488 10.375 -13 1 96.62 350 ARG A N 1
ATOM 2502 C CA . ARG A 1 350 ? 2.461 11.828 -13.047 1 96.62 350 ARG A CA 1
ATOM 2503 C C . ARG A 1 350 ? 3.213 12.43 -11.867 1 96.62 350 ARG A C 1
ATOM 2505 O O . ARG A 1 350 ? 2.865 12.18 -10.711 1 96.62 350 ARG A O 1
ATOM 2512 N N . ILE A 1 351 ? 4.254 13.141 -12.148 1 98.12 351 ILE A N 1
ATOM 2513 C CA . ILE A 1 351 ? 4.996 13.875 -11.133 1 98.12 351 ILE A CA 1
ATOM 2514 C C . ILE A 1 351 ? 4.59 15.352 -11.156 1 98.12 351 ILE A C 1
ATOM 2516 O O . ILE A 1 351 ? 4.797 16.047 -12.156 1 98.12 351 ILE A O 1
ATOM 2520 N N . ARG A 1 352 ? 4.004 15.836 -10.07 1 95.44 352 ARG A N 1
ATOM 2521 C CA . ARG A 1 352 ? 3.479 17.188 -10.133 1 95.44 352 ARG A CA 1
ATOM 2522 C C . ARG A 1 352 ? 3.602 17.891 -8.789 1 95.44 352 ARG A C 1
ATOM 2524 O O . ARG A 1 352 ? 3.84 17.25 -7.766 1 95.44 352 ARG A O 1
ATOM 2531 N N . ALA A 1 353 ? 3.453 19.219 -8.828 1 96.19 353 ALA A N 1
ATOM 2532 C CA . ALA A 1 353 ? 3.426 20.047 -7.621 1 96.19 353 ALA A CA 1
ATOM 2533 C C . ALA A 1 353 ? 2.084 19.922 -6.906 1 96.19 353 ALA A C 1
ATOM 2535 O O . ALA A 1 353 ? 1.052 19.703 -7.543 1 96.19 353 ALA A O 1
ATOM 2536 N N . ALA A 1 354 ? 2.156 20.062 -5.625 1 96.81 354 ALA A N 1
ATOM 2537 C CA . ALA A 1 354 ? 0.921 20.125 -4.848 1 96.81 354 ALA A CA 1
ATOM 2538 C C . ALA A 1 354 ? 0.057 21.297 -5.305 1 96.81 354 ALA A C 1
ATOM 2540 O O . ALA A 1 354 ? 0.575 22.312 -5.793 1 96.81 354 ALA A O 1
ATOM 2541 N N . THR A 1 355 ? -1.244 21.172 -5.172 1 94.94 355 THR A N 1
ATOM 2542 C CA . THR A 1 355 ? -2.17 22.188 -5.66 1 94.94 355 THR A CA 1
ATOM 2543 C C . THR A 1 355 ? -2.766 22.984 -4.5 1 94.94 355 THR A C 1
ATOM 2545 O O . THR A 1 355 ? -3.035 24.172 -4.637 1 94.94 355 THR A O 1
ATOM 2548 N N . LEU A 1 356 ? -2.896 22.344 -3.371 1 94.94 356 LEU A N 1
ATOM 2549 C CA . LEU A 1 356 ? -3.57 22.984 -2.244 1 94.94 356 LEU A CA 1
ATOM 2550 C C . LEU A 1 356 ? -2.594 23.828 -1.429 1 94.94 356 LEU A C 1
ATOM 2552 O O . LEU A 1 356 ? -3.008 24.656 -0.627 1 94.94 356 LEU A O 1
ATOM 2556 N N . GLY A 1 357 ? -1.313 23.562 -1.582 1 91.62 357 GLY A N 1
ATOM 2557 C CA . GLY A 1 357 ? -0.319 24.297 -0.813 1 91.62 357 GLY A CA 1
ATOM 2558 C C . GLY A 1 357 ? -0.451 24.094 0.684 1 91.62 357 GLY A C 1
ATOM 2559 O O . GLY A 1 357 ? -0.568 22.953 1.15 1 91.62 357 GLY A O 1
ATOM 2560 N N . PRO A 1 358 ? -0.385 25.219 1.465 1 90.69 358 PRO A N 1
ATOM 2561 C CA . PRO A 1 358 ? -0.423 25.125 2.926 1 90.69 358 PRO A CA 1
ATOM 2562 C C . PRO A 1 358 ? -1.761 24.609 3.449 1 90.69 358 PRO A C 1
ATOM 2564 O O . PRO A 1 358 ? -1.856 24.188 4.605 1 90.69 358 PRO A O 1
ATOM 2567 N N . GLU A 1 359 ? -2.77 24.594 2.641 1 95.62 359 GLU A N 1
ATOM 2568 C CA . GLU A 1 359 ? -4.094 24.172 3.086 1 95.62 359 GLU A CA 1
ATOM 2569 C C . GLU A 1 359 ? -4.25 22.656 3.004 1 95.62 359 GLU A C 1
ATOM 2571 O O . GLU A 1 359 ? -5.195 22.094 3.559 1 95.62 359 GLU A O 1
ATOM 2576 N N . ALA A 1 360 ? -3.314 22.016 2.369 1 96.94 360 ALA A N 1
ATOM 2577 C CA . ALA A 1 360 ? -3.441 20.578 2.1 1 96.94 360 ALA A CA 1
ATOM 2578 C C . ALA A 1 360 ? -3.633 19.797 3.395 1 96.94 360 ALA A C 1
ATOM 2580 O O . ALA A 1 360 ? -4.48 18.906 3.463 1 96.94 360 ALA A O 1
ATOM 2581 N N . VAL A 1 361 ? -2.848 20.172 4.375 1 97.94 361 VAL A N 1
ATOM 2582 C CA . VAL A 1 361 ? -2.893 19.438 5.637 1 97.94 361 VAL A CA 1
ATOM 2583 C C . VAL A 1 361 ? -4.242 19.672 6.316 1 97.94 361 VAL A C 1
ATOM 2585 O O . VAL A 1 361 ? -4.82 18.734 6.883 1 97.94 361 VAL A O 1
ATOM 2588 N N . LEU A 1 362 ? -4.82 20.875 6.262 1 98.44 362 LEU A N 1
ATOM 2589 C CA . LEU A 1 362 ? -6.098 21.203 6.883 1 98.44 362 LEU A CA 1
ATOM 2590 C C . LEU A 1 362 ? -7.242 20.469 6.184 1 98.44 362 LEU A C 1
ATOM 2592 O O . LEU A 1 362 ? -8.094 19.859 6.836 1 98.44 362 LEU A O 1
ATOM 2596 N N . VAL A 1 363 ? -7.176 20.5 4.863 1 97.69 363 VAL A N 1
ATOM 2597 C CA . VAL A 1 363 ? -8.195 19.812 4.066 1 97.69 363 VAL A CA 1
ATOM 2598 C C . VAL A 1 363 ? -8.102 18.312 4.305 1 97.69 363 VAL A C 1
ATOM 2600 O O . VAL A 1 363 ? -9.125 17.641 4.48 1 97.69 363 VAL A O 1
ATOM 2603 N N . GLY A 1 364 ? -6.895 17.797 4.324 1 98.19 364 GLY A N 1
ATOM 2604 C CA . GLY A 1 364 ? -6.691 16.375 4.574 1 98.19 364 GLY A CA 1
ATOM 2605 C C . GLY A 1 364 ? -7.246 15.922 5.91 1 98.19 364 GLY A C 1
ATOM 2606 O O . GLY A 1 364 ? -7.875 14.867 6.004 1 98.19 364 GLY A O 1
ATOM 2607 N N . LEU A 1 365 ? -7 16.688 6.938 1 98.56 365 LEU A N 1
ATOM 2608 C CA . LEU A 1 365 ? -7.516 16.391 8.273 1 98.56 365 LEU A CA 1
ATOM 2609 C C . LEU A 1 365 ? -9.039 16.328 8.266 1 98.56 365 LEU A C 1
ATOM 2611 O O . LEU A 1 365 ? -9.633 15.391 8.789 1 98.56 365 LEU A O 1
ATOM 2615 N N . ALA A 1 366 ? -9.633 17.328 7.652 1 98.19 366 ALA A N 1
ATOM 2616 C CA . ALA A 1 366 ? -11.094 17.359 7.586 1 98.19 366 ALA A CA 1
ATOM 2617 C C . ALA A 1 366 ? -11.633 16.141 6.84 1 98.19 366 ALA A C 1
ATOM 2619 O O . ALA A 1 366 ? -12.617 15.539 7.266 1 98.19 366 ALA A O 1
ATOM 2620 N N . ARG A 1 367 ? -10.977 15.797 5.793 1 96.31 367 ARG A N 1
ATOM 2621 C CA . ARG A 1 367 ? -11.422 14.672 4.98 1 96.31 367 ARG A CA 1
ATOM 2622 C C . ARG A 1 367 ? -11.312 13.359 5.75 1 96.31 367 ARG A C 1
ATOM 2624 O O . ARG A 1 367 ? -12.188 12.5 5.652 1 96.31 367 ARG A O 1
ATOM 2631 N N . VAL A 1 368 ? -10.25 13.219 6.48 1 96.81 368 VAL A N 1
ATOM 2632 C CA . VAL A 1 368 ? -10.086 12.023 7.305 1 96.81 368 VAL A CA 1
ATOM 2633 C C . VAL A 1 368 ? -11.266 11.891 8.273 1 96.81 368 VAL A C 1
ATOM 2635 O O . VAL A 1 368 ? -11.867 10.828 8.383 1 96.81 368 VAL A O 1
ATOM 2638 N N . ALA A 1 369 ? -11.625 12.969 8.922 1 97.5 369 ALA A N 1
ATOM 2639 C CA . ALA A 1 369 ? -12.703 12.961 9.906 1 97.5 369 ALA A CA 1
ATOM 2640 C C . ALA A 1 369 ? -14.047 12.664 9.25 1 97.5 369 ALA A C 1
ATOM 2642 O O . ALA A 1 369 ? -14.812 11.836 9.742 1 97.5 369 ALA A O 1
ATOM 2643 N N . VAL A 1 370 ? -14.266 13.305 8.133 1 96.31 370 VAL A N 1
ATOM 2644 C CA . VAL A 1 370 ? -15.547 13.172 7.457 1 96.31 370 VAL A CA 1
ATOM 2645 C C . VAL A 1 370 ? -15.672 11.766 6.875 1 96.31 370 VAL A C 1
ATOM 2647 O O . VAL A 1 370 ? -16.719 11.133 6.992 1 96.31 370 VAL A O 1
ATOM 2650 N N . ASP A 1 371 ? -14.648 11.273 6.246 1 94.75 371 ASP A N 1
ATOM 2651 C CA . ASP A 1 371 ? -14.688 9.953 5.629 1 94.75 371 ASP A CA 1
ATOM 2652 C C . ASP A 1 371 ? -14.883 8.859 6.684 1 94.75 371 ASP A C 1
ATOM 2654 O O . ASP A 1 371 ? -15.539 7.848 6.418 1 94.75 371 ASP A O 1
ATOM 2658 N N . ASP A 1 372 ? -14.25 9.086 7.809 1 94.44 372 ASP A N 1
ATOM 2659 C CA . ASP A 1 372 ? -14.438 8.117 8.883 1 94.44 372 ASP A CA 1
ATOM 2660 C C . ASP A 1 372 ? -15.883 8.125 9.383 1 94.44 372 ASP A C 1
ATOM 2662 O O . ASP A 1 372 ? -16.516 7.074 9.477 1 94.44 372 ASP A O 1
ATOM 2666 N N . ARG A 1 373 ? -16.438 9.273 9.617 1 94.75 373 ARG A N 1
ATOM 2667 C CA . ARG A 1 373 ? -17.766 9.43 10.188 1 94.75 373 ARG A CA 1
ATOM 2668 C C . ARG A 1 373 ? -18.844 8.961 9.211 1 94.75 373 ARG A C 1
ATOM 2670 O O . ARG A 1 373 ? -19.859 8.406 9.617 1 94.75 373 ARG A O 1
ATOM 2677 N N . PHE A 1 374 ? -18.547 9.156 7.918 1 95.19 374 PHE A N 1
ATOM 2678 C CA . PHE A 1 374 ? -19.578 8.891 6.93 1 95.19 374 PHE A CA 1
ATOM 2679 C C . PHE A 1 374 ? -19.141 7.785 5.973 1 95.19 374 PHE A C 1
ATOM 2681 O O . PHE A 1 374 ? -19.547 7.766 4.809 1 95.19 374 PHE A O 1
ATOM 2688 N N . SER A 1 375 ? -18.234 6.941 6.422 1 90.94 375 SER A N 1
ATOM 2689 C CA . SER A 1 375 ? -17.938 5.73 5.664 1 90.94 375 SER A CA 1
ATOM 2690 C C . SER A 1 375 ? -19.188 4.871 5.48 1 90.94 375 SER A C 1
ATOM 2692 O O . SER A 1 375 ? -20.156 5.012 6.227 1 90.94 375 SER A O 1
ATOM 2694 N N . ALA A 1 376 ? -19.203 4.059 4.492 1 87.81 376 ALA A N 1
ATOM 2695 C CA . ALA A 1 376 ? -20.344 3.174 4.27 1 87.81 376 ALA A CA 1
ATOM 2696 C C . ALA A 1 376 ? -20.625 2.332 5.508 1 87.81 376 ALA A C 1
ATOM 2698 O O . ALA A 1 376 ? -21.781 2.217 5.93 1 87.81 376 ALA A O 1
ATOM 2699 N N . GLU A 1 377 ? -19.578 1.865 6.137 1 80.75 377 GLU A N 1
ATOM 2700 C CA . GLU A 1 377 ? -19.719 1.017 7.316 1 80.75 377 GLU A CA 1
ATOM 2701 C C . GLU A 1 377 ? -20.297 1.802 8.492 1 80.75 377 GLU A C 1
ATOM 2703 O O . GLU A 1 377 ? -21.188 1.315 9.195 1 80.75 377 GLU A O 1
ATOM 2708 N N . ALA A 1 378 ? -19.766 2.967 8.672 1 86.38 378 ALA A N 1
ATOM 2709 C CA . ALA A 1 378 ? -20.219 3.787 9.797 1 86.38 378 ALA A CA 1
ATOM 2710 C C . ALA A 1 378 ? -21.688 4.176 9.633 1 86.38 378 ALA A C 1
ATOM 2712 O O . ALA A 1 378 ? -22.453 4.152 10.602 1 86.38 378 ALA A O 1
ATOM 2713 N N . VAL A 1 379 ? -22.078 4.516 8.414 1 90.69 379 VAL A N 1
ATOM 2714 C CA . VAL A 1 379 ? -23.438 4.934 8.141 1 90.69 379 VAL A CA 1
ATOM 2715 C C . VAL A 1 379 ? -24.391 3.748 8.289 1 90.69 379 VAL A C 1
ATOM 2717 O O . VAL A 1 379 ? -25.469 3.877 8.875 1 90.69 379 VAL A O 1
ATOM 2720 N N . ASP A 1 380 ? -24 2.633 7.781 1 83.38 380 ASP A N 1
ATOM 2721 C CA . ASP A 1 380 ? -24.828 1.438 7.922 1 83.38 380 ASP A CA 1
ATOM 2722 C C . ASP A 1 380 ? -25 1.06 9.391 1 83.38 380 ASP A C 1
ATOM 2724 O O . ASP A 1 380 ? -26.078 0.636 9.805 1 83.38 380 ASP A O 1
ATOM 2728 N N . ALA A 1 381 ? -23.922 1.223 10.141 1 79.44 381 ALA A N 1
ATOM 2729 C CA . ALA A 1 381 ? -24 0.925 11.57 1 79.44 381 ALA A CA 1
ATOM 2730 C C . ALA A 1 381 ? -24.969 1.88 12.281 1 79.44 381 ALA A C 1
ATOM 2732 O O . ALA A 1 381 ? -25.688 1.479 13.195 1 79.44 381 ALA A O 1
ATOM 2733 N N . ARG A 1 382 ? -25.016 3.078 11.875 1 83.44 382 ARG A N 1
ATOM 2734 C CA . ARG A 1 382 ? -25.828 4.117 12.492 1 83.44 382 ARG A CA 1
ATOM 2735 C C . ARG A 1 382 ? -27.297 3.955 12.117 1 83.44 382 ARG A C 1
ATOM 2737 O O . ARG A 1 382 ? -28.188 4.188 12.938 1 83.44 382 ARG A O 1
ATOM 2744 N N . LEU A 1 383 ? -27.562 3.586 10.883 1 85.12 383 LEU A N 1
ATOM 2745 C CA . LEU A 1 383 ? -28.922 3.562 10.367 1 85.12 383 LEU A CA 1
ATOM 2746 C C . LEU A 1 383 ? -29.531 2.168 10.492 1 85.12 383 LEU A C 1
ATOM 2748 O O . LEU A 1 383 ? -30.719 1.985 10.273 1 85.12 383 LEU A O 1
ATOM 2752 N N . GLY A 1 384 ? -28.641 1.098 10.656 1 68.56 384 GLY A N 1
ATOM 2753 C CA . GLY A 1 384 ? -29.141 -0.254 10.844 1 68.56 384 GLY A CA 1
ATOM 2754 C C . GLY A 1 384 ? -29.531 -0.556 12.273 1 68.56 384 GLY A C 1
ATOM 2755 O O . GLY A 1 384 ? -29.188 0.185 13.188 1 68.56 384 GLY A O 1
ATOM 2756 N N . MET B 1 1 ? -26.031 -3.242 9.75 1 35.62 1 MET B N 1
ATOM 2757 C CA . MET B 1 1 ? -24.828 -3.391 8.938 1 35.62 1 MET B CA 1
ATOM 2758 C C . MET B 1 1 ? -25.094 -4.273 7.723 1 35.62 1 MET B C 1
ATOM 2760 O O . MET B 1 1 ? -25.375 -5.465 7.863 1 35.62 1 MET B O 1
ATOM 2764 N N . THR B 1 2 ? -25.938 -3.865 6.781 1 49.53 2 THR B N 1
ATOM 2765 C CA . THR B 1 2 ? -26.594 -4.918 6.023 1 49.53 2 THR B CA 1
ATOM 2766 C C . THR B 1 2 ? -25.578 -5.766 5.27 1 49.53 2 THR B C 1
ATOM 2768 O O . THR B 1 2 ? -25 -5.316 4.273 1 49.53 2 THR B O 1
ATOM 2771 N N . ALA B 1 3 ? -24.859 -6.543 6.027 1 63.12 3 ALA B N 1
ATOM 2772 C CA . ALA B 1 3 ? -24 -7.586 5.488 1 63.12 3 ALA B CA 1
ATOM 2773 C C . ALA B 1 3 ? -24.75 -8.461 4.492 1 63.12 3 ALA B C 1
ATOM 2775 O O . ALA B 1 3 ? -25.781 -9.055 4.828 1 63.12 3 ALA B O 1
ATOM 2776 N N . GLY B 1 4 ? -24.375 -8.25 3.156 1 77.38 4 GLY B N 1
ATOM 2777 C CA . GLY B 1 4 ? -24.969 -9.148 2.178 1 77.38 4 GLY B CA 1
ATOM 2778 C C . GLY B 1 4 ? -24.547 -10.594 2.371 1 77.38 4 GLY B C 1
ATOM 2779 O O . GLY B 1 4 ? -24 -10.953 3.41 1 77.38 4 GLY B O 1
ATOM 2780 N N . ALA B 1 5 ? -25.094 -11.391 1.508 1 87.88 5 ALA B N 1
ATOM 2781 C CA . ALA B 1 5 ? -24.734 -12.805 1.549 1 87.88 5 ALA B CA 1
ATOM 2782 C C . ALA B 1 5 ? -23.219 -12.977 1.435 1 87.88 5 ALA B C 1
ATOM 2784 O O . ALA B 1 5 ? -22.641 -13.883 2.041 1 87.88 5 ALA B O 1
ATOM 2785 N N . GLY B 1 6 ? -22.641 -12.062 0.681 1 90.69 6 GLY B N 1
ATOM 2786 C CA . GLY B 1 6 ? -21.203 -12.109 0.48 1 90.69 6 GLY B CA 1
ATOM 2787 C C . GLY B 1 6 ? -20.406 -11.914 1.761 1 90.69 6 GLY B C 1
ATOM 2788 O O . GLY B 1 6 ? -19.422 -12.602 2.004 1 90.69 6 GLY B O 1
ATOM 2789 N N . GLU B 1 7 ? -20.828 -11.016 2.527 1 87.94 7 GLU B N 1
ATOM 2790 C CA . GLU B 1 7 ? -20.156 -10.773 3.799 1 87.94 7 GLU B CA 1
ATOM 2791 C C . GLU B 1 7 ? -20.328 -11.953 4.75 1 87.94 7 GLU B C 1
ATOM 2793 O O . GLU B 1 7 ? -19.422 -12.305 5.492 1 87.94 7 GLU B O 1
ATOM 2798 N N . ILE B 1 8 ? -21.516 -12.477 4.758 1 91 8 ILE B N 1
ATOM 2799 C CA . ILE B 1 8 ? -21.766 -13.656 5.582 1 91 8 ILE B CA 1
ATOM 2800 C C . ILE B 1 8 ? -20.859 -14.805 5.137 1 91 8 ILE B C 1
ATOM 2802 O O . ILE B 1 8 ? -20.297 -15.516 5.969 1 91 8 ILE B O 1
ATOM 2806 N N . LEU B 1 9 ? -20.719 -14.898 3.846 1 94.31 9 LEU B N 1
ATOM 2807 C CA . LEU B 1 9 ? -19.828 -15.93 3.326 1 94.31 9 LEU B CA 1
ATOM 2808 C C . LEU B 1 9 ? -18.406 -15.742 3.857 1 94.31 9 LEU B C 1
ATOM 2810 O O . LEU B 1 9 ? -17.75 -16.719 4.234 1 94.31 9 LEU B O 1
ATOM 2814 N N . GLN B 1 10 ? -17.953 -14.477 3.854 1 91.31 10 GLN B N 1
ATOM 2815 C CA . GLN B 1 10 ? -16.609 -14.219 4.328 1 91.31 10 GLN B CA 1
ATOM 2816 C C . GLN B 1 10 ? -16.438 -14.648 5.785 1 91.31 10 GLN B C 1
ATOM 2818 O O . GLN B 1 10 ? -15.391 -15.156 6.18 1 91.31 10 GLN B O 1
ATOM 2823 N N . LEU B 1 11 ? -17.484 -14.469 6.613 1 90.25 11 LEU B N 1
ATOM 2824 C CA . LEU B 1 11 ? -17.453 -14.875 8.016 1 90.25 11 LEU B CA 1
ATOM 2825 C C . LEU B 1 11 ? -17.344 -16.391 8.133 1 90.25 11 LEU B C 1
ATOM 2827 O O . LEU B 1 11 ? -16.547 -16.891 8.938 1 90.25 11 LEU B O 1
ATOM 2831 N N . ILE B 1 12 ? -18.031 -17.047 7.301 1 92.94 12 ILE B N 1
ATOM 2832 C CA . ILE B 1 12 ? -18.031 -18.5 7.336 1 92.94 12 ILE B CA 1
ATOM 2833 C C . ILE B 1 12 ? -16.688 -19.016 6.84 1 92.94 12 ILE B C 1
ATOM 2835 O O . ILE B 1 12 ? -16.078 -19.891 7.477 1 92.94 12 ILE B O 1
ATOM 2839 N N . ARG B 1 13 ? -16.234 -18.484 5.773 1 91.06 13 ARG B N 1
ATOM 2840 C CA . ARG B 1 13 ? -15 -18.922 5.129 1 91.06 13 ARG B CA 1
ATOM 2841 C C . ARG B 1 13 ? -13.797 -18.719 6.043 1 91.06 13 ARG B C 1
ATOM 2843 O O . ARG B 1 13 ? -12.875 -19.531 6.066 1 91.06 13 ARG B O 1
ATOM 2850 N N . SER B 1 14 ? -13.844 -17.656 6.801 1 84.88 14 SER B N 1
ATOM 2851 C CA . SER B 1 14 ? -12.727 -17.344 7.688 1 84.88 14 SER B CA 1
ATOM 2852 C C . SER B 1 14 ? -12.812 -18.125 8.992 1 84.88 14 SER B C 1
ATOM 2854 O O . SER B 1 14 ? -11.852 -18.172 9.758 1 84.88 14 SER B O 1
ATOM 2856 N N . GLY B 1 15 ? -14.016 -18.688 9.266 1 86.44 15 GLY B N 1
ATOM 2857 C CA . GLY B 1 15 ? -14.227 -19.422 10.5 1 86.44 15 GLY B CA 1
ATOM 2858 C C . GLY B 1 15 ? -14.695 -18.531 11.641 1 86.44 15 GLY B C 1
ATOM 2859 O O . GLY B 1 15 ? -14.953 -19.016 12.742 1 86.44 15 GLY B O 1
ATOM 2860 N N . ARG B 1 16 ? -14.867 -17.266 11.422 1 86.94 16 ARG B N 1
ATOM 2861 C CA . ARG B 1 16 ? -15.258 -16.328 12.469 1 86.94 16 ARG B CA 1
ATOM 2862 C C . ARG B 1 16 ? -16.688 -16.609 12.938 1 86.94 16 ARG B C 1
ATOM 2864 O O . ARG B 1 16 ? -17.016 -16.391 14.109 1 86.94 16 ARG B O 1
ATOM 2871 N N . ALA B 1 17 ? -17.547 -17.016 12.008 1 91.31 17 ALA B N 1
ATOM 2872 C CA . ALA B 1 17 ? -18.938 -17.344 12.297 1 91.31 17 ALA B CA 1
ATOM 2873 C C . ALA B 1 17 ? -19.406 -18.5 11.422 1 91.31 17 ALA B C 1
ATOM 2875 O O . ALA B 1 17 ? -19.625 -18.328 10.211 1 91.31 17 ALA B O 1
ATOM 2876 N N . THR B 1 18 ? -19.578 -19.641 12.125 1 94.5 18 THR B N 1
ATOM 2877 C CA . THR B 1 18 ? -19.906 -20.828 11.328 1 94.5 18 THR B CA 1
ATOM 2878 C C . THR B 1 18 ? -21.266 -21.391 11.727 1 94.5 18 THR B C 1
ATOM 2880 O O . THR B 1 18 ? -21.688 -22.422 11.211 1 94.5 18 THR B O 1
ATOM 2883 N N . THR B 1 19 ? -21.922 -20.734 12.727 1 94.19 19 THR B N 1
ATOM 2884 C CA . THR B 1 19 ? -23.281 -21.078 13.102 1 94.19 19 THR B CA 1
ATOM 2885 C C . THR B 1 19 ? -24.219 -19.891 12.914 1 94.19 19 THR B C 1
ATOM 2887 O O . THR B 1 19 ? -23.766 -18.75 12.797 1 94.19 19 THR B O 1
ATOM 2890 N N . ARG B 1 20 ? -25.453 -20.219 12.875 1 92.44 20 ARG B N 1
ATOM 2891 C CA . ARG B 1 20 ? -26.438 -19.141 12.688 1 92.44 20 ARG B CA 1
ATOM 2892 C C . ARG B 1 20 ? -26.328 -18.109 13.805 1 92.44 20 ARG B C 1
ATOM 2894 O O . ARG B 1 20 ? -26.391 -16.906 13.555 1 92.44 20 ARG B O 1
ATOM 2901 N N . ILE B 1 21 ? -26.125 -18.562 14.969 1 92.5 21 ILE B N 1
ATOM 2902 C CA . ILE B 1 21 ? -26.031 -17.672 16.125 1 92.5 21 ILE B CA 1
ATOM 2903 C C . ILE B 1 21 ? -24.797 -16.781 16.016 1 92.5 21 ILE B C 1
ATOM 2905 O O . ILE B 1 21 ? -24.859 -15.586 16.281 1 92.5 21 ILE B O 1
ATOM 2909 N N . GLN B 1 22 ? -23.703 -17.391 15.609 1 92.25 22 GLN B N 1
ATOM 2910 C CA . GLN B 1 22 ? -22.469 -16.625 15.438 1 92.25 22 GLN B CA 1
ATOM 2911 C C . GLN B 1 22 ? -22.625 -15.562 14.352 1 92.25 22 GLN B C 1
ATOM 2913 O O . GLN B 1 22 ? -22.125 -14.445 14.484 1 92.25 22 GLN B O 1
ATOM 2918 N N . VAL B 1 23 ? -23.281 -15.898 13.32 1 92.5 23 VAL B N 1
ATOM 2919 C CA . VAL B 1 23 ? -23.5 -14.969 12.219 1 92.5 23 VAL B CA 1
ATOM 2920 C C . VAL B 1 23 ? -24.375 -13.805 12.688 1 92.5 23 VAL B C 1
ATOM 2922 O O . VAL B 1 23 ? -24.094 -12.648 12.383 1 92.5 23 VAL B O 1
ATOM 2925 N N . LEU B 1 24 ? -25.438 -14.156 13.438 1 87.44 24 LEU B N 1
ATOM 2926 C CA . LEU B 1 24 ? -26.297 -13.133 14.008 1 87.44 24 LEU B CA 1
ATOM 2927 C C . LEU B 1 24 ? -25.5 -12.156 14.867 1 87.44 24 LEU B C 1
ATOM 2929 O O . LEU B 1 24 ? -25.625 -10.945 14.711 1 87.44 24 LEU B O 1
ATOM 2933 N N . GLU B 1 25 ? -24.672 -12.68 15.648 1 88 25 GLU B N 1
ATOM 2934 C CA . GLU B 1 25 ? -23.875 -11.875 16.562 1 88 25 GLU B CA 1
ATOM 2935 C C . GLU B 1 25 ? -22.859 -11.023 15.82 1 88 25 GLU B C 1
ATOM 2937 O O . GLU B 1 25 ? -22.672 -9.844 16.141 1 88 25 GLU B O 1
ATOM 2942 N N . ALA B 1 26 ? -22.266 -11.625 14.836 1 85.69 26 ALA B N 1
ATOM 2943 C CA . ALA B 1 26 ? -21.172 -10.945 14.125 1 85.69 26 ALA B CA 1
ATOM 2944 C C . ALA B 1 26 ? -21.719 -9.844 13.219 1 85.69 26 ALA B C 1
ATOM 2946 O O . ALA B 1 26 ? -21.062 -8.828 13.008 1 85.69 26 ALA B O 1
ATOM 2947 N N . THR B 1 27 ? -22.875 -10.016 12.75 1 82.56 27 THR B N 1
ATOM 2948 C CA . THR B 1 27 ? -23.375 -9.086 11.742 1 82.56 27 THR B CA 1
ATOM 2949 C C . THR B 1 27 ? -24.328 -8.07 12.367 1 82.56 27 THR B C 1
ATOM 2951 O O . THR B 1 27 ? -24.516 -6.977 11.828 1 82.56 27 THR B O 1
ATOM 2954 N N . GLY B 1 28 ? -24.969 -8.484 13.414 1 77.12 28 GLY B N 1
ATOM 2955 C CA . GLY B 1 28 ? -26 -7.645 14.016 1 77.12 28 GLY B CA 1
ATOM 2956 C C . GLY B 1 28 ? -27.266 -7.574 13.195 1 77.12 28 GLY B C 1
ATOM 2957 O O . GLY B 1 28 ? -28.141 -6.738 13.445 1 77.12 28 GLY B O 1
ATOM 2958 N N . LEU B 1 29 ? -27.406 -8.445 12.258 1 78.62 29 LEU B N 1
ATOM 2959 C CA . LEU B 1 29 ? -28.578 -8.492 11.391 1 78.62 29 LEU B CA 1
ATOM 2960 C C . LEU B 1 29 ? -29.734 -9.188 12.094 1 78.62 29 LEU B C 1
ATOM 2962 O O . LEU B 1 29 ? -29.547 -9.852 13.117 1 78.62 29 LEU B O 1
ATOM 2966 N N . SER B 1 30 ? -30.906 -8.969 11.492 1 79.06 30 SER B N 1
ATOM 2967 C CA . SER B 1 30 ? -32.094 -9.656 12.031 1 79.06 30 SER B CA 1
ATOM 2968 C C . SER B 1 30 ? -32.031 -11.148 11.727 1 79.06 30 SER B C 1
ATOM 2970 O O . SER B 1 30 ? -31.375 -11.57 10.773 1 79.06 30 SER B O 1
ATOM 2972 N N . ARG B 1 31 ? -32.781 -11.859 12.5 1 86.19 31 ARG B N 1
ATOM 2973 C CA . ARG B 1 31 ? -32.875 -13.305 12.305 1 86.19 31 ARG B CA 1
ATOM 2974 C C . ARG B 1 31 ? -33.406 -13.633 10.922 1 86.19 31 ARG B C 1
ATOM 2976 O O . ARG B 1 31 ? -32.938 -14.555 10.258 1 86.19 31 ARG B O 1
ATOM 2983 N N . VAL B 1 32 ? -34.375 -12.883 10.5 1 85.06 32 VAL B N 1
ATOM 2984 C CA . VAL B 1 32 ? -35 -13.125 9.211 1 85.06 32 VAL B CA 1
ATOM 2985 C C . VAL B 1 32 ? -34 -12.859 8.086 1 85.06 32 VAL B C 1
ATOM 2987 O O . VAL B 1 32 ? -33.906 -13.641 7.137 1 85.06 32 VAL B O 1
ATOM 2990 N N . THR B 1 33 ? -33.219 -11.82 8.203 1 82.19 33 THR B N 1
ATOM 2991 C CA . THR B 1 33 ? -32.25 -11.445 7.18 1 82.19 33 THR B CA 1
ATOM 2992 C C . THR B 1 33 ? -31.109 -12.477 7.09 1 82.19 33 THR B C 1
ATOM 2994 O O . THR B 1 33 ? -30.703 -12.867 5.996 1 82.19 33 THR B O 1
ATOM 2997 N N . VAL B 1 34 ? -30.656 -12.891 8.211 1 88.88 34 VAL B N 1
ATOM 2998 C CA . VAL B 1 34 ? -29.594 -13.898 8.242 1 88.88 34 VAL B CA 1
ATOM 2999 C C . VAL B 1 34 ? -30.109 -15.195 7.609 1 88.88 34 VAL B C 1
ATOM 3001 O O . VAL B 1 34 ? -29.406 -15.812 6.801 1 88.88 34 VAL B O 1
ATOM 3004 N N . ALA B 1 35 ? -31.312 -15.477 7.949 1 90.94 35 ALA B N 1
ATOM 3005 C CA . ALA B 1 35 ? -31.891 -16.703 7.395 1 90.94 35 ALA B CA 1
ATOM 3006 C C . ALA B 1 35 ? -32 -16.625 5.875 1 90.94 35 ALA B C 1
ATOM 3008 O O . ALA B 1 35 ? -31.656 -17.578 5.172 1 90.94 35 ALA B O 1
ATOM 3009 N N . GLN B 1 36 ? -32.406 -15.562 5.453 1 90 36 GLN B N 1
ATOM 3010 C CA . GLN B 1 36 ? -32.594 -15.367 4.02 1 90 36 GLN B CA 1
ATOM 3011 C C . GLN B 1 36 ? -31.234 -15.461 3.293 1 90 36 GLN B C 1
ATOM 3013 O O . GLN B 1 36 ? -31.141 -16.109 2.252 1 90 36 GLN B O 1
ATOM 3018 N N . ARG B 1 37 ? -30.297 -14.812 3.803 1 90.94 37 ARG B N 1
ATOM 3019 C CA . ARG B 1 37 ? -28.969 -14.797 3.184 1 90.94 37 ARG B CA 1
ATOM 3020 C C . ARG B 1 37 ? -28.312 -16.172 3.25 1 90.94 37 ARG B C 1
ATOM 3022 O O . ARG B 1 37 ? -27.672 -16.609 2.291 1 90.94 37 ARG B O 1
ATOM 3029 N N . MET B 1 38 ? -28.516 -16.766 4.328 1 92.94 38 MET B N 1
ATOM 3030 C CA . MET B 1 38 ? -27.984 -18.109 4.484 1 92.94 38 MET B CA 1
ATOM 3031 C C . MET B 1 38 ? -28.625 -19.078 3.502 1 92.94 38 MET B C 1
ATOM 3033 O O . MET B 1 38 ? -27.953 -19.906 2.893 1 92.94 38 MET B O 1
ATOM 3037 N N . ASP B 1 39 ? -29.875 -18.922 3.365 1 94.19 39 ASP B N 1
ATOM 3038 C CA . ASP B 1 39 ? -30.594 -19.781 2.438 1 94.19 39 ASP B CA 1
ATOM 3039 C C . ASP B 1 39 ? -30.094 -19.594 1.007 1 94.19 39 ASP B C 1
ATOM 3041 O O . ASP B 1 39 ? -29.984 -20.562 0.252 1 94.19 39 ASP B O 1
ATOM 3045 N N . ALA B 1 40 ? -29.844 -18.422 0.706 1 93.81 40 ALA B N 1
ATOM 3046 C CA . ALA B 1 40 ? -29.328 -18.125 -0.63 1 93.81 40 ALA B CA 1
ATOM 3047 C C . ALA B 1 40 ? -27.984 -18.781 -0.859 1 93.81 40 ALA B C 1
ATOM 3049 O O . ALA B 1 40 ? -27.734 -19.359 -1.925 1 93.81 40 ALA B O 1
ATOM 3050 N N . LEU B 1 41 ? -27.078 -18.734 0.108 1 95.06 41 LEU B N 1
ATOM 3051 C CA . LEU B 1 41 ? -25.75 -19.344 0.02 1 95.06 41 LEU B CA 1
ATOM 3052 C C . LEU B 1 41 ? -25.859 -20.859 -0.075 1 95.06 41 LEU B C 1
ATOM 3054 O O . LEU B 1 41 ? -25.125 -21.5 -0.838 1 95.06 41 LEU B O 1
ATOM 3058 N N . LEU B 1 42 ? -26.828 -21.375 0.661 1 94.75 42 LEU B N 1
ATOM 3059 C CA . LEU B 1 42 ? -27.047 -22.828 0.66 1 94.75 42 LEU B CA 1
ATOM 3060 C C . LEU B 1 42 ? -27.625 -23.281 -0.678 1 94.75 42 LEU B C 1
ATOM 3062 O O . LEU B 1 42 ? -27.156 -24.266 -1.247 1 94.75 42 LEU B O 1
ATOM 3066 N N . ALA B 1 43 ? -28.547 -22.516 -1.152 1 94.62 43 ALA B N 1
ATOM 3067 C CA . ALA B 1 43 ? -29.188 -22.859 -2.416 1 94.62 43 ALA B CA 1
ATOM 3068 C C . ALA B 1 43 ? -28.203 -22.797 -3.574 1 94.62 43 ALA B C 1
ATOM 3070 O O . ALA B 1 43 ? -28.281 -23.594 -4.516 1 94.62 43 ALA B O 1
ATOM 3071 N N . ALA B 1 44 ? -27.297 -21.922 -3.49 1 94 44 ALA B N 1
ATOM 3072 C CA . ALA B 1 44 ? -26.312 -21.734 -4.551 1 94 44 ALA B CA 1
ATOM 3073 C C . ALA B 1 44 ? -25.188 -22.766 -4.445 1 94 44 ALA B C 1
ATOM 3075 O O . ALA B 1 44 ? -24.312 -22.828 -5.316 1 94 44 ALA B O 1
ATOM 3076 N N . GLY B 1 45 ? -25.188 -23.5 -3.354 1 93.44 45 GLY B N 1
ATOM 3077 C CA . GLY B 1 45 ? -24.172 -24.531 -3.162 1 93.44 45 GLY B CA 1
ATOM 3078 C C . GLY B 1 45 ? -22.812 -23.953 -2.76 1 93.44 45 GLY B C 1
ATOM 3079 O O . GLY B 1 45 ? -21.781 -24.609 -2.947 1 93.44 45 GLY B O 1
ATOM 3080 N N . ILE B 1 46 ? -22.766 -22.797 -2.312 1 95.69 46 ILE B N 1
ATOM 3081 C CA . ILE B 1 46 ? -21.531 -22.141 -1.897 1 95.69 46 ILE B CA 1
ATOM 3082 C C . ILE B 1 46 ? -21.156 -22.594 -0.49 1 95.69 46 ILE B C 1
ATOM 3084 O O . ILE B 1 46 ? -19.984 -22.781 -0.191 1 95.69 46 ILE B O 1
ATOM 3088 N N . VAL B 1 47 ? -22.188 -22.719 0.336 1 95.75 47 VAL B N 1
ATOM 3089 C CA . VAL B 1 47 ? -22.016 -23.234 1.693 1 95.75 47 VAL B CA 1
ATOM 3090 C C . VAL B 1 47 ? -22.859 -24.5 1.887 1 95.75 47 VAL B C 1
ATOM 3092 O O . VAL B 1 47 ? -23.875 -24.672 1.218 1 95.75 47 VAL B O 1
ATOM 3095 N N . ARG B 1 48 ? -22.406 -25.375 2.734 1 94.38 48 ARG B N 1
ATOM 3096 C CA . ARG B 1 48 ? -23.156 -26.578 3.094 1 94.38 48 ARG B CA 1
ATOM 3097 C C . ARG B 1 48 ? -23.234 -26.734 4.609 1 94.38 48 ARG B C 1
ATOM 3099 O O . ARG B 1 48 ? -22.453 -26.141 5.344 1 94.38 48 ARG B O 1
ATOM 3106 N N . THR B 1 49 ? -24.125 -27.578 5.016 1 92.81 49 THR B N 1
ATOM 3107 C CA . THR B 1 49 ? -24.25 -27.891 6.434 1 92.81 49 THR B CA 1
ATOM 3108 C C . THR B 1 49 ? -23.312 -29.031 6.812 1 92.81 49 THR B C 1
ATOM 3110 O O . THR B 1 49 ? -23.188 -30.016 6.07 1 92.81 49 THR B O 1
ATOM 3113 N N . ALA B 1 50 ? -22.266 -28.953 7.77 1 85.88 50 ALA B N 1
ATOM 3114 C CA . ALA B 1 50 ? -21.281 -29.953 8.164 1 85.88 50 ALA B CA 1
ATOM 3115 C C . ALA B 1 50 ? -21.781 -30.781 9.344 1 85.88 50 ALA B C 1
ATOM 3117 O O . ALA B 1 50 ? -21.031 -31.562 9.922 1 85.88 50 ALA B O 1
ATOM 3118 N N . GLY B 1 51 ? -22.984 -31.094 9.602 1 69.94 51 GLY B N 1
ATOM 3119 C CA . GLY B 1 51 ? -23.5 -31.922 10.68 1 69.94 51 GLY B CA 1
ATOM 3120 C C . GLY B 1 51 ? -23.547 -31.203 12.016 1 69.94 51 GLY B C 1
ATOM 3121 O O . GLY B 1 51 ? -23.281 -30 12.086 1 69.94 51 GLY B O 1
ATOM 3122 N N . ASP B 1 52 ? -23.984 -32.031 13.156 1 56.97 52 ASP B N 1
ATOM 3123 C CA . ASP B 1 52 ? -24.234 -31.547 14.516 1 56.97 52 ASP B CA 1
ATOM 3124 C C . ASP B 1 52 ? -22.922 -31.188 15.219 1 56.97 52 ASP B C 1
ATOM 3126 O O . ASP B 1 52 ? -21.938 -31.938 15.133 1 56.97 52 ASP B O 1
ATOM 3130 N N . ALA B 1 53 ? -22.578 -30.094 15.328 1 51.75 53 ALA B N 1
ATOM 3131 C CA . ALA B 1 53 ? -21.5 -29.812 16.281 1 51.75 53 ALA B CA 1
ATOM 3132 C C . ALA B 1 53 ? -21.75 -30.516 17.609 1 51.75 53 ALA B C 1
ATOM 3134 O O . ALA B 1 53 ? -22.891 -30.531 18.094 1 51.75 53 ALA B O 1
ATOM 3135 N N . GLY B 1 54 ? -21 -31.547 18 1 43.34 54 GLY B N 1
ATOM 3136 C CA . GLY B 1 54 ? -21.047 -32.344 19.234 1 43.34 54 GLY B CA 1
ATOM 3137 C C . GLY B 1 54 ? -21.859 -31.656 20.328 1 43.34 54 GLY B C 1
ATOM 3138 O O . GLY B 1 54 ? -21.406 -30.688 20.938 1 43.34 54 GLY B O 1
ATOM 3139 N N . ALA B 1 55 ? -22.984 -31.359 20.297 1 40.91 55 ALA B N 1
ATOM 3140 C CA . ALA B 1 55 ? -23.594 -30.922 21.562 1 40.91 55 ALA B CA 1
ATOM 3141 C C . ALA B 1 55 ? -23.672 -32.094 22.547 1 40.91 55 ALA B C 1
ATOM 3143 O O . ALA B 1 55 ? -24.109 -33.188 22.188 1 40.91 55 ALA B O 1
ATOM 3144 N N . THR B 1 56 ? -22.875 -32.031 23.469 1 34.62 56 THR B N 1
ATOM 3145 C CA . THR B 1 56 ? -23.438 -32.594 24.703 1 34.62 56 THR B CA 1
ATOM 3146 C C . THR B 1 56 ? -24.844 -32.062 24.938 1 34.62 56 THR B C 1
ATOM 3148 O O . THR B 1 56 ? -25.109 -30.875 24.688 1 34.62 56 THR B O 1
ATOM 3151 N N . GLY B 1 57 ? -26.109 -32.562 25.234 1 42.59 57 GLY B N 1
ATOM 3152 C CA . GLY B 1 57 ? -27.5 -32.562 25.672 1 42.59 57 GLY B CA 1
ATOM 3153 C C . GLY B 1 57 ? -28.375 -31.625 24.859 1 42.59 57 GLY B C 1
ATOM 3154 O O . GLY B 1 57 ? -29.578 -31.844 24.734 1 42.59 57 GLY B O 1
ATOM 3155 N N . GLY B 1 58 ? -28.234 -30.25 24.828 1 44.78 58 GLY B N 1
ATOM 3156 C CA . GLY B 1 58 ? -29.203 -29.25 24.406 1 44.78 58 GLY B CA 1
ATOM 3157 C C . GLY B 1 58 ? -29.312 -29.109 22.906 1 44.78 58 GLY B C 1
ATOM 3158 O O . GLY B 1 58 ? -28.594 -29.781 22.156 1 44.78 58 GLY B O 1
ATOM 3159 N N . ARG B 1 59 ? -30.297 -28.219 22.172 1 49.75 59 ARG B N 1
ATOM 3160 C CA . ARG B 1 59 ? -30.578 -27.812 20.797 1 49.75 59 ARG B CA 1
ATOM 3161 C C . ARG B 1 59 ? -29.281 -27.656 20 1 49.75 59 ARG B C 1
ATOM 3163 O O . ARG B 1 59 ? -28.438 -26.828 20.328 1 49.75 59 ARG B O 1
ATOM 3170 N N . ARG B 1 60 ? -28.812 -28.578 19.234 1 54.75 60 ARG B N 1
ATOM 3171 C CA . ARG B 1 60 ? -27.562 -28.766 18.484 1 54.75 60 ARG B CA 1
ATOM 3172 C C . ARG B 1 60 ? -27.406 -27.703 17.406 1 54.75 60 ARG B C 1
ATOM 3174 O O . ARG B 1 60 ? -28.281 -27.547 16.547 1 54.75 60 ARG B O 1
ATOM 3181 N N . SER B 1 61 ? -26.656 -26.641 17.531 1 72.19 61 SER B N 1
ATOM 3182 C CA . SER B 1 61 ? -26.5 -25.547 16.562 1 72.19 61 SER B CA 1
ATOM 3183 C C . SER B 1 61 ? -25.812 -26.047 15.289 1 72.19 61 SER B C 1
ATOM 3185 O O . SER B 1 61 ? -24.828 -26.781 15.359 1 72.19 61 SER B O 1
ATOM 3187 N N . GLU B 1 62 ? -26.531 -26.047 14.039 1 85.88 62 GLU B N 1
ATOM 3188 C CA . GLU B 1 62 ? -26.047 -26.375 12.695 1 85.88 62 GLU B CA 1
ATOM 3189 C C . GLU B 1 62 ? -24.844 -25.531 12.32 1 85.88 62 GLU B C 1
ATOM 3191 O O . GLU B 1 62 ? -24.828 -24.312 12.555 1 85.88 62 GLU B O 1
ATOM 3196 N N . ARG B 1 63 ? -23.75 -26.281 11.922 1 93 63 ARG B N 1
ATOM 3197 C CA . ARG B 1 63 ? -22.547 -25.578 11.469 1 93 63 ARG B CA 1
ATOM 3198 C C . ARG B 1 63 ? -22.516 -25.484 9.945 1 93 63 ARG B C 1
ATOM 3200 O O . ARG B 1 63 ? -22.906 -26.422 9.258 1 93 63 ARG B O 1
ATOM 3207 N N . PHE B 1 64 ? -22 -24.391 9.445 1 95.12 64 PHE B N 1
ATOM 3208 C CA . PHE B 1 64 ? -21.906 -24.156 8.008 1 95.12 64 PHE B CA 1
ATOM 3209 C C . PHE B 1 64 ? -20.438 -24.125 7.57 1 95.12 64 PHE B C 1
ATOM 3211 O O . PHE B 1 64 ? -19.578 -23.641 8.297 1 95.12 64 PHE B O 1
ATOM 3218 N N . VAL B 1 65 ? -20.156 -24.734 6.391 1 94.75 65 VAL B N 1
ATOM 3219 C CA . VAL B 1 65 ? -18.797 -24.75 5.875 1 94.75 65 VAL B CA 1
ATOM 3220 C C . VAL B 1 65 ? -18.781 -24.281 4.418 1 94.75 65 VAL B C 1
ATOM 3222 O O . VAL B 1 65 ? -19.734 -24.547 3.674 1 94.75 65 VAL B O 1
ATOM 3225 N N . PHE B 1 66 ? -17.766 -23.562 4.078 1 94.69 66 PHE B N 1
ATOM 3226 C CA . PHE B 1 66 ? -17.484 -23.172 2.695 1 94.69 66 PHE B CA 1
ATOM 3227 C C . PHE B 1 66 ? -17.047 -24.375 1.876 1 94.69 66 PHE B C 1
ATOM 3229 O O . PHE B 1 66 ? -15.953 -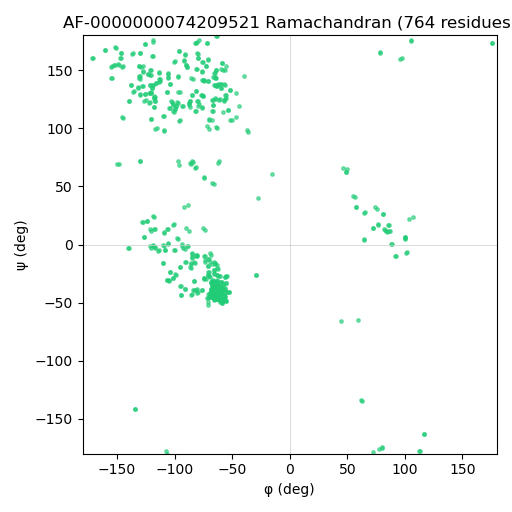24.906 2.084 1 94.69 66 PHE B O 1
ATOM 3236 N N . ASP B 1 67 ? -17.891 -24.828 0.999 1 89.69 67 ASP B N 1
ATOM 3237 C CA . ASP B 1 67 ? -17.625 -26.016 0.194 1 89.69 67 ASP B CA 1
ATOM 3238 C C . ASP B 1 67 ? -18.312 -25.938 -1.165 1 89.69 67 ASP B C 1
ATOM 3240 O O . ASP B 1 67 ? -19.172 -26.75 -1.482 1 89.69 67 ASP B O 1
ATOM 3244 N N . PRO B 1 68 ? -17.812 -25.062 -1.913 1 90.62 68 PRO B N 1
ATOM 3245 C CA . PRO B 1 68 ? -18.469 -24.906 -3.213 1 90.62 68 PRO B CA 1
ATOM 3246 C C . PRO B 1 68 ? -18.156 -26.031 -4.184 1 90.62 68 PRO B C 1
ATOM 3248 O O . PRO B 1 68 ? -17.031 -26.547 -4.188 1 90.62 68 PRO B O 1
ATOM 3251 N N . ALA B 1 69 ? -19.203 -26.391 -4.902 1 84.31 69 ALA B N 1
ATOM 3252 C CA . ALA B 1 69 ? -19 -27.375 -5.953 1 84.31 69 ALA B CA 1
ATOM 3253 C C . ALA B 1 69 ? -18.312 -26.766 -7.168 1 84.31 69 ALA B C 1
ATOM 3255 O O . ALA B 1 69 ? -18.281 -25.547 -7.316 1 84.31 69 ALA B O 1
ATOM 3256 N N . ASP B 1 70 ? -17.672 -27.531 -7.965 1 89.5 70 ASP B N 1
ATOM 3257 C CA . ASP B 1 70 ? -17.109 -27.125 -9.25 1 89.5 70 ASP B CA 1
ATOM 3258 C C . ASP B 1 70 ? -16.156 -25.953 -9.078 1 89.5 70 ASP B C 1
ATOM 3260 O O . ASP B 1 70 ? -16.25 -24.969 -9.82 1 89.5 70 ASP B O 1
ATOM 3264 N N . SER B 1 71 ? -15.367 -26.078 -7.984 1 94.38 71 SER B N 1
ATOM 3265 C CA . SER B 1 71 ? -14.562 -24.891 -7.664 1 94.38 71 SER B CA 1
ATOM 3266 C C . SER B 1 71 ? -13.078 -25.25 -7.586 1 94.38 71 SER B C 1
ATOM 3268 O O . SER B 1 71 ? -12.297 -24.531 -6.953 1 94.38 71 SER B O 1
ATOM 3270 N N . LEU B 1 72 ? -12.773 -26.391 -8.211 1 97.69 72 LEU B N 1
ATOM 3271 C CA . LEU B 1 72 ? -11.352 -26.688 -8.336 1 97.69 72 LEU B CA 1
ATOM 3272 C C . LEU B 1 72 ? -10.656 -25.656 -9.219 1 97.69 72 LEU B C 1
ATOM 3274 O O . LEU B 1 72 ? -11.266 -25.109 -10.141 1 97.69 72 LEU B O 1
ATOM 3278 N N . VAL B 1 73 ? -9.406 -25.391 -8.898 1 98.62 73 VAL B N 1
ATOM 3279 C CA . VAL B 1 73 ? -8.641 -24.422 -9.68 1 98.62 73 VAL B CA 1
ATOM 3280 C C . VAL B 1 73 ? -7.449 -25.109 -10.344 1 98.62 73 VAL B C 1
ATOM 3282 O O . VAL B 1 73 ? -6.668 -25.797 -9.672 1 98.62 73 VAL B O 1
ATOM 3285 N N . LEU B 1 74 ? -7.344 -25.016 -11.641 1 98.75 74 LEU B N 1
ATOM 3286 C CA . LEU B 1 74 ? -6.117 -25.375 -12.344 1 98.75 74 LEU B CA 1
ATOM 3287 C C . LEU B 1 74 ? -5.086 -24.266 -12.25 1 98.75 74 LEU B C 1
ATOM 3289 O O . LEU B 1 74 ? -5.379 -23.109 -12.594 1 98.75 74 LEU B O 1
ATOM 3293 N N . VAL B 1 75 ? -3.932 -24.609 -11.734 1 98.88 75 VAL B N 1
ATOM 3294 C CA . VAL B 1 75 ? -2.902 -23.594 -11.602 1 98.88 75 VAL B CA 1
ATOM 3295 C C . VAL B 1 75 ? -1.637 -24.016 -12.336 1 98.88 75 VAL B C 1
ATOM 3297 O O . VAL B 1 75 ? -1.324 -25.219 -12.391 1 98.88 75 VAL B O 1
ATOM 3300 N N . ALA B 1 76 ? -0.913 -23.062 -12.883 1 98.75 76 ALA B N 1
ATOM 3301 C CA . ALA B 1 76 ? 0.385 -23.297 -13.508 1 98.75 76 ALA B CA 1
ATOM 3302 C C . ALA B 1 76 ? 1.37 -22.188 -13.18 1 98.75 76 ALA B C 1
ATOM 3304 O O . ALA B 1 76 ? 1.072 -21 -13.391 1 98.75 76 ALA B O 1
ATOM 3305 N N . ALA B 1 77 ? 2.455 -22.547 -12.633 1 98.12 77 ALA B N 1
ATOM 3306 C CA . ALA B 1 77 ? 3.57 -21.625 -12.43 1 98.12 77 ALA B CA 1
ATOM 3307 C C . ALA B 1 77 ? 4.59 -21.734 -13.555 1 98.12 77 ALA B C 1
ATOM 3309 O O . ALA B 1 77 ? 5.332 -22.719 -13.625 1 98.12 77 ALA B O 1
ATOM 3310 N N . LEU B 1 78 ? 4.609 -20.734 -14.422 1 96.25 78 LEU B N 1
ATOM 3311 C CA . LEU B 1 78 ? 5.547 -20.75 -15.539 1 96.25 78 LEU B CA 1
ATOM 3312 C C . LEU B 1 78 ? 6.887 -20.141 -15.133 1 96.25 78 LEU B C 1
ATOM 3314 O O . LEU B 1 78 ? 6.941 -19.016 -14.633 1 96.25 78 LEU B O 1
ATOM 3318 N N . GLU B 1 79 ? 7.879 -20.938 -15.273 1 92.12 79 GLU B N 1
ATOM 3319 C CA . GLU B 1 79 ? 9.266 -20.5 -15.164 1 92.12 79 GLU B CA 1
ATOM 3320 C C . GLU B 1 79 ? 9.938 -20.453 -16.531 1 92.12 79 GLU B C 1
ATOM 3322 O O . GLU B 1 79 ? 9.312 -20.75 -17.547 1 92.12 79 GLU B O 1
ATOM 3327 N N . LEU B 1 80 ? 11.18 -20.078 -16.578 1 88.81 80 LEU B N 1
ATOM 3328 C CA . LEU B 1 80 ? 11.852 -19.875 -17.859 1 88.81 80 LEU B CA 1
ATOM 3329 C C . LEU B 1 80 ? 11.945 -21.172 -18.641 1 88.81 80 LEU B C 1
ATOM 3331 O O . LEU B 1 80 ? 11.742 -21.203 -19.844 1 88.81 80 LEU B O 1
ATOM 3335 N N . ASP B 1 81 ? 12.156 -22.266 -17.844 1 91.38 81 ASP B N 1
ATOM 3336 C CA . ASP B 1 81 ? 12.477 -23.5 -18.562 1 91.38 81 ASP B CA 1
ATOM 3337 C C . ASP B 1 81 ? 11.539 -24.641 -18.156 1 91.38 81 ASP B C 1
ATOM 3339 O O . ASP B 1 81 ? 11.719 -25.781 -18.562 1 91.38 81 ASP B O 1
ATOM 3343 N N . ALA B 1 82 ? 10.57 -24.328 -17.391 1 94.19 82 ALA B N 1
ATOM 3344 C CA . ALA B 1 82 ? 9.641 -25.344 -16.922 1 94.19 82 ALA B CA 1
ATOM 3345 C C . ALA B 1 82 ? 8.336 -24.734 -16.438 1 94.19 82 ALA B C 1
ATOM 3347 O O . ALA B 1 82 ? 8.234 -23.516 -16.281 1 94.19 82 ALA B O 1
ATOM 3348 N N . ALA B 1 83 ? 7.398 -25.594 -16.25 1 97.12 83 ALA B N 1
ATOM 3349 C CA . ALA B 1 83 ? 6.141 -25.203 -15.609 1 97.12 83 ALA B CA 1
ATOM 3350 C C . ALA B 1 83 ? 5.684 -26.266 -14.609 1 97.12 83 ALA B C 1
ATOM 3352 O O . ALA B 1 83 ? 5.809 -27.453 -14.859 1 97.12 83 ALA B O 1
ATOM 3353 N N . GLU B 1 84 ? 5.234 -25.766 -13.492 1 98 84 GLU B N 1
ATOM 3354 C CA . GLU B 1 84 ? 4.574 -26.641 -12.523 1 98 84 GLU B CA 1
ATOM 3355 C C . GLU B 1 84 ? 3.057 -26.484 -12.594 1 98 84 GLU B C 1
ATOM 3357 O O . GLU B 1 84 ? 2.529 -25.391 -12.398 1 98 84 GLU B O 1
ATOM 3362 N N . LEU B 1 85 ? 2.33 -27.578 -12.875 1 98.5 85 LEU B N 1
ATOM 3363 C CA . LEU B 1 85 ? 0.873 -27.609 -12.938 1 98.5 85 LEU B CA 1
ATOM 3364 C C . LEU B 1 85 ? 0.282 -28.297 -11.719 1 98.5 85 LEU B C 1
ATOM 3366 O O . LEU B 1 85 ? 0.882 -29.234 -11.18 1 98.5 85 LEU B O 1
ATOM 3370 N N . ALA B 1 86 ? -0.896 -27.812 -11.32 1 98.75 86 ALA B N 1
ATOM 3371 C CA . ALA B 1 86 ? -1.566 -28.484 -10.211 1 98.75 86 ALA B CA 1
ATOM 3372 C C . ALA B 1 86 ? -3.074 -28.266 -10.266 1 98.75 86 ALA B C 1
ATOM 3374 O O . ALA B 1 86 ? -3.547 -27.344 -10.938 1 98.75 86 ALA B O 1
ATOM 3375 N N . VAL B 1 87 ? -3.768 -29.203 -9.711 1 98.38 87 VAL B N 1
ATOM 3376 C CA . VAL B 1 87 ? -5.168 -29.016 -9.344 1 98.38 87 VAL B CA 1
ATOM 3377 C C . VAL B 1 87 ? -5.266 -28.672 -7.855 1 98.38 87 VAL B C 1
ATOM 3379 O O . VAL B 1 87 ? -4.754 -29.422 -7.012 1 98.38 87 VAL B O 1
ATOM 3382 N N . VAL B 1 88 ? -5.871 -27.531 -7.57 1 97.94 88 VAL B N 1
ATOM 3383 C CA . VAL B 1 88 ? -5.957 -27.062 -6.188 1 97.94 88 VAL B CA 1
ATOM 3384 C C . VAL B 1 88 ? -7.422 -26.891 -5.793 1 97.94 88 VAL B C 1
ATOM 3386 O O . VAL B 1 88 ? -8.219 -26.375 -6.578 1 97.94 88 VAL B O 1
ATOM 3389 N N . ASP B 1 89 ? -7.805 -27.312 -4.617 1 96.69 89 ASP B N 1
ATOM 3390 C CA . ASP B 1 89 ? -9.18 -27.109 -4.172 1 96.69 89 ASP B CA 1
ATOM 3391 C C . ASP B 1 89 ? -9.375 -25.703 -3.615 1 96.69 89 ASP B C 1
ATOM 3393 O O . ASP B 1 89 ? -8.422 -24.938 -3.498 1 96.69 89 ASP B O 1
ATOM 3397 N N . PRO B 1 90 ? -10.555 -25.297 -3.295 1 94.75 90 PRO B N 1
ATOM 3398 C CA . PRO B 1 90 ? -10.82 -23.922 -2.896 1 94.75 90 PRO B CA 1
ATOM 3399 C C . PRO B 1 90 ? -10.195 -23.562 -1.548 1 94.75 90 PRO B C 1
ATOM 3401 O O . PRO B 1 90 ? -10.164 -22.391 -1.169 1 94.75 90 PRO B O 1
ATOM 3404 N N . HIS B 1 91 ? -9.656 -24.531 -0.809 1 91.12 91 HIS B N 1
ATOM 3405 C CA . HIS B 1 91 ? -9.039 -24.297 0.492 1 91.12 91 HIS B CA 1
ATOM 3406 C C . HIS B 1 91 ? -7.52 -24.234 0.378 1 91.12 91 HIS B C 1
ATOM 3408 O O . HIS B 1 91 ? -6.828 -23.953 1.364 1 91.12 91 HIS B O 1
ATOM 3414 N N . GLY B 1 92 ? -6.996 -24.484 -0.83 1 92.25 92 GLY B N 1
ATOM 3415 C CA . GLY B 1 92 ? -5.566 -24.344 -1.06 1 92.25 92 GLY B CA 1
ATOM 3416 C C . GLY B 1 92 ? -4.828 -25.672 -1.026 1 92.25 92 GLY B C 1
ATOM 3417 O O . GLY B 1 92 ? -3.602 -25.703 -1.132 1 92.25 92 GLY B O 1
ATOM 3418 N N . ALA B 1 93 ? -5.574 -26.766 -0.93 1 94.56 93 ALA B N 1
ATOM 3419 C CA . ALA B 1 93 ? -4.934 -28.078 -0.909 1 94.56 93 ALA B CA 1
ATOM 3420 C C . ALA B 1 93 ? -4.59 -28.531 -2.32 1 94.56 93 ALA B C 1
ATOM 3422 O O . ALA B 1 93 ? -5.438 -28.5 -3.217 1 94.56 93 ALA B O 1
ATOM 3423 N N . LEU B 1 94 ? -3.373 -29 -2.521 1 96.75 94 LEU B N 1
ATOM 3424 C CA . LEU B 1 94 ? -2.939 -29.547 -3.803 1 96.75 94 LEU B CA 1
ATOM 3425 C C . LEU B 1 94 ? -3.43 -30.984 -3.977 1 96.75 94 LEU B C 1
ATOM 3427 O O . LEU B 1 94 ? -3.08 -31.859 -3.186 1 96.75 94 LEU B O 1
ATOM 3431 N N . LEU B 1 95 ? -4.203 -31.219 -4.969 1 97 95 LEU B N 1
ATOM 3432 C CA . LEU B 1 95 ? -4.797 -32.531 -5.199 1 97 95 LEU B CA 1
ATOM 3433 C C . LEU B 1 95 ? -3.945 -33.344 -6.16 1 97 95 LEU B C 1
ATOM 3435 O O . LEU B 1 95 ? -3.906 -34.594 -6.07 1 97 95 LEU B O 1
ATOM 3439 N N . ALA B 1 96 ? -3.355 -32.719 -7.125 1 97.31 96 ALA B N 1
ATOM 3440 C CA . ALA B 1 96 ? -2.479 -33.312 -8.125 1 97.31 96 ALA B CA 1
ATOM 3441 C C . ALA B 1 96 ? -1.464 -32.312 -8.648 1 97.31 96 ALA B C 1
ATOM 3443 O O . ALA B 1 96 ? -1.703 -31.094 -8.602 1 97.31 96 ALA B O 1
ATOM 3444 N N . ARG B 1 97 ? -0.399 -32.844 -9.102 1 97.25 97 ARG B N 1
ATOM 3445 C CA . ARG B 1 97 ? 0.648 -31.969 -9.641 1 97.25 97 ARG B CA 1
ATOM 3446 C C . ARG B 1 97 ? 1.413 -32.688 -10.758 1 97.25 97 ARG B C 1
ATOM 3448 O O . ARG B 1 97 ? 1.434 -33.906 -10.828 1 97.25 97 ARG B O 1
ATOM 3455 N N . MET B 1 98 ? 1.985 -31.891 -11.617 1 96.69 98 MET B N 1
ATOM 3456 C CA . MET B 1 98 ? 2.814 -32.375 -12.719 1 96.69 98 MET B CA 1
ATOM 3457 C C . MET B 1 98 ? 3.807 -31.297 -13.156 1 96.69 98 MET B C 1
ATOM 3459 O O . MET B 1 98 ? 3.504 -30.109 -13.094 1 96.69 98 MET B O 1
ATOM 3463 N N . SER B 1 99 ? 4.992 -31.719 -13.523 1 97 99 SER B N 1
ATOM 3464 C CA . SER B 1 99 ? 5.992 -30.828 -14.086 1 97 99 SER B CA 1
ATOM 3465 C C . SER B 1 99 ? 6.113 -31 -15.594 1 97 99 SER B C 1
ATOM 3467 O O . SER B 1 99 ? 6.086 -32.125 -16.094 1 97 99 SER B O 1
ATOM 3469 N N . LEU B 1 100 ? 6.223 -29.875 -16.25 1 97 100 LEU B N 1
ATOM 3470 C CA . LEU B 1 100 ? 6.43 -29.875 -17.688 1 97 100 LEU B CA 1
ATOM 3471 C C . LEU B 1 100 ? 7.746 -29.188 -18.047 1 97 100 LEU B C 1
ATOM 3473 O O . LEU B 1 100 ? 8.078 -28.141 -17.469 1 97 100 LEU B O 1
ATOM 3477 N N . ASP B 1 101 ? 8.477 -29.812 -18.922 1 94.94 101 ASP B N 1
ATOM 3478 C CA . ASP B 1 101 ? 9.609 -29.125 -19.531 1 94.94 101 ASP B CA 1
ATOM 3479 C C . ASP B 1 101 ? 9.156 -28.219 -20.672 1 94.94 101 ASP B C 1
ATOM 3481 O O . ASP B 1 101 ? 8.523 -28.688 -21.625 1 94.94 101 ASP B O 1
ATOM 3485 N N . LEU B 1 102 ? 9.328 -26.953 -20.516 1 93.44 102 LEU B N 1
ATOM 3486 C CA . LEU B 1 102 ? 8.984 -26.016 -21.562 1 93.44 102 LEU B CA 1
ATOM 3487 C C . LEU B 1 102 ? 9.953 -24.828 -21.578 1 93.44 102 LEU B C 1
ATOM 3489 O O . LEU B 1 102 ? 10.555 -24.516 -20.547 1 93.44 102 LEU B O 1
ATOM 3493 N N . ASP B 1 103 ? 10.078 -24.25 -22.781 1 93.88 103 ASP B N 1
ATOM 3494 C CA . ASP B 1 103 ? 10.906 -23.047 -22.969 1 93.88 103 ASP B CA 1
ATOM 3495 C C . ASP B 1 103 ? 10.039 -21.828 -23.234 1 93.88 103 ASP B C 1
ATOM 3497 O O . ASP B 1 103 ? 9.492 -21.656 -24.328 1 93.88 103 ASP B O 1
ATOM 3501 N N . LEU B 1 104 ? 10 -20.922 -22.281 1 92.94 104 LEU B N 1
ATOM 3502 C CA . LEU B 1 104 ? 9.156 -19.734 -22.406 1 92.94 104 LEU B CA 1
ATOM 3503 C C . LEU B 1 104 ? 9.609 -18.875 -23.578 1 92.94 104 LEU B C 1
ATOM 3505 O O . LEU B 1 104 ? 8.805 -18.156 -24.188 1 92.94 104 LEU B O 1
ATOM 3509 N N . ALA B 1 105 ? 10.844 -18.984 -23.906 1 92.69 105 ALA B N 1
ATOM 3510 C CA . ALA B 1 105 ? 11.406 -18.172 -24.984 1 92.69 105 ALA B CA 1
ATOM 3511 C C . ALA B 1 105 ? 10.875 -18.625 -26.344 1 92.69 105 ALA B C 1
ATOM 3513 O O . ALA B 1 105 ? 11.023 -17.906 -27.344 1 92.69 105 ALA B O 1
ATOM 3514 N N . ALA B 1 106 ? 10.234 -19.797 -26.359 1 94.44 106 ALA B N 1
ATOM 3515 C CA . ALA B 1 106 ? 9.656 -20.281 -27.609 1 94.44 106 ALA B CA 1
ATOM 3516 C C . ALA B 1 106 ? 8.398 -19.5 -27.984 1 94.44 106 ALA B C 1
ATOM 3518 O O . ALA B 1 106 ? 7.914 -19.594 -29.109 1 94.44 106 ALA B O 1
ATOM 3519 N N . GLY B 1 107 ? 7.879 -18.734 -27.062 1 94.38 107 GLY B N 1
ATOM 3520 C CA . GLY B 1 107 ? 6.723 -17.906 -27.328 1 94.38 107 GLY B CA 1
ATOM 3521 C C . GLY B 1 107 ? 5.41 -18.547 -26.922 1 94.38 107 GLY B C 1
ATOM 3522 O O . GLY B 1 107 ? 5.332 -19.766 -26.766 1 94.38 107 GLY B O 1
ATOM 3523 N N . PRO B 1 108 ? 4.41 -17.734 -26.75 1 95.38 108 PRO B N 1
ATOM 3524 C CA . PRO B 1 108 ? 3.133 -18.234 -26.234 1 95.38 108 PRO B CA 1
ATOM 3525 C C . PRO B 1 108 ? 2.439 -19.188 -27.203 1 95.38 108 PRO B C 1
ATOM 3527 O O . PRO B 1 108 ? 1.74 -20.109 -26.781 1 95.38 108 PRO B O 1
ATOM 3530 N N . GLU B 1 109 ? 2.615 -19.031 -28.484 1 96 109 GLU B N 1
ATOM 3531 C CA . GLU B 1 109 ? 1.984 -19.875 -29.5 1 96 109 GLU B CA 1
ATOM 3532 C C . GLU B 1 109 ? 2.453 -21.328 -29.375 1 96 109 GLU B C 1
ATOM 3534 O O . GLU B 1 109 ? 1.7 -22.25 -29.672 1 96 109 GLU B O 1
ATOM 3539 N N . SER B 1 110 ? 3.66 -21.406 -28.938 1 96.25 110 SER B N 1
ATOM 3540 C CA . SER B 1 110 ? 4.234 -22.734 -28.766 1 96.25 110 SER B CA 1
ATOM 3541 C C . SER B 1 110 ? 3.992 -23.266 -27.359 1 96.25 110 SER B C 1
ATOM 3543 O O . SER B 1 110 ? 3.684 -24.453 -27.172 1 96.25 110 SER B O 1
ATOM 3545 N N . VAL B 1 111 ? 4.062 -22.484 -26.375 1 96.88 111 VAL B N 1
ATOM 3546 C CA . VAL B 1 111 ? 4.078 -22.875 -24.969 1 96.88 111 VAL B CA 1
ATOM 3547 C C . VAL B 1 111 ? 2.66 -23.188 -24.5 1 96.88 111 VAL B C 1
ATOM 3549 O O . VAL B 1 111 ? 2.43 -24.203 -23.828 1 96.88 111 VAL B O 1
ATOM 3552 N N . LEU B 1 112 ? 1.64 -22.391 -24.906 1 97.5 112 LEU B N 1
ATOM 3553 C CA . LEU B 1 112 ? 0.31 -22.469 -24.312 1 97.5 112 LEU B CA 1
ATOM 3554 C C . LEU B 1 112 ? -0.387 -23.766 -24.688 1 97.5 112 LEU B C 1
ATOM 3556 O O . LEU B 1 112 ? -0.995 -24.422 -23.844 1 97.5 112 LEU B O 1
ATOM 3560 N N . PRO B 1 113 ? -0.272 -24.219 -25.969 1 97.5 113 PRO B N 1
ATOM 3561 C CA . PRO B 1 113 ? -0.908 -25.484 -26.297 1 97.5 113 PRO B CA 1
ATOM 3562 C C . PRO B 1 113 ? -0.366 -26.641 -25.469 1 97.5 113 PRO B C 1
ATOM 3564 O O . PRO B 1 113 ? -1.137 -27.5 -25 1 97.5 113 PRO B O 1
ATOM 3567 N N . VAL B 1 114 ? 0.922 -26.625 -25.219 1 97.62 114 VAL B N 1
ATOM 3568 C CA . VAL B 1 114 ? 1.549 -27.672 -24.422 1 97.62 114 VAL B CA 1
ATOM 3569 C C . VAL B 1 114 ? 1.03 -27.609 -22.984 1 97.62 114 VAL B C 1
ATOM 3571 O O . VAL B 1 114 ? 0.715 -28.625 -22.375 1 97.62 114 VAL B O 1
ATOM 3574 N N . LEU B 1 115 ? 0.938 -26.453 -22.469 1 97.75 115 LEU B N 1
ATOM 3575 C CA . LEU B 1 115 ? 0.455 -26.219 -21.125 1 97.75 115 LEU B CA 1
ATOM 3576 C C . LEU B 1 115 ? -0.988 -26.688 -20.969 1 97.75 115 LEU B C 1
ATOM 3578 O O . LEU B 1 115 ? -1.321 -27.391 -20 1 97.75 115 LEU B O 1
ATOM 3582 N N . LEU B 1 116 ? -1.844 -26.328 -21.953 1 97.94 116 LEU B N 1
ATOM 3583 C CA . LEU B 1 116 ? -3.262 -26.672 -21.891 1 97.94 116 LEU B CA 1
ATOM 3584 C C . LEU B 1 116 ? -3.469 -28.172 -22.031 1 97.94 116 LEU B C 1
ATOM 3586 O O . LEU B 1 116 ? -4.301 -28.75 -21.328 1 97.94 116 LEU B O 1
ATOM 3590 N N . ASP B 1 117 ? -2.695 -28.781 -22.875 1 97.94 117 ASP B N 1
ATOM 3591 C CA . ASP B 1 117 ? -2.721 -30.234 -22.953 1 97.94 117 ASP B CA 1
ATOM 3592 C C . ASP B 1 117 ? -2.283 -30.875 -21.641 1 97.94 117 ASP B C 1
ATOM 3594 O O . ASP B 1 117 ? -2.793 -31.922 -21.266 1 97.94 117 ASP B O 1
ATOM 3598 N N . GLY B 1 118 ? -1.343 -30.219 -21.031 1 98.06 118 GLY B N 1
ATOM 3599 C CA . GLY B 1 118 ? -0.9 -30.672 -19.719 1 98.06 118 GLY B CA 1
ATOM 3600 C C . GLY B 1 118 ? -2.01 -30.688 -18.688 1 98.06 118 GLY B C 1
ATOM 3601 O O . GLY B 1 118 ? -2.109 -31.609 -17.891 1 98.06 118 GLY B O 1
ATOM 3602 N N . PHE B 1 119 ? -2.838 -29.703 -18.688 1 98.06 119 PHE B N 1
ATOM 3603 C CA . PHE B 1 119 ? -3.979 -29.656 -17.781 1 98.06 119 PHE B CA 1
ATOM 3604 C C . PHE B 1 119 ? -4.934 -30.812 -18.047 1 98.06 119 PHE B C 1
ATOM 3606 O O . PHE B 1 119 ? -5.422 -31.453 -17.109 1 98.06 119 PHE B O 1
ATOM 3613 N N . ASP B 1 120 ? -5.152 -31.094 -19.328 1 97.19 120 ASP B N 1
ATOM 3614 C CA . ASP B 1 120 ? -6.02 -32.219 -19.688 1 97.19 120 ASP B CA 1
ATOM 3615 C C . ASP B 1 120 ? -5.449 -33.531 -19.188 1 97.19 120 ASP B C 1
ATOM 3617 O O . ASP B 1 120 ? -6.184 -34.344 -18.625 1 97.19 120 ASP B O 1
ATOM 3621 N N . THR B 1 121 ? -4.184 -33.656 -19.391 1 97.62 121 THR B N 1
ATOM 3622 C CA . THR B 1 121 ? -3.51 -34.875 -18.953 1 97.62 121 THR B CA 1
ATOM 3623 C C . THR B 1 121 ? -3.602 -35 -17.438 1 97.62 121 THR B C 1
ATOM 3625 O O . THR B 1 121 ? -3.916 -36.094 -16.922 1 97.62 121 THR B O 1
ATOM 3628 N N . LEU B 1 122 ? -3.367 -33.906 -16.766 1 97.62 122 LEU B N 1
ATOM 3629 C CA . LEU B 1 122 ? -3.387 -33.906 -15.312 1 97.62 122 LEU B CA 1
ATOM 3630 C C . LEU B 1 122 ? -4.766 -34.312 -14.781 1 97.62 122 LEU B C 1
ATOM 3632 O O . LEU B 1 122 ? -4.879 -35.156 -13.898 1 97.62 122 LEU B O 1
ATOM 3636 N N . LEU B 1 123 ? -5.801 -33.688 -15.305 1 97.12 123 LEU B N 1
ATOM 3637 C CA . LEU B 1 123 ? -7.168 -34.031 -14.898 1 97.12 123 LEU B CA 1
ATOM 3638 C C . LEU B 1 123 ? -7.492 -35.469 -15.188 1 97.12 123 LEU B C 1
ATOM 3640 O O . LEU B 1 123 ? -8.078 -36.156 -14.344 1 97.12 123 LEU B O 1
ATOM 3644 N N . GLY B 1 124 ? -7.098 -35.969 -16.344 1 96.81 124 GLY B N 1
ATOM 3645 C CA . GLY B 1 124 ? -7.328 -37.344 -16.703 1 96.81 124 GLY B CA 1
ATOM 3646 C C . GLY B 1 124 ? -6.633 -38.344 -15.789 1 96.81 124 GLY B C 1
ATOM 3647 O O . GLY B 1 124 ? -7.227 -39.344 -15.391 1 96.81 124 GLY B O 1
ATOM 3648 N N . ASP B 1 125 ? -5.434 -38.031 -15.469 1 95.88 125 ASP B N 1
ATOM 3649 C CA . ASP B 1 125 ? -4.613 -38.938 -14.656 1 95.88 125 ASP B CA 1
ATOM 3650 C C . ASP B 1 125 ? -5.242 -39.125 -13.281 1 95.88 125 ASP B C 1
ATOM 3652 O O . ASP B 1 125 ? -5.129 -40.219 -12.703 1 95.88 125 ASP B O 1
ATOM 3656 N N . VAL B 1 126 ? -5.938 -38.062 -12.758 1 95 126 VAL B N 1
ATOM 3657 C CA . VAL B 1 126 ? -6.445 -38.188 -11.398 1 95 126 VAL B CA 1
ATOM 3658 C C . VAL B 1 126 ? -7.953 -38.406 -11.422 1 95 126 VAL B C 1
ATOM 3660 O O . VAL B 1 126 ? -8.602 -38.438 -10.375 1 95 126 VAL B O 1
ATOM 3663 N N . GLY B 1 127 ? -8.547 -38.469 -12.594 1 96.75 127 GLY B N 1
ATOM 3664 C CA . GLY B 1 127 ? -9.953 -38.781 -12.75 1 96.75 127 GLY B CA 1
ATOM 3665 C C . GLY B 1 127 ? -10.875 -37.656 -12.352 1 96.75 127 GLY B C 1
ATOM 3666 O O . GLY B 1 127 ? -11.969 -37.906 -11.828 1 96.75 127 GLY B O 1
ATOM 3667 N N . ILE B 1 128 ? -10.477 -36.469 -12.523 1 95.62 128 ILE B N 1
ATOM 3668 C CA . ILE B 1 128 ? -11.305 -35.312 -12.234 1 95.62 128 ILE B CA 1
ATOM 3669 C C . ILE B 1 128 ? -11.984 -34.812 -13.516 1 95.62 128 ILE B C 1
ATOM 3671 O O . ILE B 1 128 ? -11.336 -34.656 -14.555 1 95.62 128 ILE B O 1
ATOM 3675 N N . LYS B 1 129 ? -13.258 -34.594 -13.461 1 95.25 129 LYS B N 1
ATOM 3676 C CA . LYS B 1 129 ? -14.016 -34.125 -14.609 1 95.25 129 LYS B CA 1
ATOM 3677 C C . LYS B 1 129 ? -13.758 -32.625 -14.852 1 95.25 129 LYS B C 1
ATOM 3679 O O . LYS B 1 129 ? -13.664 -31.844 -13.898 1 95.25 129 LYS B O 1
ATOM 3684 N N . PRO B 1 130 ? -13.672 -32.25 -16.109 1 94.12 130 PRO B N 1
ATOM 3685 C CA . PRO B 1 130 ? -13.461 -30.844 -16.422 1 94.12 130 PRO B CA 1
ATOM 3686 C C . PRO B 1 130 ? -14.531 -29.938 -15.82 1 94.12 130 PRO B C 1
ATOM 3688 O O . PRO B 1 130 ? -14.25 -28.797 -15.469 1 94.12 130 PRO B O 1
ATOM 3691 N N . ALA B 1 131 ? -15.695 -30.438 -15.617 1 94.31 131 ALA B N 1
ATOM 3692 C CA . ALA B 1 131 ? -16.812 -29.656 -15.094 1 94.31 131 ALA B CA 1
ATOM 3693 C C . ALA B 1 131 ? -16.578 -29.281 -13.633 1 94.31 131 ALA B C 1
ATOM 3695 O O . ALA B 1 131 ? -17.234 -28.375 -13.109 1 94.31 131 ALA B O 1
ATOM 3696 N N . SER B 1 132 ? -15.633 -29.953 -13.016 1 95.38 132 SER B N 1
ATOM 3697 C CA . SER B 1 132 ? -15.312 -29.656 -11.625 1 95.38 132 SER B CA 1
ATOM 3698 C C . SER B 1 132 ? -14.406 -28.438 -11.508 1 95.38 132 SER B C 1
ATOM 3700 O O . SER B 1 132 ? -14.195 -27.906 -10.414 1 95.38 132 SER B O 1
ATOM 3702 N N . VAL B 1 133 ? -13.906 -27.984 -12.664 1 97.06 133 VAL B N 1
ATOM 3703 C CA . VAL B 1 133 ? -12.977 -26.859 -12.68 1 97.06 133 VAL B CA 1
ATOM 3704 C C . VAL B 1 133 ? -13.758 -25.547 -12.719 1 97.06 133 VAL B C 1
ATOM 3706 O O . VAL B 1 133 ? -14.609 -25.344 -13.586 1 97.06 133 VAL B O 1
ATOM 3709 N N . GLY B 1 134 ? -13.469 -24.688 -11.703 1 97 134 GLY B N 1
ATOM 3710 C CA . GLY B 1 134 ? -14.172 -23.422 -11.633 1 97 134 GLY B CA 1
ATOM 3711 C C . GLY B 1 134 ? -13.297 -22.234 -11.977 1 97 134 GLY B C 1
ATOM 3712 O O . GLY B 1 134 ? -13.781 -21.094 -12.055 1 97 134 GLY B O 1
ATOM 3713 N N . GLY B 1 135 ? -12.008 -22.484 -12.195 1 97.94 135 GLY B N 1
ATOM 3714 C CA . GLY B 1 135 ? -11.094 -21.422 -12.547 1 97.94 135 GLY B CA 1
ATOM 3715 C C . GLY B 1 135 ? -9.719 -21.906 -12.961 1 97.94 135 GLY B C 1
ATOM 3716 O O . GLY B 1 135 ? -9.367 -23.062 -12.703 1 97.94 135 GLY B O 1
ATOM 3717 N N . VAL B 1 136 ? -8.969 -21.062 -13.672 1 98.62 136 VAL B N 1
ATOM 3718 C CA . VAL B 1 136 ? -7.578 -21.297 -14.039 1 98.62 136 VAL B CA 1
ATOM 3719 C C . VAL B 1 136 ? -6.727 -20.094 -13.633 1 98.62 136 VAL B C 1
ATOM 3721 O O . VAL B 1 136 ? -7.16 -18.953 -13.758 1 98.62 136 VAL B O 1
ATOM 3724 N N . ALA B 1 137 ? -5.613 -20.344 -13.078 1 98.75 137 ALA B N 1
ATOM 3725 C CA . ALA B 1 137 ? -4.691 -19.25 -12.734 1 98.75 137 ALA B CA 1
ATOM 3726 C C . ALA B 1 137 ? -3.262 -19.609 -13.133 1 98.75 137 ALA B C 1
ATOM 3728 O O . ALA B 1 137 ? -2.779 -20.703 -12.836 1 98.75 137 ALA B O 1
ATOM 3729 N N . LEU B 1 138 ? -2.6 -18.688 -13.805 1 98.56 138 LEU B N 1
ATOM 3730 C CA . LEU B 1 138 ? -1.218 -18.859 -14.242 1 98.56 138 LEU B CA 1
ATOM 3731 C C . LEU B 1 138 ? -0.323 -17.766 -13.656 1 98.56 138 LEU B C 1
ATOM 3733 O O . LEU B 1 138 ? -0.769 -16.641 -13.438 1 98.56 138 LEU B O 1
ATOM 3737 N N . SER B 1 139 ? 0.899 -18.125 -13.367 1 97.25 139 SER B N 1
ATOM 3738 C CA . SER B 1 139 ? 1.899 -17.109 -13.055 1 97.25 139 SER B CA 1
ATOM 3739 C C . SER B 1 139 ? 2.99 -17.062 -14.117 1 97.25 139 SER B C 1
ATOM 3741 O O . SER B 1 139 ? 3.305 -18.078 -14.742 1 97.25 139 SER B O 1
ATOM 3743 N N . VAL B 1 140 ? 3.521 -15.922 -14.344 1 94.81 140 VAL B N 1
ATOM 3744 C CA . VAL B 1 140 ? 4.637 -15.68 -15.25 1 94.81 140 VAL B CA 1
ATOM 3745 C C . VAL B 1 140 ? 5.734 -14.906 -14.523 1 94.81 140 VAL B C 1
ATOM 3747 O O . VAL B 1 140 ? 5.461 -14.18 -13.562 1 94.81 140 VAL B O 1
ATOM 3750 N N . PRO B 1 141 ? 7 -15.062 -14.984 1 90.88 141 PRO B N 1
ATOM 3751 C CA . PRO B 1 141 ? 8.102 -14.32 -14.367 1 90.88 141 PRO B CA 1
ATOM 3752 C C . PRO B 1 141 ? 8.227 -12.898 -14.906 1 90.88 141 PRO B C 1
ATOM 3754 O O . PRO B 1 141 ? 9.25 -12.531 -15.484 1 90.88 141 PRO B O 1
ATOM 3757 N N . GLY B 1 142 ? 7.219 -12.039 -14.633 1 88.5 142 GLY B N 1
ATOM 3758 C CA . GLY B 1 142 ? 7.211 -10.656 -15.094 1 88.5 142 GLY B CA 1
ATOM 3759 C C . GLY B 1 142 ? 5.93 -9.922 -14.742 1 88.5 142 GLY B C 1
ATOM 3760 O O . GLY B 1 142 ? 4.973 -10.523 -14.258 1 88.5 142 GLY B O 1
ATOM 3761 N N . PRO B 1 143 ? 5.992 -8.656 -15.039 1 90.81 143 PRO B N 1
ATOM 3762 C CA . PRO B 1 143 ? 4.832 -7.832 -14.688 1 90.81 143 PRO B CA 1
ATOM 3763 C C . PRO B 1 143 ? 3.619 -8.117 -15.57 1 90.81 143 PRO B C 1
ATOM 3765 O O . PRO B 1 143 ? 3.77 -8.375 -16.766 1 90.81 143 PRO B O 1
ATOM 3768 N N . VAL B 1 144 ? 2.471 -8.125 -14.945 1 94.06 144 VAL B N 1
ATOM 3769 C CA . VAL B 1 144 ? 1.18 -8.266 -15.609 1 94.06 144 VAL B CA 1
ATOM 3770 C C . VAL B 1 144 ? 0.335 -7.02 -15.375 1 94.06 144 VAL B C 1
ATOM 3772 O O . VAL B 1 144 ? 0.134 -6.605 -14.234 1 94.06 144 VAL B O 1
ATOM 3775 N N . ASP B 1 145 ? -0.119 -6.469 -16.5 1 92.88 145 ASP B N 1
ATOM 3776 C CA . ASP B 1 145 ? -0.977 -5.297 -16.359 1 92.88 145 ASP B CA 1
ATOM 3777 C C . ASP B 1 145 ? -2.287 -5.648 -15.664 1 92.88 145 ASP B C 1
ATOM 3779 O O . ASP B 1 145 ? -3.018 -6.535 -16.109 1 92.88 145 ASP B O 1
ATOM 3783 N N . PRO B 1 146 ? -2.561 -4.93 -14.617 1 91.38 146 PRO B N 1
ATOM 3784 C CA . PRO B 1 146 ? -3.758 -5.301 -13.859 1 91.38 146 PRO B CA 1
ATOM 3785 C C . PRO B 1 146 ? -5.051 -4.906 -14.57 1 91.38 146 PRO B C 1
ATOM 3787 O O . PRO B 1 146 ? -6.133 -5.344 -14.18 1 91.38 146 PRO B O 1
ATOM 3790 N N . HIS B 1 147 ? -4.977 -4.145 -15.617 1 88.5 147 HIS B N 1
ATOM 3791 C CA . HIS B 1 147 ? -6.172 -3.66 -16.297 1 88.5 147 HIS B CA 1
ATOM 3792 C C . HIS B 1 147 ? -6.551 -4.566 -17.469 1 88.5 147 HIS B C 1
ATOM 3794 O O . HIS B 1 147 ? -7.707 -4.977 -17.594 1 88.5 147 HIS B O 1
ATOM 3800 N N . ASP B 1 148 ? -5.566 -4.941 -18.203 1 90.75 148 ASP B N 1
ATOM 3801 C CA . ASP B 1 148 ? -5.914 -5.738 -19.375 1 90.75 148 ASP B CA 1
ATOM 3802 C C . ASP B 1 148 ? -5.312 -7.141 -19.297 1 90.75 148 ASP B C 1
ATOM 3804 O O . ASP B 1 148 ? -5.527 -7.969 -20.172 1 90.75 148 ASP B O 1
ATOM 3808 N N . HIS B 1 149 ? -4.52 -7.395 -18.219 1 93.44 149 HIS B N 1
ATOM 3809 C CA . HIS B 1 149 ? -3.971 -8.711 -17.906 1 93.44 149 HIS B CA 1
ATOM 3810 C C . HIS B 1 149 ? -2.986 -9.164 -18.984 1 93.44 149 HIS B C 1
ATOM 3812 O O . HIS B 1 149 ? -2.842 -10.359 -19.234 1 93.44 149 HIS B O 1
ATOM 3818 N N . ARG B 1 150 ? -2.393 -8.133 -19.609 1 93.44 150 ARG B N 1
ATOM 3819 C CA . ARG B 1 150 ? -1.354 -8.422 -20.594 1 93.44 150 ARG B CA 1
ATOM 3820 C C . ARG B 1 150 ? 0.036 -8.227 -20 1 93.44 150 ARG B C 1
ATOM 3822 O O . ARG B 1 150 ? 0.196 -7.52 -19 1 93.44 150 ARG B O 1
ATOM 3829 N N . LEU B 1 151 ? 0.929 -8.898 -20.641 1 91.06 151 LEU B N 1
ATOM 3830 C CA . LEU B 1 151 ? 2.322 -8.711 -20.25 1 91.06 151 LEU B CA 1
ATOM 3831 C C . LEU B 1 151 ? 2.926 -7.496 -20.938 1 91.06 151 LEU B C 1
ATOM 3833 O O . LEU B 1 151 ? 2.504 -7.129 -22.031 1 91.06 151 LEU B O 1
ATOM 3837 N N . SER B 1 152 ? 3.809 -6.766 -20.141 1 80.38 152 SER B N 1
ATOM 3838 C CA . SER B 1 152 ? 4.477 -5.594 -20.703 1 80.38 152 SER B CA 1
ATOM 3839 C C . SER B 1 152 ? 5.875 -5.938 -21.203 1 80.38 152 SER B C 1
ATOM 3841 O O . SER B 1 152 ? 6.871 -5.492 -20.609 1 80.38 152 SER B O 1
ATOM 3843 N N . ASP B 1 153 ? 6.082 -6.625 -22.234 1 68.12 153 ASP B N 1
ATOM 3844 C CA . ASP B 1 153 ? 7.273 -6.984 -22.984 1 68.12 153 ASP B CA 1
ATOM 3845 C C . ASP B 1 153 ? 8.398 -7.453 -22.078 1 68.12 153 ASP B C 1
ATOM 3847 O O . ASP B 1 153 ? 9.453 -6.82 -22 1 68.12 153 ASP B O 1
ATOM 3851 N N . PRO B 1 154 ? 8.281 -8.43 -21.469 1 69.31 154 PRO B N 1
ATOM 3852 C CA . PRO B 1 154 ? 9.375 -8.945 -20.641 1 69.31 154 PRO B CA 1
ATOM 3853 C C . PRO B 1 154 ? 10.562 -9.43 -21.469 1 69.31 154 PRO B C 1
ATOM 3855 O O . PRO B 1 154 ? 10.391 -10.203 -22.422 1 69.31 154 PRO B O 1
ATOM 3858 N N . PRO B 1 155 ? 11.703 -8.906 -21.203 1 66.31 155 PRO B N 1
ATOM 3859 C CA . PRO B 1 155 ? 12.852 -9.289 -22.016 1 66.31 155 PRO B CA 1
ATOM 3860 C C . PRO B 1 155 ? 13.07 -10.805 -22.062 1 66.31 155 PRO B C 1
ATOM 3862 O O . PRO B 1 155 ? 13.555 -11.336 -23.062 1 66.31 155 PRO B O 1
ATOM 3865 N N . VAL B 1 156 ? 12.641 -11.461 -21.062 1 75.56 156 VAL B N 1
ATOM 3866 C CA . VAL B 1 156 ? 12.945 -12.883 -20.969 1 75.56 156 VAL B CA 1
ATOM 3867 C C . VAL B 1 156 ? 11.805 -13.695 -21.562 1 75.56 156 VAL B C 1
ATOM 3869 O O . VAL B 1 156 ? 11.883 -14.93 -21.641 1 75.56 156 VAL B O 1
ATOM 3872 N N . MET B 1 157 ? 10.836 -13.07 -22.016 1 88.19 157 MET B N 1
ATOM 3873 C CA . MET B 1 157 ? 9.688 -13.734 -22.625 1 88.19 157 MET B CA 1
ATOM 3874 C C . MET B 1 157 ? 9.352 -13.125 -23.984 1 88.19 157 MET B C 1
ATOM 3876 O O . MET B 1 157 ? 8.289 -12.539 -24.156 1 88.19 157 MET B O 1
ATOM 3880 N N . PRO B 1 158 ? 10.258 -13.438 -24.953 1 87.75 158 PRO B N 1
ATOM 3881 C CA . PRO B 1 158 ? 9.961 -12.867 -26.266 1 87.75 158 PRO B CA 1
ATOM 3882 C C . PRO B 1 158 ? 8.617 -13.328 -26.812 1 87.75 158 PRO B C 1
ATOM 3884 O O . PRO B 1 158 ? 8.258 -14.5 -26.688 1 87.75 158 PRO B O 1
ATOM 3887 N N . GLY B 1 159 ? 7.883 -12.352 -27.328 1 91.5 159 GLY B N 1
ATOM 3888 C CA . GLY B 1 159 ? 6.633 -12.656 -28.016 1 91.5 159 GLY B CA 1
ATOM 3889 C C . GLY B 1 159 ? 5.426 -12.617 -27.094 1 91.5 159 GLY B C 1
ATOM 3890 O O . GLY B 1 159 ? 4.285 -12.633 -27.547 1 91.5 159 GLY B O 1
ATOM 3891 N N . TRP B 1 160 ? 5.629 -12.531 -25.859 1 94 160 TRP B N 1
ATOM 3892 C CA . TRP B 1 160 ? 4.535 -12.617 -24.906 1 94 160 TRP B CA 1
ATOM 3893 C C . TRP B 1 160 ? 3.881 -11.25 -24.703 1 94 160 TRP B C 1
ATOM 3895 O O . TRP B 1 160 ? 2.77 -11.164 -24.172 1 94 160 TRP B O 1
ATOM 3905 N N . GLY B 1 161 ? 4.578 -10.203 -25.109 1 91.75 161 GLY B N 1
ATOM 3906 C CA . GLY B 1 161 ? 4.055 -8.859 -24.922 1 91.75 161 GLY B CA 1
ATOM 3907 C C . GLY B 1 161 ? 2.691 -8.656 -25.562 1 91.75 161 GLY B C 1
ATOM 3908 O O . GLY B 1 161 ? 2.494 -8.961 -26.734 1 91.75 161 GLY B O 1
ATOM 3909 N N . ALA B 1 162 ? 1.731 -8.234 -24.766 1 91.5 162 ALA B N 1
ATOM 3910 C CA . ALA B 1 162 ? 0.381 -7.875 -25.188 1 91.5 162 ALA B CA 1
ATOM 3911 C C . ALA B 1 162 ? -0.362 -9.086 -25.75 1 91.5 162 ALA B C 1
ATOM 3913 O O . ALA B 1 162 ? -1.459 -8.945 -26.297 1 91.5 162 ALA B O 1
ATOM 3914 N N . TRP B 1 163 ? 0.24 -10.25 -25.719 1 94.44 163 TRP B N 1
ATOM 3915 C CA . TRP B 1 163 ? -0.411 -11.461 -26.188 1 94.44 163 TRP B CA 1
ATOM 3916 C C . TRP B 1 163 ? -1.619 -11.812 -25.328 1 94.44 163 TRP B C 1
ATOM 3918 O O . TRP B 1 163 ? -1.588 -11.641 -24.109 1 94.44 163 TRP B O 1
ATOM 3928 N N . PRO B 1 164 ? -2.68 -12.344 -25.906 1 96.44 164 PRO B N 1
ATOM 3929 C CA . PRO B 1 164 ? -3.92 -12.594 -25.156 1 96.44 164 PRO B CA 1
ATOM 3930 C C . PRO B 1 164 ? -3.926 -13.945 -24.453 1 96.44 164 PRO B C 1
ATOM 3932 O O . PRO B 1 164 ? -4.738 -14.812 -24.781 1 96.44 164 PRO B O 1
ATOM 3935 N N . VAL B 1 165 ? -3.135 -14.078 -23.453 1 97.19 165 VAL B N 1
ATOM 3936 C CA . VAL B 1 165 ? -2.971 -15.328 -22.719 1 97.19 165 VAL B CA 1
ATOM 3937 C C . VAL B 1 165 ? -4.293 -15.727 -22.062 1 97.19 165 VAL B C 1
ATOM 3939 O O . VAL B 1 165 ? -4.75 -16.859 -22.219 1 97.19 165 VAL B O 1
ATOM 3942 N N . VAL B 1 166 ? -4.984 -14.812 -21.438 1 97.88 166 VAL B N 1
ATOM 3943 C CA . VAL B 1 166 ? -6.207 -15.062 -20.688 1 97.88 166 VAL B CA 1
ATOM 3944 C C . VAL B 1 166 ? -7.305 -15.555 -21.625 1 97.88 166 VAL B C 1
ATOM 3946 O O . VAL B 1 166 ? -7.953 -16.562 -21.375 1 97.88 166 VAL B O 1
ATOM 3949 N N . GLU B 1 167 ? -7.438 -14.898 -22.719 1 97.44 167 GLU B N 1
ATOM 3950 C CA . GLU B 1 167 ? -8.461 -15.25 -23.703 1 97.44 167 GLU B CA 1
ATOM 3951 C C . GLU B 1 167 ? -8.195 -16.625 -24.297 1 97.44 167 GLU B C 1
ATOM 3953 O O . GLU B 1 167 ? -9.125 -17.422 -24.484 1 97.44 167 GLU B O 1
ATOM 3958 N N . THR B 1 168 ? -6.969 -16.875 -24.547 1 97.44 168 THR B N 1
ATOM 3959 C CA . THR B 1 168 ? -6.598 -18.172 -25.125 1 97.44 168 THR B CA 1
ATOM 3960 C C . THR B 1 168 ? -6.918 -19.312 -24.172 1 97.44 168 THR B C 1
ATOM 3962 O O . THR B 1 168 ? -7.469 -20.328 -24.578 1 97.44 168 THR B O 1
ATOM 3965 N N . VAL B 1 169 ? -6.582 -19.141 -22.922 1 97.94 169 VAL B N 1
ATOM 3966 C CA . VAL B 1 169 ? -6.859 -20.172 -21.922 1 97.94 169 VAL B CA 1
ATOM 3967 C C . VAL B 1 169 ? -8.367 -20.328 -21.75 1 97.94 169 VAL B C 1
ATOM 3969 O O . VAL B 1 169 ? -8.875 -21.438 -21.609 1 97.94 169 VAL B O 1
ATOM 3972 N N . ARG B 1 170 ? -9.055 -19.25 -21.75 1 96.88 170 ARG B N 1
ATOM 3973 C CA . ARG B 1 170 ? -10.508 -19.25 -21.562 1 96.88 170 ARG B CA 1
ATOM 3974 C C . ARG B 1 170 ? -11.195 -20 -22.703 1 96.88 170 ARG B C 1
ATOM 3976 O O . ARG B 1 170 ? -12.234 -20.641 -22.484 1 96.88 170 ARG B O 1
ATOM 3983 N N . ASP B 1 171 ? -10.648 -19.891 -23.859 1 96.19 171 ASP B N 1
ATOM 3984 C CA . ASP B 1 171 ? -11.195 -20.625 -25 1 96.19 171 ASP B CA 1
ATOM 3985 C C . ASP B 1 171 ? -11.188 -22.125 -24.75 1 96.19 171 ASP B C 1
ATOM 3987 O O . ASP B 1 171 ? -12.07 -22.844 -25.234 1 96.19 171 ASP B O 1
ATOM 3991 N N . ARG B 1 172 ? -10.18 -22.531 -24 1 94.38 172 ARG B N 1
ATOM 3992 C CA . ARG B 1 172 ? -10.055 -23.953 -23.703 1 94.38 172 ARG B CA 1
ATOM 3993 C C . ARG B 1 172 ? -10.898 -24.344 -22.5 1 94.38 172 ARG B C 1
ATOM 3995 O O . ARG B 1 172 ? -11.539 -25.391 -22.5 1 94.38 172 ARG B O 1
ATOM 4002 N N . PHE B 1 173 ? -10.773 -23.406 -21.562 1 94.12 173 PHE B N 1
ATOM 4003 C CA . PHE B 1 173 ? -11.508 -23.641 -20.312 1 94.12 173 PHE B CA 1
ATOM 4004 C C . PHE B 1 173 ? -12.555 -22.547 -20.109 1 94.12 173 PHE B C 1
ATOM 4006 O O . PHE B 1 173 ? -12.227 -21.375 -19.938 1 94.12 173 PHE B O 1
ATOM 4013 N N . ASP B 1 174 ? -13.711 -22.609 -20.344 1 94.88 174 ASP B N 1
ATOM 4014 C CA . ASP B 1 174 ? -14.805 -21.656 -20.234 1 94.88 174 ASP B CA 1
ATOM 4015 C C . ASP B 1 174 ? -15.07 -21.297 -18.766 1 94.88 174 ASP B C 1
ATOM 4017 O O . ASP B 1 174 ? -16.203 -21.391 -18.297 1 94.88 174 ASP B O 1
ATOM 4021 N N . VAL B 1 175 ? -14 -20.891 -18.062 1 96.5 175 VAL B N 1
ATOM 4022 C CA . VAL B 1 175 ? -14.039 -20.438 -16.672 1 96.5 175 VAL B CA 1
ATOM 4023 C C . VAL B 1 175 ? -13.18 -19.188 -16.516 1 96.5 175 VAL B C 1
ATOM 4025 O O . VAL B 1 175 ? -12.406 -18.828 -17.406 1 96.5 175 VAL B O 1
ATOM 4028 N N . PRO B 1 176 ? -13.328 -18.453 -15.406 1 96.75 176 PRO B N 1
ATOM 4029 C CA . PRO B 1 176 ? -12.453 -17.312 -15.172 1 96.75 176 PRO B CA 1
ATOM 4030 C C . PRO B 1 176 ? -10.969 -17.688 -15.172 1 96.75 176 PRO B C 1
ATOM 4032 O O . PRO B 1 176 ? -10.602 -18.734 -14.648 1 96.75 176 PRO B O 1
ATOM 4035 N N . VAL B 1 177 ? -10.172 -16.828 -15.82 1 98.31 177 VAL B N 1
ATOM 4036 C CA . VAL B 1 177 ? -8.734 -17.062 -15.938 1 98.31 177 VAL B CA 1
ATOM 4037 C C . VAL B 1 177 ? -7.977 -15.883 -15.336 1 98.31 177 VAL B C 1
ATOM 4039 O O . VAL B 1 177 ? -8.297 -14.727 -15.602 1 98.31 177 VAL B O 1
ATOM 4042 N N . HIS B 1 178 ? -7.035 -16.219 -14.492 1 98 178 HIS B N 1
ATOM 4043 C CA . HIS B 1 178 ? -6.191 -15.203 -13.875 1 98 178 HIS B CA 1
ATOM 4044 C C . HIS B 1 178 ? -4.734 -15.367 -14.297 1 98 178 HIS B C 1
ATOM 4046 O O . HIS B 1 178 ? -4.246 -16.484 -14.453 1 98 178 HIS B O 1
ATOM 4052 N N . LEU B 1 179 ? -4.098 -14.281 -14.555 1 97.62 179 LEU B N 1
ATOM 4053 C CA . LEU B 1 179 ? -2.67 -14.203 -14.844 1 97.62 179 LEU B CA 1
ATOM 4054 C C . LEU B 1 179 ? -1.964 -13.289 -13.852 1 97.62 179 LEU B C 1
ATOM 4056 O O . LEU B 1 179 ? -2.346 -12.125 -13.695 1 97.62 179 LEU B O 1
ATOM 4060 N N . GLU B 1 180 ? -0.962 -13.875 -13.164 1 96.81 180 GLU B N 1
ATOM 4061 C CA . GLU B 1 180 ? -0.306 -13.148 -12.078 1 96.81 180 GLU B CA 1
ATOM 4062 C C . GLU B 1 180 ? 1.21 -13.141 -12.258 1 96.81 180 GLU B C 1
ATOM 4064 O O . GLU B 1 180 ? 1.771 -14.062 -12.859 1 96.81 180 GLU B O 1
ATOM 4069 N N . ASN B 1 181 ? 1.837 -12.047 -11.781 1 95.12 181 ASN B N 1
ATOM 4070 C CA . ASN B 1 181 ? 3.273 -12.094 -11.531 1 95.12 181 ASN B CA 1
ATOM 4071 C C . ASN B 1 181 ? 3.637 -13.172 -10.516 1 95.12 181 ASN B C 1
ATOM 4073 O O . ASN B 1 181 ? 2.947 -13.336 -9.508 1 95.12 181 ASN B O 1
ATOM 4077 N N . ASP B 1 182 ? 4.684 -13.875 -10.766 1 95.38 182 ASP B N 1
ATOM 4078 C CA . ASP B 1 182 ? 5.035 -15.016 -9.93 1 95.38 182 ASP B CA 1
ATOM 4079 C C . ASP B 1 182 ? 5.355 -14.578 -8.5 1 95.38 182 ASP B C 1
ATOM 4081 O O . ASP B 1 182 ? 4.988 -15.258 -7.539 1 95.38 182 ASP B O 1
ATOM 4085 N N . ALA B 1 183 ? 6.062 -13.453 -8.344 1 96.06 183 ALA B N 1
ATOM 4086 C CA . ALA B 1 183 ? 6.359 -12.961 -7 1 96.06 183 ALA B CA 1
ATOM 4087 C C . ALA B 1 183 ? 5.086 -12.57 -6.262 1 96.06 183 ALA B C 1
ATOM 4089 O O . ALA B 1 183 ? 4.945 -12.836 -5.066 1 96.06 183 ALA B O 1
ATOM 4090 N N . ASP B 1 184 ? 4.145 -11.969 -6.945 1 97.5 184 ASP B N 1
ATOM 4091 C CA . ASP B 1 184 ? 2.865 -11.594 -6.344 1 97.5 184 ASP B CA 1
ATOM 4092 C C . ASP B 1 184 ? 2.08 -12.828 -5.91 1 97.5 184 ASP B C 1
ATOM 4094 O O . ASP B 1 184 ? 1.549 -12.875 -4.797 1 97.5 184 ASP B O 1
ATOM 4098 N N . ALA B 1 185 ? 2.053 -13.805 -6.766 1 97.94 185 ALA B N 1
ATOM 4099 C CA . ALA B 1 185 ? 1.35 -15.039 -6.434 1 97.94 185 ALA B CA 1
ATOM 4100 C C . ALA B 1 185 ? 1.999 -15.734 -5.238 1 97.94 185 ALA B C 1
ATOM 4102 O O . ALA B 1 185 ? 1.306 -16.219 -4.34 1 97.94 185 ALA B O 1
ATOM 4103 N N . THR B 1 186 ? 3.297 -15.773 -5.262 1 98 186 THR B N 1
ATOM 4104 C CA . THR B 1 186 ? 4.031 -16.375 -4.16 1 98 186 THR B CA 1
ATOM 4105 C C . THR B 1 186 ? 3.736 -15.656 -2.848 1 98 186 THR B C 1
ATOM 4107 O O . THR B 1 186 ? 3.469 -16.297 -1.829 1 98 186 THR B O 1
ATOM 4110 N N . ALA B 1 187 ? 3.746 -14.367 -2.908 1 98.12 187 ALA B N 1
ATOM 4111 C CA . ALA B 1 187 ? 3.465 -13.57 -1.721 1 98.12 187 ALA B CA 1
ATOM 4112 C C . ALA B 1 187 ? 2.064 -13.852 -1.186 1 98.12 187 ALA B C 1
ATOM 4114 O O . ALA B 1 187 ? 1.876 -14.023 0.021 1 98.12 187 ALA B O 1
ATOM 4115 N N . TYR B 1 188 ? 1.151 -13.906 -2.084 1 97.5 188 TYR B N 1
ATOM 4116 C CA . TYR B 1 188 ? -0.228 -14.117 -1.663 1 97.5 188 TYR B CA 1
ATOM 4117 C C . TYR B 1 188 ? -0.405 -15.508 -1.058 1 97.5 188 TYR B C 1
ATOM 4119 O O . TYR B 1 188 ? -1.125 -15.672 -0.07 1 97.5 188 TYR B O 1
ATOM 4127 N N . GLY B 1 189 ? 0.249 -16.484 -1.626 1 97.06 189 GLY B N 1
ATOM 4128 C CA . GLY B 1 189 ? 0.231 -17.828 -1.044 1 97.06 189 GLY B CA 1
ATOM 4129 C C . GLY B 1 189 ? 0.772 -17.859 0.372 1 97.06 189 GLY B C 1
ATOM 4130 O O . GLY B 1 189 ? 0.128 -18.406 1.273 1 97.06 189 GLY B O 1
ATOM 4131 N N . GLU B 1 190 ? 1.888 -17.266 0.576 1 96.94 190 GLU B N 1
ATOM 4132 C CA . GLU B 1 190 ? 2.51 -17.25 1.896 1 96.94 190 GLU B CA 1
ATOM 4133 C C . GLU B 1 190 ? 1.674 -16.438 2.891 1 96.94 190 GLU B C 1
ATOM 4135 O O . GLU B 1 190 ? 1.538 -16.828 4.051 1 96.94 190 GLU B O 1
ATOM 4140 N N . PHE B 1 191 ? 1.134 -15.352 2.43 1 95.88 191 PHE B N 1
ATOM 4141 C CA . PHE B 1 191 ? 0.291 -14.508 3.27 1 95.88 191 PHE B CA 1
ATOM 4142 C C . PHE B 1 191 ? -0.899 -15.297 3.805 1 95.88 191 PHE B C 1
ATOM 4144 O O . PHE B 1 191 ? -1.211 -15.227 4.996 1 95.88 191 PHE B O 1
ATOM 4151 N N . THR B 1 192 ? -1.526 -16.016 2.91 1 90.5 192 THR B N 1
ATOM 4152 C CA . THR B 1 192 ? -2.723 -16.75 3.305 1 90.5 192 THR B CA 1
ATOM 4153 C C . THR B 1 192 ? -2.367 -17.891 4.258 1 90.5 192 THR B C 1
ATOM 4155 O O . THR B 1 192 ? -3.166 -18.25 5.125 1 90.5 192 THR B O 1
ATOM 4158 N N . GLU B 1 193 ? -1.176 -18.422 4.035 1 89.56 193 GLU B N 1
ATOM 4159 C CA . GLU B 1 193 ? -0.714 -19.5 4.906 1 89.56 193 GLU B CA 1
ATOM 4160 C C . GLU B 1 193 ? -0.373 -18.984 6.297 1 89.56 193 GLU B C 1
ATOM 4162 O O . GLU B 1 193 ? -0.703 -19.609 7.301 1 89.56 193 GLU B O 1
ATOM 4167 N N . LEU B 1 194 ? 0.391 -17.953 6.41 1 86.31 194 LEU B N 1
ATOM 4168 C CA . LEU B 1 194 ? 0.899 -17.422 7.676 1 86.31 194 LEU B CA 1
ATOM 4169 C C . LEU B 1 194 ? -0.188 -16.672 8.43 1 86.31 194 LEU B C 1
ATOM 4171 O O . LEU B 1 194 ? -0.011 -16.312 9.594 1 86.31 194 LEU B O 1
ATOM 4175 N N . GLY B 1 195 ? -1.443 -16.688 8.211 1 67.62 195 GLY B N 1
ATOM 4176 C CA . GLY B 1 195 ? -2.58 -16.219 8.992 1 67.62 195 GLY B CA 1
ATOM 4177 C C . GLY B 1 195 ? -3.162 -14.914 8.492 1 67.62 195 GLY B C 1
ATOM 4178 O O . GLY B 1 195 ? -3.721 -14.141 9.266 1 67.62 195 GLY B O 1
ATOM 4179 N N . GLY B 1 196 ? -2.914 -14.578 7.184 1 57.5 196 GLY B N 1
ATOM 4180 C CA . GLY B 1 196 ? -3.674 -13.453 6.668 1 57.5 196 GLY B CA 1
ATOM 4181 C C . GLY B 1 196 ? -5.031 -13.297 7.324 1 57.5 196 GLY B C 1
ATOM 4182 O O . GLY B 1 196 ? -5.543 -12.18 7.449 1 57.5 196 GLY B O 1
ATOM 4183 N N . GLY B 1 197 ? -5.566 -14.414 7.816 1 54.97 197 GLY B N 1
ATOM 4184 C CA . GLY B 1 197 ? -6.906 -14.461 8.375 1 54.97 197 GLY B CA 1
ATOM 4185 C C . GLY B 1 197 ? -6.941 -14.18 9.867 1 54.97 197 GLY B C 1
ATOM 4186 O O . GLY B 1 197 ? -7.891 -14.562 10.555 1 54.97 197 GLY B O 1
ATOM 4187 N N . ARG B 1 198 ? -5.793 -13.648 10.344 1 55.34 198 ARG B N 1
ATOM 4188 C CA . ARG B 1 198 ? -5.773 -13.32 11.766 1 55.34 198 ARG B CA 1
ATOM 4189 C C . ARG B 1 198 ? -6.926 -12.383 12.133 1 55.34 198 ARG B C 1
ATOM 4191 O O . ARG B 1 198 ? -7.527 -11.766 11.25 1 55.34 198 ARG B O 1
ATOM 4198 N N . ASP B 1 199 ? -7.316 -12.461 13.344 1 61.34 199 ASP B N 1
ATOM 4199 C CA . ASP B 1 199 ? -8.352 -11.586 13.883 1 61.34 199 ASP B CA 1
ATOM 4200 C C . ASP B 1 199 ? -8.008 -10.117 13.648 1 61.34 199 ASP B C 1
ATOM 4202 O O . ASP B 1 199 ? -6.836 -9.734 13.711 1 61.34 199 ASP B O 1
ATOM 4206 N N . GLY B 1 200 ? -8.82 -9.508 12.883 1 66.12 200 GLY B N 1
ATOM 4207 C CA . GLY B 1 200 ? -8.688 -8.078 12.672 1 66.12 200 GLY B CA 1
ATOM 4208 C C . GLY B 1 200 ? -8.367 -7.715 11.234 1 66.12 200 GLY B C 1
ATOM 4209 O O . GLY B 1 200 ? -8.562 -8.523 10.32 1 66.12 200 GLY B O 1
ATOM 4210 N N . ARG B 1 201 ? -7.926 -6.598 11 1 76.5 201 ARG B N 1
ATOM 4211 C CA . ARG B 1 201 ? -7.594 -6.074 9.672 1 76.5 201 ARG B CA 1
ATOM 4212 C C . ARG B 1 201 ? -6.27 -6.648 9.18 1 76.5 201 ARG B C 1
ATOM 4214 O O . ARG B 1 201 ? -5.309 -6.758 9.938 1 76.5 201 ARG B O 1
ATOM 4221 N N . PRO B 1 202 ? -6.262 -7.184 7.996 1 85.88 202 PRO B N 1
ATOM 4222 C CA . PRO B 1 202 ? -5.004 -7.703 7.453 1 85.88 202 PRO B CA 1
ATOM 4223 C C . PRO B 1 202 ? -3.869 -6.684 7.516 1 85.88 202 PRO B C 1
ATOM 4225 O O . PRO B 1 202 ? -4.066 -5.512 7.18 1 85.88 202 PRO B O 1
ATOM 4228 N N . GLU B 1 203 ? -2.756 -7.141 7.98 1 91.75 203 GLU B N 1
ATOM 4229 C CA . GLU B 1 203 ? -1.573 -6.285 8.07 1 91.75 203 GLU B CA 1
ATOM 4230 C C . GLU B 1 203 ? -0.748 -6.352 6.789 1 91.75 203 GLU B C 1
ATOM 4232 O O . GLU B 1 203 ? -0.8 -7.344 6.059 1 91.75 203 GLU B O 1
ATOM 4237 N N . PRO B 1 204 ? -0.009 -5.273 6.492 1 96 204 PRO B N 1
ATOM 4238 C CA . PRO B 1 204 ? 0.814 -5.266 5.281 1 96 204 PRO B CA 1
ATOM 4239 C C . PRO B 1 204 ? 1.898 -6.34 5.297 1 96 204 PRO B C 1
ATOM 4241 O O . PRO B 1 204 ? 2.494 -6.605 6.344 1 96 204 PRO B O 1
ATOM 4244 N N . PHE B 1 205 ? 2.064 -6.98 4.172 1 97.44 205 PHE B N 1
ATOM 4245 C CA . PHE B 1 205 ? 2.916 -8.148 3.994 1 97.44 205 PHE B CA 1
ATOM 4246 C C . PHE B 1 205 ? 3.836 -7.973 2.795 1 97.44 205 PHE B C 1
ATOM 4248 O O . PHE B 1 205 ? 3.395 -7.551 1.723 1 97.44 205 PHE B O 1
ATOM 4255 N N . VAL B 1 206 ? 5.188 -8.211 3.01 1 98.56 206 VAL B N 1
ATOM 4256 C CA . VAL B 1 206 ? 6.172 -8.148 1.936 1 98.56 206 VAL B CA 1
ATOM 4257 C C . VAL B 1 206 ? 6.883 -9.492 1.809 1 98.56 206 VAL B C 1
ATOM 4259 O O . VAL B 1 206 ? 7.301 -10.078 2.811 1 98.56 206 VAL B O 1
ATOM 4262 N N . LEU B 1 207 ? 6.953 -9.984 0.625 1 98.62 207 LEU B N 1
ATOM 4263 C CA . LEU B 1 207 ? 7.766 -11.164 0.338 1 98.62 207 LEU B CA 1
ATOM 4264 C C . LEU B 1 207 ? 8.875 -10.828 -0.652 1 98.62 207 LEU B C 1
ATOM 4266 O O . LEU B 1 207 ? 8.625 -10.211 -1.688 1 98.62 207 LEU B O 1
ATOM 4270 N N . VAL B 1 208 ? 10.086 -11.156 -0.31 1 98.75 208 VAL B N 1
ATOM 4271 C CA . VAL B 1 208 ? 11.195 -11.078 -1.253 1 98.75 208 VAL B CA 1
ATOM 4272 C C . VAL B 1 208 ? 11.547 -12.477 -1.754 1 98.75 208 VAL B C 1
ATOM 4274 O O . VAL B 1 208 ? 11.75 -13.398 -0.958 1 98.75 208 VAL B O 1
ATOM 4277 N N . LYS B 1 209 ? 11.492 -12.586 -3.002 1 97.81 209 LYS B N 1
ATOM 4278 C CA . LYS B 1 209 ? 11.828 -13.852 -3.641 1 97.81 209 LYS B CA 1
ATOM 4279 C C . LYS B 1 209 ? 13.242 -13.812 -4.219 1 97.81 209 LYS B C 1
ATOM 4281 O O . LYS B 1 209 ? 13.516 -13.062 -5.152 1 97.81 209 LYS B O 1
ATOM 4286 N N . VAL B 1 210 ? 14.164 -14.641 -3.672 1 97.12 210 VAL B N 1
ATOM 4287 C CA . VAL B 1 210 ? 15.547 -14.703 -4.113 1 97.12 210 VAL B CA 1
ATOM 4288 C C . VAL B 1 210 ? 15.805 -16.016 -4.84 1 97.12 210 VAL B C 1
ATOM 4290 O O . VAL B 1 210 ? 16.031 -17.047 -4.207 1 97.12 210 VAL B O 1
ATOM 4293 N N . SER B 1 211 ? 15.766 -15.992 -6.062 1 94.5 211 SER B N 1
ATOM 4294 C CA . SER B 1 211 ? 16 -17.109 -6.965 1 94.5 211 SER B CA 1
ATOM 4295 C C . SER B 1 211 ? 16.922 -16.703 -8.109 1 94.5 211 SER B C 1
ATOM 4297 O O . SER B 1 211 ? 17.938 -16.031 -7.895 1 94.5 211 SER B O 1
ATOM 4299 N N . ARG B 1 212 ? 16.656 -17.188 -9.328 1 89.81 212 ARG B N 1
ATOM 4300 C CA . ARG B 1 212 ? 17.453 -16.75 -10.469 1 89.81 212 ARG B CA 1
ATOM 4301 C C . ARG B 1 212 ? 17.422 -15.234 -10.609 1 89.81 212 ARG B C 1
ATOM 4303 O O . ARG B 1 212 ? 18.422 -14.609 -10.93 1 89.81 212 ARG B O 1
ATOM 4310 N N . PHE B 1 213 ? 16.25 -14.742 -10.328 1 88 213 PHE B N 1
ATOM 4311 C CA . PHE B 1 213 ? 16.016 -13.305 -10.289 1 88 213 PHE B CA 1
ATOM 4312 C C . PHE B 1 213 ? 15.57 -12.867 -8.898 1 88 213 PHE B C 1
ATOM 4314 O O . PHE B 1 213 ? 15.547 -13.672 -7.969 1 88 213 PHE B O 1
ATOM 4321 N N . LEU B 1 214 ? 15.469 -11.555 -8.797 1 94 214 LEU B N 1
ATOM 4322 C CA . LEU B 1 214 ? 15.094 -10.969 -7.512 1 94 214 LEU B CA 1
ATOM 4323 C C . LEU B 1 214 ? 13.867 -10.07 -7.66 1 94 214 LEU B C 1
ATOM 4325 O O . LEU B 1 214 ? 13.828 -9.219 -8.547 1 94 214 LEU B O 1
ATOM 4329 N N . GLY B 1 215 ? 12.828 -10.359 -6.887 1 94.62 215 GLY B N 1
ATOM 4330 C CA . GLY B 1 215 ? 11.625 -9.547 -6.883 1 94.62 215 GLY B CA 1
ATOM 4331 C C . GLY B 1 215 ? 10.883 -9.586 -5.562 1 94.62 215 GLY B C 1
ATOM 4332 O O . GLY B 1 215 ? 11.234 -10.359 -4.668 1 94.62 215 GLY B O 1
ATOM 4333 N N . ALA B 1 216 ? 9.922 -8.727 -5.453 1 98.06 216 ALA B N 1
ATOM 4334 C CA . ALA B 1 216 ? 9.117 -8.695 -4.238 1 98.06 216 ALA B CA 1
ATOM 4335 C C . ALA B 1 216 ? 7.625 -8.695 -4.57 1 98.06 216 ALA B C 1
ATOM 4337 O O . ALA B 1 216 ? 7.223 -8.242 -5.645 1 98.06 216 ALA B O 1
ATOM 4338 N N . GLY B 1 217 ? 6.871 -9.328 -3.758 1 98.38 217 GLY B N 1
ATOM 4339 C CA . GLY B 1 217 ? 5.418 -9.242 -3.758 1 98.38 217 GLY B CA 1
ATOM 4340 C C . GLY B 1 217 ? 4.859 -8.578 -2.514 1 98.38 217 GLY B C 1
ATOM 4341 O O . GLY B 1 217 ? 5.398 -8.75 -1.417 1 98.38 217 GLY B O 1
ATOM 4342 N N . LEU B 1 218 ? 3.842 -7.82 -2.738 1 98.44 218 LEU B N 1
ATOM 4343 C CA . LEU B 1 218 ? 3.223 -7.082 -1.644 1 98.44 218 LEU B CA 1
ATOM 4344 C C . LEU B 1 218 ? 1.771 -7.504 -1.453 1 98.44 218 LEU B C 1
ATOM 4346 O O . LEU B 1 218 ? 1.053 -7.73 -2.43 1 98.44 218 LEU B O 1
ATOM 4350 N N . VAL B 1 219 ? 1.378 -7.664 -0.235 1 97.38 219 VAL B N 1
ATOM 4351 C CA . VAL B 1 219 ? -0.029 -7.812 0.124 1 97.38 219 VAL B CA 1
ATOM 4352 C C . VAL B 1 219 ? -0.453 -6.664 1.038 1 97.38 219 VAL B C 1
ATOM 4354 O O . VAL B 1 219 ? 0.131 -6.465 2.105 1 97.38 219 VAL B O 1
ATOM 4357 N N . ILE B 1 220 ? -1.38 -5.895 0.593 1 96.12 220 ILE B N 1
ATOM 4358 C CA . ILE B 1 220 ? -1.934 -4.766 1.334 1 96.12 220 ILE B CA 1
ATOM 4359 C C . ILE B 1 220 ? -3.451 -4.906 1.432 1 96.12 220 ILE B C 1
ATOM 4361 O O . ILE B 1 220 ? -4.117 -5.203 0.438 1 96.12 220 ILE B O 1
ATOM 4365 N N . ASP B 1 221 ? -3.977 -4.785 2.605 1 91.5 221 ASP B N 1
ATOM 4366 C CA . ASP B 1 221 ? -5.398 -4.922 2.896 1 91.5 221 ASP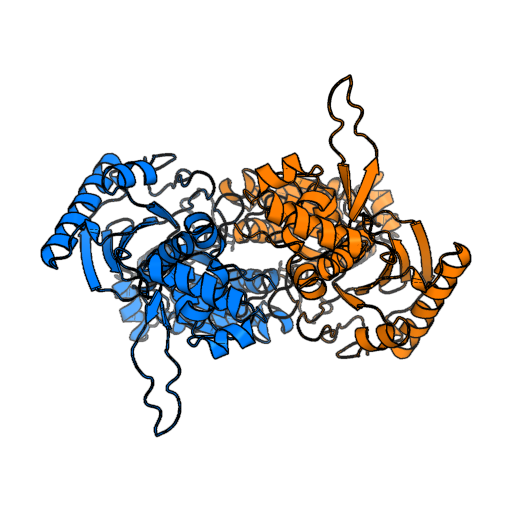 B CA 1
ATOM 4367 C C . ASP B 1 221 ? -5.922 -6.289 2.451 1 91.5 221 ASP B C 1
ATOM 4369 O O . ASP B 1 221 ? -7.016 -6.391 1.892 1 91.5 221 ASP B O 1
ATOM 4373 N N . GLY B 1 222 ? -5.078 -7.215 2.537 1 91.25 222 GLY B N 1
ATOM 4374 C CA . GLY B 1 222 ? -5.473 -8.602 2.336 1 91.25 222 GLY B CA 1
ATOM 4375 C C . GLY B 1 222 ? -5.496 -9.008 0.875 1 91.25 222 GLY B C 1
ATOM 4376 O O . GLY B 1 222 ? -5.961 -10.102 0.539 1 91.25 222 GLY B O 1
ATOM 4377 N N . ARG B 1 223 ? -4.961 -8.18 0.025 1 92.81 223 ARG B N 1
ATOM 4378 C CA . ARG B 1 223 ? -4.953 -8.484 -1.403 1 92.81 223 ARG B CA 1
ATOM 4379 C C . ARG B 1 223 ? -3.562 -8.297 -1.996 1 92.81 223 ARG B C 1
ATOM 4381 O O . ARG B 1 223 ? -2.777 -7.48 -1.504 1 92.81 223 ARG B O 1
ATOM 4388 N N . ALA B 1 224 ? -3.32 -9.008 -3.029 1 95.88 224 ALA B N 1
ATOM 4389 C CA . ALA B 1 224 ? -2.076 -8.766 -3.756 1 95.88 224 ALA B CA 1
ATOM 4390 C C . ALA B 1 224 ? -2.023 -7.336 -4.289 1 95.88 224 ALA B C 1
ATOM 4392 O O . ALA B 1 224 ? -2.955 -6.879 -4.957 1 95.88 224 ALA B O 1
ATOM 4393 N N . TYR B 1 225 ? -1.02 -6.656 -3.965 1 97.31 225 TYR B N 1
ATOM 4394 C CA . TYR B 1 225 ? -0.844 -5.281 -4.414 1 97.31 225 TYR B CA 1
ATOM 4395 C C . TYR B 1 225 ? -0.007 -5.227 -5.688 1 97.31 225 TYR B C 1
ATOM 4397 O O . TYR B 1 225 ? 1.182 -5.555 -5.672 1 97.31 225 TYR B O 1
ATOM 4405 N N . ARG B 1 226 ? -0.567 -4.719 -6.762 1 96.25 226 ARG B N 1
ATOM 4406 C CA . ARG B 1 226 ? 0.08 -4.824 -8.062 1 96.25 226 ARG B CA 1
ATOM 4407 C C . ARG B 1 226 ? 0.584 -3.467 -8.539 1 96.25 226 ARG B C 1
ATOM 4409 O O . ARG B 1 226 ? 1.404 -3.391 -9.461 1 96.25 226 ARG B O 1
ATOM 4416 N N . GLY B 1 227 ? 0.115 -2.342 -7.938 1 95.88 227 GLY B N 1
ATOM 4417 C CA . GLY B 1 227 ? 0.434 -1.007 -8.414 1 95.88 227 GLY B CA 1
ATOM 4418 C C . GLY B 1 227 ? -0.409 -0.581 -9.602 1 95.88 227 GLY B C 1
ATOM 4419 O O . GLY B 1 227 ? -1.349 -1.281 -9.984 1 95.88 227 GLY B O 1
ATOM 4420 N N . THR B 1 228 ? -0.107 0.546 -10.133 1 93.88 228 THR B N 1
ATOM 4421 C CA . THR B 1 228 ? -0.906 1.157 -11.188 1 93.88 228 THR B CA 1
ATOM 4422 C C . THR B 1 228 ? -0.822 0.336 -12.469 1 93.88 228 THR B C 1
ATOM 4424 O O . THR B 1 228 ? -1.833 0.116 -13.141 1 93.88 228 THR B O 1
ATOM 4427 N N . ASP B 1 229 ? 0.404 -0.175 -12.695 1 91.5 229 ASP B N 1
ATOM 4428 C CA . ASP B 1 229 ? 0.612 -0.827 -13.984 1 91.5 229 ASP B CA 1
ATOM 4429 C C . ASP B 1 229 ? 1.188 -2.229 -13.805 1 91.5 229 ASP B C 1
ATOM 4431 O O . ASP B 1 229 ? 1.767 -2.793 -14.734 1 91.5 229 ASP B O 1
ATOM 4435 N N . GLY B 1 230 ? 1.028 -2.752 -12.633 1 93.38 230 GLY B N 1
ATOM 4436 C CA . GLY B 1 230 ? 1.562 -4.082 -12.383 1 93.38 230 GLY B CA 1
ATOM 4437 C C . GLY B 1 230 ? 3.045 -4.082 -12.062 1 93.38 230 GLY B C 1
ATOM 4438 O O . GLY B 1 230 ? 3.689 -5.129 -12.078 1 93.38 230 GLY B O 1
ATOM 4439 N N . GLY B 1 231 ? 3.58 -2.945 -11.789 1 93.56 231 GLY B N 1
ATOM 4440 C CA . GLY B 1 231 ? 5.016 -2.816 -11.594 1 93.56 231 GLY B CA 1
ATOM 4441 C C . GLY B 1 231 ? 5.414 -2.824 -10.133 1 93.56 231 GLY B C 1
ATOM 4442 O O . GLY B 1 231 ? 6.594 -2.664 -9.805 1 93.56 231 GLY B O 1
ATOM 4443 N N . ALA B 1 232 ? 4.453 -3.061 -9.195 1 96.69 232 ALA B N 1
ATOM 4444 C CA . ALA B 1 232 ? 4.777 -3.021 -7.77 1 96.69 232 ALA B CA 1
ATOM 4445 C C . ALA B 1 232 ? 5.75 -4.137 -7.395 1 96.69 232 ALA B C 1
ATOM 4447 O O . ALA B 1 232 ? 5.664 -5.246 -7.926 1 96.69 232 ALA B O 1
ATOM 4448 N N . GLY B 1 233 ? 6.672 -3.836 -6.473 1 96.81 233 GLY B N 1
ATOM 4449 C CA . GLY B 1 233 ? 7.574 -4.84 -5.938 1 96.81 233 GLY B CA 1
ATOM 4450 C C . GLY B 1 233 ? 8.82 -5.035 -6.785 1 96.81 233 GLY B C 1
ATOM 4451 O O . GLY B 1 233 ? 9.562 -5.996 -6.594 1 96.81 233 GLY B O 1
ATOM 4452 N N . ASP B 1 234 ? 9.102 -4.086 -7.645 1 93.44 234 ASP B N 1
ATOM 4453 C CA . ASP B 1 234 ? 10.234 -4.211 -8.562 1 93.44 234 ASP B CA 1
ATOM 4454 C C . ASP B 1 234 ? 11.531 -3.764 -7.902 1 93.44 234 ASP B C 1
ATOM 4456 O O . ASP B 1 234 ? 12.188 -2.83 -8.375 1 93.44 234 ASP B O 1
ATOM 4460 N N . ILE B 1 235 ? 12 -4.543 -7.004 1 96.56 235 ILE B N 1
ATOM 4461 C CA . ILE B 1 235 ? 13.18 -4.141 -6.246 1 96.56 235 ILE B CA 1
ATOM 4462 C C . ILE B 1 235 ? 14.438 -4.637 -6.953 1 96.56 235 ILE B C 1
ATOM 4464 O O . ILE B 1 235 ? 15.547 -4.191 -6.645 1 96.56 235 ILE B O 1
ATOM 4468 N N . GLY B 1 236 ? 14.312 -5.547 -7.887 1 95.81 236 GLY B N 1
ATOM 4469 C CA . GLY B 1 236 ? 15.453 -6.105 -8.586 1 95.81 236 GLY B CA 1
ATOM 4470 C C . GLY B 1 236 ? 16.219 -5.074 -9.391 1 95.81 236 GLY B C 1
ATOM 4471 O O . GLY B 1 236 ? 17.406 -5.254 -9.672 1 95.81 236 GLY B O 1
ATOM 4472 N N . HIS B 1 237 ? 15.602 -3.971 -9.711 1 94.69 237 HIS B N 1
ATOM 4473 C CA . HIS B 1 237 ? 16.219 -2.984 -10.594 1 94.69 237 HIS B CA 1
ATOM 4474 C C . HIS B 1 237 ? 16.609 -1.731 -9.82 1 94.69 237 HIS B C 1
ATOM 4476 O O . HIS B 1 237 ? 16.922 -0.698 -10.422 1 94.69 237 HIS B O 1
ATOM 4482 N N . VAL B 1 238 ? 16.547 -1.816 -8.531 1 96.62 238 VAL B N 1
ATOM 4483 C CA . VAL B 1 238 ? 17.062 -0.733 -7.711 1 96.62 238 VAL B CA 1
ATOM 4484 C C . VAL B 1 238 ? 18.578 -0.63 -7.895 1 96.62 238 VAL B C 1
ATOM 4486 O O . VAL B 1 238 ? 19.281 -1.645 -7.891 1 96.62 238 VAL B O 1
ATOM 4489 N N . ASP B 1 239 ? 19.047 0.551 -8.008 1 96.31 239 ASP B N 1
ATOM 4490 C CA . ASP B 1 239 ? 20.484 0.779 -8.148 1 96.31 239 ASP B CA 1
ATOM 4491 C C . ASP B 1 239 ? 21.188 0.622 -6.812 1 96.31 239 ASP B C 1
ATOM 4493 O O . ASP B 1 239 ? 20.953 1.396 -5.883 1 96.31 239 ASP B O 1
ATOM 4497 N N . VAL B 1 240 ? 22.094 -0.312 -6.707 1 96.69 240 VAL B N 1
ATOM 4498 C CA . VAL B 1 240 ? 22.828 -0.541 -5.469 1 96.69 240 VAL B CA 1
ATOM 4499 C C . VAL B 1 240 ? 24.312 -0.302 -5.699 1 96.69 240 VAL B C 1
ATOM 4501 O O . VAL B 1 240 ? 25.141 -0.637 -4.848 1 96.69 240 VAL B O 1
ATOM 4504 N N . GLY B 1 241 ? 24.594 0.288 -6.785 1 95.12 241 GLY B N 1
ATOM 4505 C CA . GLY B 1 241 ? 25.984 0.454 -7.172 1 95.12 241 GLY B CA 1
ATOM 4506 C C . GLY B 1 241 ? 26.594 -0.806 -7.758 1 95.12 241 GLY B C 1
ATOM 4507 O O . GLY B 1 241 ? 26.016 -1.885 -7.676 1 95.12 241 GLY B O 1
ATOM 4508 N N . GLY B 1 242 ? 27.688 -0.703 -8.383 1 96 242 GLY B N 1
ATOM 4509 C CA . GLY B 1 242 ? 28.375 -1.812 -9.031 1 96 242 GLY B CA 1
ATOM 4510 C C . GLY B 1 242 ? 28.422 -1.693 -10.539 1 96 242 GLY B C 1
ATOM 4511 O O . GLY B 1 242 ? 27.922 -0.715 -11.102 1 96 242 GLY B O 1
ATOM 4512 N N . ASP B 1 243 ? 29.031 -2.766 -11.125 1 96.25 243 ASP B N 1
ATOM 4513 C CA . ASP B 1 243 ? 29.297 -2.637 -12.555 1 96.25 243 ASP B CA 1
ATOM 4514 C C . ASP B 1 243 ? 28.594 -3.748 -13.344 1 96.25 243 ASP B C 1
ATOM 4516 O O . ASP B 1 243 ? 28.641 -3.758 -14.578 1 96.25 243 ASP B O 1
ATOM 4520 N N . ALA B 1 244 ? 27.953 -4.629 -12.594 1 96.88 244 ALA B N 1
ATOM 4521 C CA . ALA B 1 244 ? 27.297 -5.723 -13.305 1 96.88 244 ALA B CA 1
ATOM 4522 C C . ALA B 1 244 ? 26.188 -5.203 -14.219 1 96.88 244 ALA B C 1
ATOM 4524 O O . ALA B 1 244 ? 25.406 -4.328 -13.828 1 96.88 244 ALA B O 1
ATOM 4525 N N . VAL B 1 245 ? 26.141 -5.758 -15.438 1 95.56 245 VAL B N 1
ATOM 4526 C CA . VAL B 1 245 ? 25.141 -5.348 -16.422 1 95.56 245 VAL B CA 1
ATOM 4527 C C . VAL B 1 245 ? 23.844 -6.129 -16.188 1 95.56 245 VAL B C 1
ATOM 4529 O O . VAL B 1 245 ? 23.859 -7.359 -16.125 1 95.56 245 VAL B O 1
ATOM 4532 N N . CYS B 1 246 ? 22.828 -5.367 -16.109 1 93.38 246 CYS B N 1
ATOM 4533 C CA . CYS B 1 246 ? 21.516 -5.969 -15.906 1 93.38 246 CYS B CA 1
ATOM 4534 C C . CYS B 1 246 ? 20.828 -6.242 -17.234 1 93.38 246 CYS B C 1
ATOM 4536 O O . CYS B 1 246 ? 21.141 -5.605 -18.234 1 93.38 246 CYS B O 1
ATOM 4538 N N . ARG B 1 247 ? 19.891 -7.121 -17.219 1 84.5 247 ARG B N 1
ATOM 4539 C CA . ARG B 1 247 ? 19.125 -7.414 -18.422 1 84.5 247 ARG B CA 1
ATOM 4540 C C . ARG B 1 247 ? 18.312 -6.199 -18.859 1 84.5 247 ARG B C 1
ATOM 4542 O O . ARG B 1 247 ? 17.859 -6.125 -20.016 1 84.5 247 ARG B O 1
ATOM 4549 N N . CYS B 1 248 ? 18.141 -5.266 -18.016 1 86.62 248 CYS B N 1
ATOM 4550 C CA . CYS B 1 248 ? 17.375 -4.07 -18.344 1 86.62 248 CYS B CA 1
ATOM 4551 C C . CYS B 1 248 ? 18.25 -3.039 -19.047 1 86.62 248 CYS B C 1
ATOM 4553 O O . CYS B 1 248 ? 17.766 -1.996 -19.484 1 86.62 248 CYS B O 1
ATOM 4555 N N . GLY B 1 249 ? 19.5 -3.248 -19.125 1 90.25 249 GLY B N 1
ATOM 4556 C CA . GLY B 1 249 ? 20.438 -2.371 -19.828 1 90.25 249 GLY B CA 1
ATOM 4557 C C . GLY B 1 249 ? 21.219 -1.465 -18.891 1 90.25 249 GLY B C 1
ATOM 4558 O O . GLY B 1 249 ? 22.219 -0.877 -19.281 1 90.25 249 GLY B O 1
ATOM 4559 N N . ARG B 1 250 ? 20.891 -1.462 -17.641 1 93.38 250 ARG B N 1
ATOM 4560 C CA . ARG B 1 250 ? 21.578 -0.615 -16.672 1 93.38 250 ARG B CA 1
ATOM 4561 C C . ARG B 1 250 ? 22.672 -1.392 -15.945 1 93.38 250 ARG B C 1
ATOM 4563 O O . ARG B 1 250 ? 22.766 -2.611 -16.094 1 93.38 250 ARG B O 1
ATOM 4570 N N . ARG B 1 251 ? 23.469 -0.661 -15.305 1 96.31 251 ARG B N 1
ATOM 4571 C CA . ARG B 1 251 ? 24.484 -1.267 -14.445 1 96.31 251 ARG B CA 1
ATOM 4572 C C . ARG B 1 251 ? 24.109 -1.099 -12.969 1 96.31 251 ARG B C 1
ATOM 4574 O O . ARG B 1 251 ? 23.5 -0.102 -12.594 1 96.31 251 ARG B O 1
ATOM 4581 N N . GLY B 1 252 ? 24.422 -2.082 -12.195 1 96.62 252 GLY B N 1
ATOM 4582 C CA . GLY B 1 252 ? 24.375 -1.935 -10.75 1 96.62 252 GLY B CA 1
ATOM 4583 C C . GLY B 1 252 ? 23 -2.215 -10.172 1 96.62 252 GLY B C 1
ATOM 4584 O O . GLY B 1 252 ? 22.734 -1.933 -9 1 96.62 252 GLY B O 1
ATOM 4585 N N . CYS B 1 253 ? 22.109 -2.777 -11 1 96.94 253 CYS B N 1
ATOM 4586 C CA . CYS B 1 253 ? 20.812 -3.184 -10.453 1 96.94 253 CYS B CA 1
ATOM 4587 C C . CYS B 1 253 ? 20.984 -4.281 -9.414 1 96.94 253 CYS B C 1
ATOM 4589 O O . CYS B 1 253 ? 21.859 -5.145 -9.547 1 96.94 253 CYS B O 1
ATOM 4591 N N . LEU B 1 254 ? 20.109 -4.285 -8.5 1 98 254 LEU B N 1
ATOM 4592 C CA . LEU B 1 254 ? 20.188 -5.223 -7.391 1 98 254 LEU B CA 1
ATOM 4593 C C . LEU B 1 254 ? 20.266 -6.66 -7.895 1 98 254 LEU B C 1
ATOM 4595 O O . LEU B 1 254 ? 21.125 -7.434 -7.469 1 98 254 LEU B O 1
ATOM 4599 N N . ALA B 1 255 ? 19.391 -7.051 -8.828 1 96.5 255 ALA B N 1
ATOM 4600 C CA . ALA B 1 255 ? 19.344 -8.422 -9.328 1 96.5 255 ALA B CA 1
ATOM 4601 C C . ALA B 1 255 ? 20.656 -8.781 -10.047 1 96.5 255 ALA B C 1
ATOM 4603 O O . ALA B 1 255 ? 21.109 -9.922 -9.961 1 96.5 255 ALA B O 1
ATOM 4604 N N . ALA B 1 256 ? 21.219 -7.832 -10.734 1 96.62 256 ALA B N 1
ATOM 4605 C CA . ALA B 1 256 ? 22.469 -8.062 -11.453 1 96.62 256 ALA B CA 1
ATOM 4606 C C . ALA B 1 256 ? 23.641 -8.227 -10.492 1 96.62 256 ALA B C 1
ATOM 4608 O O . ALA B 1 256 ? 24.625 -8.867 -10.82 1 96.62 256 ALA B O 1
ATOM 4609 N N . GLU B 1 257 ? 23.5 -7.703 -9.32 1 98 257 GLU B N 1
ATOM 4610 C CA . GLU B 1 257 ? 24.578 -7.734 -8.344 1 98 257 GLU B CA 1
ATOM 4611 C C . GLU B 1 257 ? 24.375 -8.852 -7.324 1 98 257 GLU B C 1
ATOM 4613 O O . GLU B 1 257 ? 25.344 -9.383 -6.77 1 98 257 GLU B O 1
ATOM 4618 N N . ALA B 1 258 ? 23.125 -9.234 -7.129 1 98.19 258 ALA B N 1
ATOM 4619 C CA . ALA B 1 258 ? 22.906 -10.039 -5.934 1 98.19 258 ALA B CA 1
ATOM 4620 C C . ALA B 1 258 ? 21.906 -11.164 -6.215 1 98.19 258 ALA B C 1
ATOM 4622 O O . ALA B 1 258 ? 21.625 -11.984 -5.336 1 98.19 258 ALA B O 1
ATOM 4623 N N . GLY B 1 259 ? 21.344 -11.242 -7.387 1 97.19 259 GLY B N 1
ATOM 4624 C CA . GLY B 1 259 ? 20.453 -12.344 -7.734 1 97.19 259 GLY B CA 1
ATOM 4625 C C . GLY B 1 259 ? 21.188 -13.656 -7.93 1 97.19 259 GLY B C 1
ATOM 4626 O O . GLY B 1 259 ? 22.422 -13.695 -7.914 1 97.19 259 GLY B O 1
ATOM 4627 N N . GLY B 1 260 ? 20.406 -14.719 -8.109 1 96.5 260 GLY B N 1
ATOM 4628 C CA . GLY B 1 260 ? 21 -16.031 -8.273 1 96.5 260 GLY B CA 1
ATOM 4629 C C . GLY B 1 260 ? 21.938 -16.125 -9.461 1 96.5 260 GLY B C 1
ATOM 4630 O O . GLY B 1 260 ? 23.016 -16.703 -9.367 1 96.5 260 GLY B O 1
ATOM 4631 N N . THR B 1 261 ? 21.547 -15.57 -10.547 1 94.56 261 THR B N 1
ATOM 4632 C CA . THR B 1 261 ? 22.406 -15.562 -11.727 1 94.56 261 THR B CA 1
ATOM 4633 C C . THR B 1 261 ? 23.719 -14.828 -11.43 1 94.56 261 THR B C 1
ATOM 4635 O O . THR B 1 261 ? 24.781 -15.258 -11.867 1 94.56 261 THR B O 1
ATOM 4638 N N . ALA B 1 262 ? 23.625 -13.75 -10.742 1 97.06 262 ALA B N 1
ATOM 4639 C CA . ALA B 1 262 ? 24.812 -12.992 -10.359 1 97.06 262 ALA B CA 1
ATOM 4640 C C . ALA B 1 262 ? 25.734 -13.812 -9.461 1 97.06 262 ALA B C 1
ATOM 4642 O O . ALA B 1 262 ? 26.953 -13.82 -9.641 1 97.06 262 ALA B O 1
ATOM 4643 N N . LEU B 1 263 ? 25.125 -14.523 -8.516 1 97.62 263 LEU B N 1
ATOM 4644 C CA . LEU B 1 263 ? 25.906 -15.328 -7.586 1 97.62 263 LEU B CA 1
ATOM 4645 C C . LEU B 1 263 ? 26.656 -16.438 -8.328 1 97.62 263 LEU B C 1
ATOM 4647 O O . LEU B 1 263 ? 27.844 -16.672 -8.07 1 97.62 263 LEU B O 1
ATOM 4651 N N . LEU B 1 264 ? 25.953 -17.078 -9.234 1 97.38 264 LEU B N 1
ATOM 4652 C CA . LEU B 1 264 ? 26.594 -18.141 -10.008 1 97.38 264 LEU B CA 1
ATOM 4653 C C . LEU B 1 264 ? 27.734 -17.578 -10.844 1 97.38 264 LEU B C 1
ATOM 4655 O O . LEU B 1 264 ? 28.812 -18.188 -10.914 1 97.38 264 LEU B O 1
ATOM 4659 N N . ARG B 1 265 ? 27.547 -16.453 -11.469 1 96.81 265 ARG B N 1
ATOM 4660 C CA . ARG B 1 265 ? 28.578 -15.797 -12.266 1 96.81 265 ARG B CA 1
ATOM 4661 C C . ARG B 1 265 ? 29.797 -15.469 -11.406 1 96.81 265 ARG B C 1
ATOM 4663 O O . ARG B 1 265 ? 30.922 -15.797 -11.773 1 96.81 265 ARG B O 1
ATOM 4670 N N . ARG B 1 266 ? 29.625 -14.883 -10.273 1 96.88 266 ARG B N 1
ATOM 4671 C CA . ARG B 1 266 ? 30.703 -14.453 -9.398 1 96.88 266 ARG B CA 1
ATOM 4672 C C . ARG B 1 266 ? 31.469 -15.656 -8.844 1 96.88 266 ARG B C 1
ATOM 4674 O O . ARG B 1 266 ? 32.688 -15.609 -8.727 1 96.88 266 ARG B O 1
ATOM 4681 N N . LEU B 1 267 ? 30.766 -16.688 -8.5 1 97.5 267 LEU B N 1
ATOM 4682 C CA . LEU B 1 267 ? 31.406 -17.906 -8.031 1 97.5 267 LEU B CA 1
ATOM 4683 C C . LEU B 1 267 ? 32.25 -18.531 -9.133 1 97.5 267 LEU B C 1
ATOM 4685 O O . LEU B 1 267 ? 33.344 -19.016 -8.875 1 97.5 267 LEU B O 1
ATOM 4689 N N . GLY B 1 268 ? 31.688 -18.5 -10.312 1 97.06 268 GLY B N 1
ATOM 4690 C CA . GLY B 1 268 ? 32.469 -18.953 -11.445 1 97.06 268 GLY B CA 1
ATOM 4691 C C . GLY B 1 268 ? 33.75 -18.172 -11.641 1 97.06 268 GLY B C 1
ATOM 4692 O O . GLY B 1 268 ? 34.812 -18.75 -11.875 1 97.06 268 GLY B O 1
ATOM 4693 N N . GLU B 1 269 ? 33.625 -16.906 -11.562 1 96.06 269 GLU B N 1
ATOM 4694 C CA . GLU B 1 269 ? 34.781 -16.016 -11.688 1 96.06 269 GLU B CA 1
ATOM 4695 C C . GLU B 1 269 ? 35.812 -16.297 -10.602 1 96.06 269 GLU B C 1
ATOM 4697 O O . GLU B 1 269 ? 37 -16.094 -10.805 1 96.06 269 GLU B O 1
ATOM 4702 N N . ALA B 1 270 ? 35.312 -16.812 -9.492 1 95.56 270 ALA B N 1
ATOM 4703 C CA . ALA B 1 270 ? 36.188 -17.109 -8.359 1 95.56 270 ALA B CA 1
ATOM 4704 C C . ALA B 1 270 ? 36.75 -18.531 -8.461 1 95.56 270 ALA B C 1
ATOM 4706 O O . ALA B 1 270 ? 37.469 -18.984 -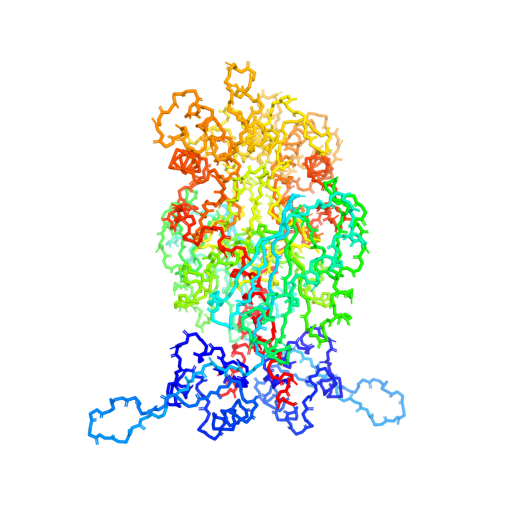7.574 1 95.56 270 ALA B O 1
ATOM 4707 N N . GLY B 1 271 ? 36.344 -19.266 -9.508 1 93.69 271 GLY B N 1
ATOM 4708 C CA . GLY B 1 271 ? 36.938 -20.562 -9.773 1 93.69 271 GLY B CA 1
ATOM 4709 C C . GLY B 1 271 ? 36.094 -21.719 -9.289 1 93.69 271 GLY B C 1
ATOM 4710 O O . GLY B 1 271 ? 36.531 -22.859 -9.297 1 93.69 271 GLY B O 1
ATOM 4711 N N . SER B 1 272 ? 34.906 -21.344 -8.82 1 93.75 272 SER B N 1
ATOM 4712 C CA . SER B 1 272 ? 34 -22.406 -8.352 1 93.75 272 SER B CA 1
ATOM 4713 C C . SER B 1 272 ? 33.281 -23.062 -9.516 1 93.75 272 SER B C 1
ATOM 4715 O O . SER B 1 272 ? 32.969 -22.406 -10.523 1 93.75 272 SER B O 1
ATOM 4717 N N . ASP B 1 273 ? 32.906 -24.344 -9.406 1 92.5 273 ASP B N 1
ATOM 4718 C CA . ASP B 1 273 ? 32.25 -25.094 -10.461 1 92.5 273 ASP B CA 1
ATOM 4719 C C . ASP B 1 273 ? 30.734 -25.188 -10.188 1 92.5 273 ASP B C 1
ATOM 4721 O O . ASP B 1 273 ? 30.047 -26.031 -10.758 1 92.5 273 ASP B O 1
ATOM 4725 N N . VAL B 1 274 ? 30.281 -24.359 -9.336 1 94.06 274 VAL B N 1
ATOM 4726 C CA . VAL B 1 274 ? 28.859 -24.391 -9.023 1 94.06 274 VAL B CA 1
ATOM 4727 C C . VAL B 1 274 ? 28.047 -23.969 -10.25 1 94.06 274 VAL B C 1
ATOM 4729 O O . VAL B 1 274 ? 28.219 -22.859 -10.773 1 94.06 274 VAL B O 1
ATOM 4732 N N . GLY B 1 275 ? 27.172 -24.828 -10.75 1 92.81 275 GLY B N 1
ATOM 4733 C CA . GLY B 1 275 ? 26.516 -24.562 -12.023 1 92.81 275 GLY B CA 1
ATOM 4734 C C . GLY B 1 275 ? 25.031 -24.344 -11.898 1 92.81 275 GLY B C 1
ATOM 4735 O O . GLY B 1 275 ? 24.344 -24.047 -12.883 1 92.81 275 GLY B O 1
ATOM 4736 N N . SER B 1 276 ? 24.484 -24.531 -10.688 1 95.12 276 SER B N 1
ATOM 4737 C CA . SER B 1 276 ? 23.047 -24.391 -10.5 1 95.12 276 SER B CA 1
ATOM 4738 C C . SER B 1 276 ? 22.719 -23.844 -9.109 1 95.12 276 SER B C 1
ATOM 4740 O O . SER B 1 276 ? 23.562 -23.906 -8.203 1 95.12 276 SER B O 1
ATOM 4742 N N . LEU B 1 277 ? 21.547 -23.328 -8.984 1 95.19 277 LEU B N 1
ATOM 4743 C CA . LEU B 1 277 ? 21.125 -22.812 -7.688 1 95.19 277 LEU B CA 1
ATOM 4744 C C . LEU B 1 277 ? 20.953 -23.953 -6.68 1 95.19 277 LEU B C 1
ATOM 4746 O O . LEU B 1 277 ? 21.219 -23.766 -5.488 1 95.19 277 LEU B O 1
ATOM 4750 N N . ALA B 1 278 ? 20.578 -25.062 -7.211 1 94.38 278 ALA B N 1
ATOM 4751 C CA . ALA B 1 278 ? 20.453 -26.234 -6.348 1 94.38 278 ALA B CA 1
ATOM 4752 C C . ALA B 1 278 ? 21.812 -26.609 -5.738 1 94.38 278 ALA B C 1
ATOM 4754 O O . ALA B 1 278 ? 21.906 -26.891 -4.543 1 94.38 278 ALA B O 1
ATOM 4755 N N . GLU B 1 279 ? 22.766 -26.578 -6.543 1 96.69 279 GLU B N 1
ATOM 4756 C CA . GLU B 1 279 ? 24.109 -26.859 -6.066 1 96.69 279 GLU B CA 1
ATOM 4757 C C . GLU B 1 279 ? 24.594 -25.797 -5.094 1 96.69 279 GLU B C 1
ATOM 4759 O O . GLU B 1 279 ? 25.219 -26.109 -4.082 1 96.69 279 GLU B O 1
ATOM 4764 N N . LEU B 1 280 ? 24.328 -24.594 -5.445 1 97.38 280 LEU B N 1
ATOM 4765 C CA . LEU B 1 280 ? 24.688 -23.469 -4.586 1 97.38 280 LEU B CA 1
ATOM 4766 C C . LEU B 1 280 ? 24.062 -23.625 -3.205 1 97.38 280 LEU B C 1
ATOM 4768 O O . LEU B 1 280 ? 24.734 -23.469 -2.188 1 97.38 280 LEU B O 1
ATOM 4772 N N . ARG B 1 281 ? 22.828 -23.969 -3.162 1 96.19 281 ARG B N 1
ATOM 4773 C CA . ARG B 1 281 ? 22.109 -24.156 -1.909 1 96.19 281 ARG B CA 1
ATOM 4774 C C . ARG B 1 281 ? 22.719 -25.297 -1.095 1 96.19 281 ARG B C 1
ATOM 4776 O O . ARG B 1 281 ? 22.922 -25.156 0.115 1 96.19 281 ARG B O 1
ATOM 4783 N N . ALA B 1 282 ? 23.031 -26.344 -1.771 1 95.94 282 ALA B N 1
ATOM 4784 C CA . ALA B 1 282 ? 23.641 -27.5 -1.101 1 95.94 282 ALA B CA 1
ATOM 4785 C C . ALA B 1 282 ? 24.984 -27.125 -0.468 1 95.94 282 ALA B C 1
ATOM 4787 O O . ALA B 1 282 ? 25.266 -27.531 0.66 1 95.94 282 ALA B O 1
ATOM 4788 N N . LEU B 1 283 ? 25.719 -26.391 -1.174 1 96.38 283 LEU B N 1
ATOM 4789 C CA . LEU B 1 283 ? 27.016 -25.969 -0.67 1 96.38 283 LEU B CA 1
ATOM 4790 C C . LEU B 1 283 ? 26.859 -25 0.499 1 96.38 283 LEU B C 1
ATOM 4792 O O . LEU B 1 283 ? 27.641 -25.031 1.452 1 96.38 283 LEU B O 1
ATOM 4796 N N . ALA B 1 284 ? 25.906 -24.125 0.435 1 95.94 284 ALA B N 1
ATOM 4797 C CA . ALA B 1 284 ? 25.609 -23.219 1.539 1 95.94 284 ALA B CA 1
ATOM 4798 C C . ALA B 1 284 ? 25.266 -23.984 2.809 1 95.94 284 ALA B C 1
ATOM 4800 O O . ALA B 1 284 ? 25.75 -23.656 3.895 1 95.94 284 ALA B O 1
ATOM 4801 N N . GLU B 1 285 ? 24.484 -25 2.639 1 93.44 285 GLU B N 1
ATOM 4802 C CA . GLU B 1 285 ? 24.047 -25.828 3.766 1 93.44 285 GLU B CA 1
ATOM 4803 C C . GLU B 1 285 ? 25.219 -26.578 4.383 1 93.44 285 GLU B C 1
ATOM 4805 O O . GLU B 1 285 ? 25.219 -26.859 5.586 1 93.44 285 GLU B O 1
ATOM 4810 N N . ARG B 1 286 ? 26.188 -26.766 3.574 1 94.69 286 ARG B N 1
ATOM 4811 C CA . ARG B 1 286 ? 27.359 -27.484 4.051 1 94.69 286 ARG B CA 1
ATOM 4812 C C . ARG B 1 286 ? 28.422 -26.531 4.59 1 94.69 286 ARG B C 1
ATOM 4814 O O . ARG B 1 286 ? 29.484 -26.953 5.02 1 94.69 286 ARG B O 1
ATOM 4821 N N . GLY B 1 287 ? 28.141 -25.312 4.48 1 94.56 287 GLY B N 1
ATOM 4822 C CA . GLY B 1 287 ? 29.016 -24.312 5.062 1 94.56 287 GLY B CA 1
ATOM 4823 C C . GLY B 1 287 ? 30.234 -24 4.199 1 94.56 287 GLY B C 1
ATOM 4824 O O . GLY B 1 287 ? 31.297 -23.672 4.711 1 94.56 287 GLY B O 1
ATOM 4825 N N . ASP B 1 288 ? 30.094 -24.203 2.918 1 95.94 288 ASP B N 1
ATOM 4826 C CA . ASP B 1 288 ? 31.172 -23.812 2.02 1 95.94 288 ASP B CA 1
ATOM 4827 C C . ASP B 1 288 ? 31.516 -22.344 2.189 1 95.94 288 ASP B C 1
ATOM 4829 O O . ASP B 1 288 ? 30.656 -21.469 2.068 1 95.94 288 ASP B O 1
ATOM 4833 N N . ALA B 1 289 ? 32.719 -22.062 2.381 1 95.75 289 ALA B N 1
ATOM 4834 C CA . ALA B 1 289 ? 33.156 -20.734 2.793 1 95.75 289 ALA B CA 1
ATOM 4835 C C . ALA B 1 289 ? 32.938 -19.719 1.673 1 95.75 289 ALA B C 1
ATOM 4837 O O . ALA B 1 289 ? 32.5 -18.594 1.921 1 95.75 289 ALA B O 1
ATOM 4838 N N . LEU B 1 290 ? 33.312 -20.109 0.451 1 96.62 290 LEU B N 1
ATOM 4839 C CA . LEU B 1 290 ? 33.188 -19.188 -0.682 1 96.62 290 LEU B CA 1
ATOM 4840 C C . LEU B 1 290 ? 31.719 -18.875 -0.953 1 96.62 290 LEU B C 1
ATOM 4842 O O . LEU B 1 290 ? 31.359 -17.703 -1.167 1 96.62 290 LEU B O 1
ATOM 4846 N N . VAL B 1 291 ? 30.891 -19.859 -0.937 1 97.31 291 VAL B N 1
ATOM 4847 C CA . VAL B 1 291 ? 29.453 -19.703 -1.174 1 97.31 291 VAL B CA 1
ATOM 4848 C C . VAL B 1 291 ? 28.844 -18.859 -0.061 1 97.31 291 VAL B C 1
ATOM 4850 O O . VAL B 1 291 ? 28.062 -17.938 -0.331 1 97.31 291 VAL B O 1
ATOM 4853 N N . THR B 1 292 ? 29.219 -19.141 1.113 1 96.31 292 THR B N 1
ATOM 4854 C CA . THR B 1 292 ? 28.703 -18.391 2.258 1 96.31 292 THR B CA 1
ATOM 4855 C C . THR B 1 292 ? 29.078 -16.922 2.166 1 96.31 292 THR B C 1
ATOM 4857 O O . THR B 1 292 ? 28.234 -16.047 2.402 1 96.31 292 THR B O 1
ATOM 4860 N N . ALA B 1 293 ? 30.281 -16.656 1.822 1 96.75 293 ALA B N 1
ATOM 4861 C CA . ALA B 1 293 ? 30.75 -15.273 1.698 1 96.75 293 ALA B CA 1
ATOM 4862 C C . ALA B 1 293 ? 29.969 -14.523 0.624 1 96.75 293 ALA B C 1
ATOM 4864 O O . ALA B 1 293 ? 29.562 -13.375 0.822 1 96.75 293 ALA B O 1
ATOM 4865 N N . GLU B 1 294 ? 29.75 -15.172 -0.501 1 97.44 294 GLU B N 1
ATOM 4866 C CA . GLU B 1 294 ? 29 -14.555 -1.591 1 97.44 294 GLU B CA 1
ATOM 4867 C C . GLU B 1 294 ? 27.547 -14.336 -1.205 1 97.44 294 GLU B C 1
ATOM 4869 O O . GLU B 1 294 ? 26.953 -13.312 -1.56 1 97.44 294 GLU B O 1
ATOM 4874 N N . LEU B 1 295 ? 27 -15.281 -0.495 1 97.88 295 LEU B N 1
ATOM 4875 C CA . LEU B 1 295 ? 25.641 -15.141 -0.014 1 97.88 295 LEU B CA 1
ATOM 4876 C C . LEU B 1 295 ? 25.516 -13.984 0.973 1 97.88 295 LEU B C 1
ATOM 4878 O O . LEU B 1 295 ? 24.562 -13.211 0.917 1 97.88 295 LEU B O 1
ATOM 4882 N N . GLU B 1 296 ? 26.453 -13.867 1.823 1 97.69 296 GLU B N 1
ATOM 4883 C CA . GLU B 1 296 ? 26.438 -12.789 2.807 1 97.69 296 GLU B CA 1
ATOM 4884 C C . GLU B 1 296 ? 26.547 -11.422 2.131 1 97.69 296 GLU B C 1
ATOM 4886 O O . GLU B 1 296 ? 25.844 -10.477 2.514 1 97.69 296 GLU B O 1
ATOM 4891 N N . ARG B 1 297 ? 27.406 -11.32 1.157 1 97.88 297 ARG B N 1
ATOM 4892 C CA . ARG B 1 297 ? 27.531 -10.086 0.384 1 97.88 297 ARG B CA 1
ATOM 4893 C C . ARG B 1 297 ? 26.203 -9.727 -0.286 1 97.88 297 ARG B C 1
ATOM 4895 O O . ARG B 1 297 ? 25.75 -8.586 -0.187 1 97.88 297 ARG B O 1
ATOM 4902 N N . ALA B 1 298 ? 25.656 -10.703 -0.952 1 98.5 298 ALA B N 1
ATOM 4903 C CA . ALA B 1 298 ? 24.391 -10.492 -1.647 1 98.5 298 ALA B CA 1
ATOM 4904 C C . ALA B 1 298 ? 23.281 -10.109 -0.668 1 98.5 298 ALA B C 1
ATOM 4906 O O . ALA B 1 298 ? 22.516 -9.172 -0.922 1 98.5 298 ALA B O 1
ATOM 4907 N N . ALA B 1 299 ? 23.234 -10.781 0.439 1 98.69 299 ALA B N 1
ATOM 4908 C CA . ALA B 1 299 ? 22.219 -10.523 1.46 1 98.69 299 ALA B CA 1
ATOM 4909 C C . ALA B 1 299 ? 22.344 -9.102 2.002 1 98.69 299 ALA B C 1
ATOM 4911 O O . ALA B 1 299 ? 21.328 -8.469 2.307 1 98.69 299 ALA B O 1
ATOM 4912 N N . GLY B 1 300 ? 23.578 -8.664 2.164 1 98.38 300 GLY B N 1
ATOM 4913 C CA . GLY B 1 300 ? 23.797 -7.293 2.598 1 98.38 300 GLY B CA 1
ATOM 4914 C C . GLY B 1 300 ? 23.188 -6.266 1.654 1 98.38 300 GLY B C 1
ATOM 4915 O O . GLY B 1 300 ? 22.547 -5.312 2.096 1 98.38 300 GLY B O 1
ATOM 4916 N N . LEU B 1 301 ? 23.391 -6.469 0.372 1 98.38 301 LEU B N 1
ATOM 4917 C CA . LEU B 1 301 ? 22.828 -5.574 -0.632 1 98.38 301 LEU B CA 1
ATOM 4918 C C . LEU B 1 301 ? 21.297 -5.629 -0.615 1 98.38 301 LEU B C 1
ATOM 4920 O O . LEU B 1 301 ? 20.641 -4.59 -0.646 1 98.38 301 LEU B O 1
ATOM 4924 N N . ILE B 1 302 ? 20.781 -6.828 -0.539 1 98.81 302 ILE B N 1
ATOM 4925 C CA . ILE B 1 302 ? 19.328 -7.016 -0.513 1 98.81 302 ILE B CA 1
ATOM 4926 C C . ILE B 1 302 ? 18.75 -6.363 0.74 1 98.81 302 ILE B C 1
ATOM 4928 O O . ILE B 1 302 ? 17.75 -5.648 0.667 1 98.81 302 ILE B O 1
ATOM 4932 N N . GLY B 1 303 ? 19.391 -6.598 1.867 1 98.75 303 GLY B N 1
ATOM 4933 C CA . GLY B 1 303 ? 18.953 -6.027 3.129 1 98.75 303 GLY B CA 1
ATOM 4934 C C . GLY B 1 303 ? 18.875 -4.512 3.105 1 98.75 303 GLY B C 1
ATOM 4935 O O . GLY B 1 303 ? 17.938 -3.924 3.658 1 98.75 303 GLY B O 1
ATOM 4936 N N . ARG B 1 304 ? 19.812 -3.896 2.467 1 97.69 304 ARG B N 1
ATOM 4937 C CA . ARG B 1 304 ? 19.828 -2.441 2.359 1 97.69 304 ARG B CA 1
ATOM 4938 C C . ARG B 1 304 ? 18.609 -1.929 1.601 1 97.69 304 ARG B C 1
ATOM 4940 O O . ARG B 1 304 ? 18 -0.943 2.006 1 97.69 304 ARG B O 1
ATOM 4947 N N . VAL B 1 305 ? 18.297 -2.58 0.52 1 98.44 305 VAL B N 1
ATOM 4948 C CA . VAL B 1 305 ? 17.141 -2.186 -0.274 1 98.44 305 VAL B CA 1
ATOM 4949 C C . VAL B 1 305 ? 15.852 -2.447 0.516 1 98.44 305 VAL B C 1
ATOM 4951 O O . VAL B 1 305 ? 14.953 -1.606 0.545 1 98.44 305 VAL B O 1
ATOM 4954 N N . LEU B 1 306 ? 15.828 -3.551 1.217 1 98.81 306 LEU B N 1
ATOM 4955 C CA . LEU B 1 306 ? 14.633 -3.914 1.975 1 98.81 306 LEU B CA 1
ATOM 4956 C C . LEU B 1 306 ? 14.453 -2.992 3.176 1 98.81 306 LEU B C 1
ATOM 4958 O O . LEU B 1 306 ? 13.328 -2.764 3.623 1 98.81 306 LEU B O 1
ATOM 4962 N N . ALA B 1 307 ? 15.523 -2.434 3.67 1 98.44 307 ALA B N 1
ATOM 4963 C CA . ALA B 1 307 ? 15.391 -1.438 4.73 1 98.44 307 ALA B CA 1
ATOM 4964 C C . ALA B 1 307 ? 14.57 -0.24 4.262 1 98.44 307 ALA B C 1
ATOM 4966 O O . ALA B 1 307 ? 13.766 0.304 5.02 1 98.44 307 ALA B O 1
ATOM 4967 N N . VAL B 1 308 ? 14.773 0.166 3.029 1 98.25 308 VAL B N 1
ATOM 4968 C CA . VAL B 1 308 ? 13.992 1.257 2.457 1 98.25 308 VAL B CA 1
ATOM 4969 C C . VAL B 1 308 ? 12.531 0.834 2.33 1 98.25 308 VAL B C 1
ATOM 4971 O O . VAL B 1 308 ? 11.625 1.586 2.699 1 98.25 308 VAL B O 1
ATOM 4974 N N . VAL B 1 309 ? 12.328 -0.396 1.88 1 98.62 309 VAL B N 1
ATOM 4975 C CA . VAL B 1 309 ? 10.977 -0.923 1.707 1 98.62 309 VAL B CA 1
ATOM 4976 C C . VAL B 1 309 ? 10.25 -0.943 3.053 1 98.62 309 VAL B C 1
ATOM 4978 O O . VAL B 1 309 ? 9.102 -0.521 3.148 1 98.62 309 VAL B O 1
ATOM 4981 N N . VAL B 1 310 ? 10.945 -1.372 4.078 1 98.44 310 VAL B N 1
ATOM 4982 C CA . VAL B 1 310 ? 10.383 -1.438 5.426 1 98.44 310 VAL B CA 1
ATOM 4983 C C . VAL B 1 310 ? 10.078 -0.029 5.926 1 98.44 310 VAL B C 1
ATOM 4985 O O . VAL B 1 310 ? 9.039 0.199 6.559 1 98.44 310 VAL B O 1
ATOM 4988 N N . GLY B 1 311 ? 10.914 0.91 5.645 1 96.69 311 GLY B N 1
ATOM 4989 C CA . GLY B 1 311 ? 10.68 2.291 6.027 1 96.69 311 GLY B CA 1
ATOM 4990 C C . GLY B 1 311 ? 9.492 2.92 5.312 1 96.69 311 GLY B C 1
ATOM 4991 O O . GLY B 1 311 ? 8.766 3.725 5.895 1 96.69 311 GLY B O 1
ATOM 4992 N N . VAL B 1 312 ? 9.297 2.514 4.086 1 97.69 312 VAL B N 1
ATOM 4993 C CA . VAL B 1 312 ? 8.25 3.102 3.248 1 97.69 312 VAL B CA 1
ATOM 4994 C C . VAL B 1 312 ? 6.91 2.445 3.557 1 97.69 312 VAL B C 1
ATOM 4996 O O . VAL B 1 312 ? 5.898 3.133 3.709 1 97.69 312 VAL B O 1
ATOM 4999 N N . LEU B 1 313 ? 6.914 1.123 3.775 1 98.31 313 LEU B N 1
ATOM 5000 C CA . LEU B 1 313 ? 5.648 0.4 3.85 1 98.31 313 LEU B CA 1
ATOM 5001 C C . LEU B 1 313 ? 5.305 0.053 5.293 1 98.31 313 LEU B C 1
ATOM 5003 O O . LEU B 1 313 ? 4.148 -0.252 5.605 1 98.31 313 LEU B O 1
ATOM 5007 N N . ASN B 1 314 ? 6.324 -0.016 6.148 1 97.44 314 ASN B N 1
ATOM 5008 C CA . ASN B 1 314 ? 6.109 -0.418 7.535 1 97.44 314 ASN B CA 1
ATOM 5009 C C . ASN B 1 314 ? 5.262 -1.686 7.625 1 97.44 314 ASN B C 1
ATOM 5011 O O . ASN B 1 314 ? 4.184 -1.678 8.219 1 97.44 314 ASN B O 1
ATOM 5015 N N . PRO B 1 315 ? 5.785 -2.801 7.07 1 97.5 315 PRO B N 1
ATOM 5016 C CA . PRO B 1 315 ? 5.031 -4.055 7.078 1 97.5 315 PRO B CA 1
ATOM 5017 C C . PRO B 1 315 ? 5.117 -4.785 8.414 1 97.5 315 PRO B C 1
ATOM 5019 O O . PRO B 1 315 ? 6.016 -4.512 9.219 1 97.5 315 PRO B O 1
ATOM 5022 N N . ALA B 1 316 ? 4.18 -5.668 8.625 1 96.12 316 ALA B N 1
ATOM 5023 C CA . ALA B 1 316 ? 4.227 -6.547 9.789 1 96.12 316 ALA B CA 1
ATOM 5024 C C . ALA B 1 316 ? 5.113 -7.758 9.531 1 96.12 316 ALA B C 1
ATOM 5026 O O . ALA B 1 316 ? 5.727 -8.297 10.453 1 96.12 316 ALA B O 1
ATOM 5027 N N . ASP B 1 317 ? 5.148 -8.172 8.266 1 97 317 ASP B N 1
ATOM 5028 C CA . ASP B 1 317 ? 5.922 -9.359 7.898 1 97 317 ASP B CA 1
A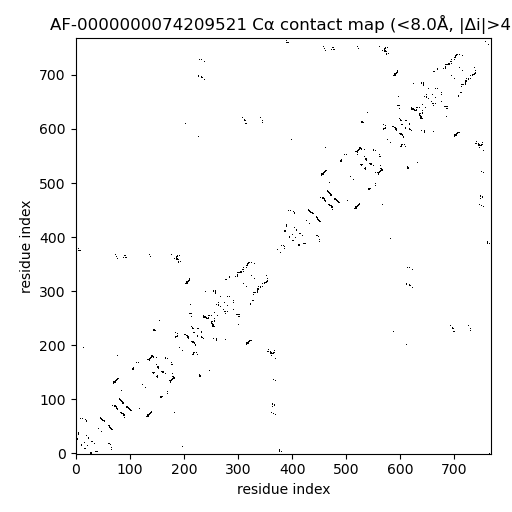TOM 5029 C C . ASP B 1 317 ? 6.793 -9.086 6.676 1 97 317 ASP B C 1
ATOM 5031 O O . ASP B 1 317 ? 6.355 -8.43 5.727 1 97 317 ASP B O 1
ATOM 5035 N N . LEU B 1 318 ? 7.977 -9.508 6.758 1 98.38 318 LEU B N 1
ATOM 5036 C CA . LEU B 1 318 ? 8.914 -9.648 5.648 1 98.38 318 LEU B CA 1
ATOM 5037 C C . LEU B 1 318 ? 9.367 -11.094 5.5 1 98.38 318 LEU B C 1
ATOM 5039 O O . LEU B 1 318 ? 10.133 -11.594 6.328 1 98.38 318 LEU B O 1
ATOM 5043 N N . VAL B 1 319 ? 8.883 -11.734 4.445 1 98.38 319 VAL B N 1
ATOM 5044 C CA . VAL B 1 319 ? 9.125 -13.156 4.258 1 98.38 319 VAL B CA 1
ATOM 5045 C C . VAL B 1 319 ? 10.141 -13.367 3.141 1 98.38 319 VAL B C 1
ATOM 5047 O O . VAL B 1 319 ? 10.039 -12.75 2.076 1 98.38 319 VAL B O 1
ATOM 5050 N N . VAL B 1 320 ? 11.141 -14.164 3.369 1 98.5 320 VAL B N 1
ATOM 5051 C CA . VAL B 1 320 ? 12.148 -14.492 2.375 1 98.5 320 VAL B CA 1
ATOM 5052 C C . VAL B 1 320 ? 11.836 -15.844 1.737 1 98.5 320 VAL B C 1
ATOM 5054 O O . VAL B 1 320 ? 11.695 -16.859 2.436 1 98.5 320 VAL B O 1
ATOM 5057 N N . ALA B 1 321 ? 11.641 -15.773 0.437 1 97.88 321 ALA B N 1
ATOM 5058 C CA . ALA B 1 321 ? 11.297 -16.969 -0.329 1 97.88 321 ALA B CA 1
ATOM 5059 C C . ALA B 1 321 ? 12.266 -17.172 -1.492 1 97.88 321 ALA B C 1
ATOM 5061 O O . ALA B 1 321 ? 13.125 -16.328 -1.745 1 97.88 321 ALA B O 1
ATOM 5062 N N . GLY B 1 322 ? 12.141 -18.312 -2.17 1 96 322 GLY B N 1
ATOM 5063 C CA . GLY B 1 322 ? 12.961 -18.625 -3.32 1 96 322 GLY B CA 1
ATOM 5064 C C . GLY B 1 322 ? 14.039 -19.656 -3.014 1 96 322 GLY B C 1
ATOM 5065 O O . GLY B 1 322 ? 14.25 -20.016 -1.853 1 96 322 GLY B O 1
ATOM 5066 N N . GLU B 1 323 ? 14.758 -20.062 -4.043 1 93.69 323 GLU B N 1
ATOM 5067 C CA . GLU B 1 323 ? 15.742 -21.141 -3.939 1 93.69 323 GLU B CA 1
ATOM 5068 C C . GLU B 1 323 ? 16.906 -20.734 -3.031 1 93.69 323 GLU B C 1
ATOM 5070 O O . GLU B 1 323 ? 17.547 -21.594 -2.432 1 93.69 323 GLU B O 1
ATOM 5075 N N . LEU B 1 324 ? 17.094 -19.484 -2.869 1 95.88 324 LEU B N 1
ATOM 5076 C CA . LEU B 1 324 ? 18.266 -19.047 -2.123 1 95.88 324 LEU B CA 1
ATOM 5077 C C . LEU B 1 324 ? 17.875 -18.547 -0.737 1 95.88 324 LEU B C 1
ATOM 5079 O O . LEU B 1 324 ? 18.672 -17.891 -0.058 1 95.88 324 LEU B O 1
ATOM 5083 N N . ALA B 1 325 ? 16.641 -18.844 -0.345 1 96.5 325 ALA B N 1
ATOM 5084 C CA . ALA B 1 325 ? 16.188 -18.484 1 1 96.5 325 ALA B CA 1
ATOM 5085 C C . ALA B 1 325 ? 16.797 -19.406 2.045 1 96.5 325 ALA B C 1
ATOM 5087 O O . ALA B 1 325 ? 16.078 -20.062 2.801 1 96.5 325 ALA B O 1
ATOM 5088 N N . VAL B 1 326 ? 18.109 -19.484 2.104 1 96 326 VAL B N 1
ATOM 5089 C CA . VAL B 1 326 ? 18.859 -20.281 3.072 1 96 326 VAL B CA 1
ATOM 5090 C C . VAL B 1 326 ? 19.172 -19.438 4.309 1 96 326 VAL B C 1
ATOM 5092 O O . VAL B 1 326 ? 19.062 -18.203 4.27 1 96 326 VAL B O 1
ATOM 5095 N N . PRO B 1 327 ? 19.531 -20.062 5.426 1 95.25 327 PRO B N 1
ATOM 5096 C CA . PRO B 1 327 ? 19.734 -19.344 6.688 1 95.25 327 PRO B CA 1
ATOM 5097 C C . PRO B 1 327 ? 20.703 -18.156 6.547 1 95.25 327 PRO B C 1
ATOM 5099 O O . PRO B 1 327 ? 20.438 -17.078 7.078 1 95.25 327 PRO B O 1
ATOM 5102 N N . ALA B 1 328 ? 21.781 -18.344 5.797 1 96.12 328 ALA B N 1
ATOM 5103 C CA . ALA B 1 328 ? 22.75 -17.281 5.617 1 96.12 328 ALA B CA 1
ATOM 5104 C C . ALA B 1 328 ? 22.109 -16.078 4.93 1 96.12 328 ALA B C 1
ATOM 5106 O O . ALA B 1 328 ? 22.375 -14.922 5.301 1 96.12 328 ALA B O 1
ATOM 5107 N N . MET B 1 329 ? 21.312 -16.312 3.957 1 97.75 329 MET B N 1
ATOM 5108 C CA . MET B 1 329 ? 20.609 -15.25 3.238 1 97.75 329 MET B CA 1
ATOM 5109 C C . MET B 1 329 ? 19.641 -14.516 4.164 1 97.75 329 MET B C 1
ATOM 5111 O O . MET B 1 329 ? 19.641 -13.289 4.223 1 97.75 329 MET B O 1
ATOM 5115 N N . ILE B 1 330 ? 18.891 -15.242 4.93 1 97.88 330 ILE B N 1
ATOM 5116 C CA . ILE B 1 330 ? 17.891 -14.672 5.824 1 97.88 330 ILE B CA 1
ATOM 5117 C C . ILE B 1 330 ? 18.562 -13.844 6.91 1 97.88 330 ILE B C 1
ATOM 5119 O O . ILE B 1 330 ? 18.141 -12.727 7.215 1 97.88 330 ILE B O 1
ATOM 5123 N N . ALA B 1 331 ? 19.594 -14.398 7.477 1 97.62 331 ALA B N 1
ATOM 5124 C CA . ALA B 1 331 ? 20.328 -13.688 8.516 1 97.62 331 ALA B CA 1
ATOM 5125 C C . ALA B 1 331 ? 20.922 -12.383 7.988 1 97.62 331 ALA B C 1
ATOM 5127 O O . ALA B 1 331 ? 20.859 -11.352 8.664 1 97.62 331 ALA B O 1
ATOM 5128 N N . GLY B 1 332 ? 21.5 -12.438 6.793 1 97.94 332 GLY B N 1
ATOM 5129 C CA . GLY B 1 332 ? 22.078 -11.242 6.191 1 97.94 332 GLY B CA 1
ATOM 5130 C C . GLY B 1 332 ? 21.031 -10.172 5.891 1 97.94 332 GLY B C 1
ATOM 5131 O O . GLY B 1 332 ? 21.266 -8.984 6.133 1 97.94 332 GLY B O 1
ATOM 5132 N N . ILE B 1 333 ? 19.906 -10.578 5.379 1 98.62 333 ILE B N 1
ATOM 5133 C CA . ILE B 1 333 ? 18.828 -9.648 5.098 1 98.62 333 ILE B CA 1
ATOM 5134 C C . ILE B 1 333 ? 18.344 -9 6.395 1 98.62 333 ILE B C 1
ATOM 5136 O O . ILE B 1 333 ? 18.172 -7.781 6.461 1 98.62 333 ILE B O 1
ATOM 5140 N N . ARG B 1 334 ? 18.141 -9.828 7.402 1 98.5 334 ARG B N 1
ATOM 5141 C CA . ARG B 1 334 ? 17.719 -9.336 8.711 1 98.5 334 ARG B CA 1
ATOM 5142 C C . ARG B 1 334 ? 18.688 -8.281 9.242 1 98.5 334 ARG B C 1
ATOM 5144 O O . ARG B 1 334 ? 18.266 -7.203 9.672 1 98.5 334 ARG B O 1
ATOM 5151 N N . ALA B 1 335 ? 19.953 -8.594 9.18 1 98.25 335 ALA B N 1
ATOM 5152 C CA . ALA B 1 335 ? 20.969 -7.66 9.648 1 98.25 335 ALA B CA 1
ATOM 5153 C C . ALA B 1 335 ? 20.906 -6.344 8.875 1 98.25 335 ALA B C 1
ATOM 5155 O O . ALA B 1 335 ? 20.984 -5.266 9.469 1 98.25 335 ALA B O 1
ATOM 5156 N N . GLY B 1 336 ? 20.766 -6.43 7.578 1 97.81 336 GLY B N 1
ATOM 5157 C CA . GLY B 1 336 ? 20.688 -5.238 6.75 1 97.81 336 GLY B CA 1
ATOM 5158 C C . GLY B 1 336 ? 19.469 -4.387 7.043 1 97.81 336 GLY B C 1
ATOM 5159 O O . GLY B 1 336 ? 19.562 -3.158 7.113 1 97.81 336 GLY B O 1
ATOM 5160 N N . VAL B 1 337 ? 18.359 -5.043 7.246 1 98.38 337 VAL B N 1
ATOM 5161 C CA . VAL B 1 337 ? 17.109 -4.328 7.516 1 98.38 337 VAL B CA 1
ATOM 5162 C C . VAL B 1 337 ? 17.219 -3.6 8.852 1 98.38 337 VAL B C 1
ATOM 5164 O O . VAL B 1 337 ? 16.906 -2.406 8.945 1 98.38 337 VAL B O 1
ATOM 5167 N N . TYR B 1 338 ? 17.672 -4.258 9.859 1 96.94 338 TYR B N 1
ATOM 5168 C CA . TYR B 1 338 ? 17.734 -3.67 11.195 1 96.94 338 TYR B CA 1
ATOM 5169 C C . TYR B 1 338 ? 18.781 -2.57 11.258 1 96.94 338 TYR B C 1
ATOM 5171 O O . TYR B 1 338 ? 18.641 -1.604 12.008 1 96.94 338 TYR B O 1
ATOM 5179 N N . ALA B 1 339 ? 19.797 -2.658 10.438 1 95.25 339 ALA B N 1
ATOM 5180 C CA . ALA B 1 339 ? 20.812 -1.622 10.383 1 95.25 339 ALA B CA 1
ATOM 5181 C C . ALA B 1 339 ? 20.297 -0.376 9.664 1 95.25 339 ALA B C 1
ATOM 5183 O O . ALA B 1 339 ? 20.703 0.745 9.992 1 95.25 339 ALA B O 1
ATOM 5184 N N . GLY B 1 340 ? 19.406 -0.581 8.773 1 95.25 340 GLY B N 1
ATOM 5185 C CA . GLY B 1 340 ? 19.031 0.519 7.898 1 95.25 340 GLY B CA 1
ATOM 5186 C C . GLY B 1 340 ? 17.688 1.135 8.242 1 95.25 340 GLY B C 1
ATOM 5187 O O . GLY B 1 340 ? 17.453 2.312 7.965 1 95.25 340 GLY B O 1
ATOM 5188 N N . ALA B 1 341 ? 16.781 0.388 8.758 1 94.81 341 ALA B N 1
ATOM 5189 C CA . ALA B 1 341 ? 15.43 0.872 9.031 1 94.81 341 ALA B CA 1
ATOM 5190 C C . ALA B 1 341 ? 15.336 1.451 10.438 1 94.81 341 ALA B C 1
ATOM 5192 O O . ALA B 1 341 ? 16.094 1.057 11.336 1 94.81 341 ALA B O 1
ATOM 5193 N N . GLN B 1 342 ? 14.391 2.363 10.625 1 91.81 342 GLN B N 1
ATOM 5194 C CA . GLN B 1 342 ? 14.18 2.975 11.938 1 91.81 342 GLN B CA 1
ATOM 5195 C C . GLN B 1 342 ? 13.539 1.988 12.906 1 91.81 342 GLN B C 1
ATOM 5197 O O . GLN B 1 342 ? 12.758 1.127 12.5 1 91.81 342 GLN B O 1
ATOM 5202 N N . PRO B 1 343 ? 13.789 2.197 14.211 1 89.94 343 PRO B N 1
ATOM 5203 C CA . PRO B 1 343 ? 13.234 1.3 15.234 1 89.94 343 PRO B CA 1
ATOM 5204 C C . PRO B 1 343 ? 11.711 1.219 15.188 1 89.94 343 PRO B C 1
ATOM 5206 O O . PRO B 1 343 ? 11.141 0.145 15.391 1 89.94 343 PRO B O 1
ATOM 5209 N N . ARG B 1 344 ? 11.047 2.215 14.883 1 87.38 344 ARG B N 1
ATOM 5210 C CA . ARG B 1 344 ? 9.586 2.191 14.82 1 87.38 344 ARG B CA 1
ATOM 5211 C C . ARG B 1 344 ? 9.102 1.242 13.734 1 87.38 344 ARG B C 1
ATOM 5213 O O . ARG B 1 344 ? 8.141 0.49 13.938 1 87.38 344 ARG B O 1
ATOM 5220 N N . ALA B 1 345 ? 9.766 1.305 12.609 1 91.56 345 ALA B N 1
ATOM 5221 C CA . ALA B 1 345 ? 9.352 0.496 11.469 1 91.56 345 ALA B CA 1
ATOM 5222 C C . ALA B 1 345 ? 9.641 -0.982 11.703 1 91.56 345 ALA B C 1
ATOM 5224 O O . ALA B 1 345 ? 9.086 -1.85 11.031 1 91.56 345 ALA B O 1
ATOM 5225 N N . THR B 1 346 ? 10.547 -1.293 12.672 1 94.69 346 THR B N 1
ATOM 5226 C CA . THR B 1 346 ? 10.945 -2.684 12.875 1 94.69 346 THR B CA 1
ATOM 5227 C C . THR B 1 346 ? 10.383 -3.217 14.188 1 94.69 346 THR B C 1
ATOM 5229 O O . THR B 1 346 ? 10.539 -4.398 14.5 1 94.69 346 THR B O 1
ATOM 5232 N N . ALA B 1 347 ? 9.68 -2.344 14.906 1 92.44 347 ALA B N 1
ATOM 5233 C CA . ALA B 1 347 ? 9.242 -2.697 16.25 1 92.44 347 ALA B CA 1
ATOM 5234 C C . ALA B 1 347 ? 8.359 -3.945 16.234 1 92.44 347 ALA B C 1
ATOM 5236 O O . ALA B 1 347 ? 8.484 -4.812 17.109 1 92.44 347 ALA B O 1
ATOM 5237 N N . ARG B 1 348 ? 7.547 -4.113 15.273 1 92.5 348 ARG B N 1
ATOM 5238 C CA . ARG B 1 348 ? 6.629 -5.246 15.203 1 92.5 348 ARG B CA 1
ATOM 5239 C C . ARG B 1 348 ? 6.879 -6.074 13.945 1 92.5 348 ARG B C 1
ATOM 5241 O O . ARG B 1 348 ? 6.066 -6.93 13.586 1 92.5 348 ARG B O 1
ATOM 5248 N N . LEU B 1 349 ? 7.973 -5.797 13.305 1 96.88 349 LEU B N 1
ATOM 5249 C CA . LEU B 1 349 ? 8.305 -6.484 12.062 1 96.88 349 LEU B CA 1
ATOM 5250 C C . LEU B 1 349 ? 8.789 -7.902 12.344 1 96.88 349 LEU B C 1
ATOM 5252 O O . LEU B 1 349 ? 9.641 -8.117 13.203 1 96.88 349 LEU B O 1
ATOM 5256 N N . ARG B 1 350 ? 8.211 -8.844 11.703 1 96.62 350 ARG B N 1
ATOM 5257 C CA . ARG B 1 350 ? 8.695 -10.219 11.711 1 96.62 350 ARG B CA 1
ATOM 5258 C C . ARG B 1 350 ? 9.391 -10.562 10.391 1 96.62 350 ARG B C 1
ATOM 5260 O O . ARG B 1 350 ? 8.781 -10.484 9.328 1 96.62 350 ARG B O 1
ATOM 5267 N N . ILE B 1 351 ? 10.656 -10.867 10.461 1 98.12 351 ILE B N 1
ATOM 5268 C CA . ILE B 1 351 ? 11.414 -11.336 9.312 1 98.12 351 ILE B CA 1
ATOM 5269 C C . ILE B 1 351 ? 11.555 -12.852 9.359 1 98.12 351 ILE B C 1
ATOM 5271 O O . ILE B 1 351 ? 12.164 -13.398 10.289 1 98.12 351 ILE B O 1
ATOM 5275 N N . ARG B 1 352 ? 10.992 -13.531 8.383 1 95.5 352 ARG B N 1
ATOM 5276 C CA . ARG B 1 352 ? 10.984 -14.984 8.492 1 95.5 352 ARG B CA 1
ATOM 5277 C C . ARG B 1 352 ? 11.109 -15.641 7.125 1 95.5 352 ARG B C 1
ATOM 5279 O O . ARG B 1 352 ? 10.922 -14.984 6.098 1 95.5 352 ARG B O 1
ATOM 5286 N N . ALA B 1 353 ? 11.43 -16.938 7.152 1 96.31 353 ALA B N 1
ATOM 5287 C CA . ALA B 1 353 ? 11.484 -17.766 5.941 1 96.31 353 ALA B CA 1
ATOM 5288 C C . ALA B 1 353 ? 10.078 -18.141 5.473 1 96.31 353 ALA B C 1
ATOM 5290 O O . ALA B 1 353 ? 9.164 -18.266 6.289 1 96.31 353 ALA B O 1
ATOM 5291 N N . ALA B 1 354 ? 9.977 -18.281 4.191 1 96.88 354 ALA B N 1
ATOM 5292 C CA . ALA B 1 354 ? 8.734 -18.812 3.643 1 96.88 354 ALA B CA 1
ATOM 5293 C C . ALA B 1 354 ? 8.422 -20.188 4.215 1 96.88 354 ALA B C 1
ATOM 5295 O O . ALA B 1 354 ? 9.336 -20.938 4.57 1 96.88 354 ALA B O 1
ATOM 5296 N N . THR B 1 355 ? 7.141 -20.516 4.309 1 95 355 THR B N 1
ATOM 5297 C CA . THR B 1 355 ? 6.727 -21.766 4.922 1 95 355 THR B CA 1
ATOM 5298 C C . THR B 1 355 ? 6.246 -22.75 3.861 1 95 355 THR B C 1
ATOM 5300 O O . THR B 1 355 ? 6.441 -23.969 3.998 1 95 355 THR B O 1
ATOM 5303 N N . LEU B 1 356 ? 5.699 -22.25 2.799 1 95 356 LEU B N 1
ATOM 5304 C CA . LEU B 1 356 ? 5.102 -23.109 1.786 1 95 356 LEU B CA 1
ATOM 5305 C C . LEU B 1 356 ? 6.152 -23.594 0.787 1 95 356 LEU B C 1
ATOM 5307 O O . LEU B 1 356 ? 5.922 -24.547 0.049 1 95 356 LEU B O 1
ATOM 5311 N N . GLY B 1 357 ? 7.273 -22.891 0.713 1 91.62 357 GLY B N 1
ATOM 5312 C CA . GLY B 1 357 ? 8.305 -23.266 -0.24 1 91.62 357 GLY B CA 1
ATOM 5313 C C . GLY B 1 357 ? 7.852 -23.172 -1.684 1 91.62 357 GLY B C 1
ATOM 5314 O O . GLY B 1 357 ? 7.266 -22.156 -2.09 1 91.62 357 GLY B O 1
ATOM 5315 N N . PRO B 1 358 ? 8.164 -24.219 -2.49 1 90.75 358 PRO B N 1
ATOM 5316 C CA . PRO B 1 358 ? 7.844 -24.203 -3.918 1 90.75 358 PRO B CA 1
ATOM 5317 C C . PRO B 1 358 ? 6.34 -24.188 -4.184 1 90.75 358 PRO B C 1
ATOM 5319 O O . PRO B 1 358 ? 5.906 -23.875 -5.293 1 90.75 358 PRO B O 1
ATOM 5322 N N . GLU B 1 359 ? 5.555 -24.5 -3.213 1 95.69 359 GLU B N 1
ATOM 5323 C CA . GLU B 1 359 ? 4.109 -24.578 -3.406 1 95.69 359 GLU B CA 1
ATOM 5324 C C . GLU B 1 359 ? 3.457 -23.203 -3.256 1 95.69 359 GLU B C 1
ATOM 5326 O O . GLU B 1 359 ? 2.293 -23.031 -3.617 1 95.69 359 GLU B O 1
ATOM 5331 N N . ALA B 1 360 ? 4.207 -22.266 -2.775 1 96.94 360 ALA B N 1
ATOM 5332 C CA . ALA B 1 360 ? 3.641 -20.953 -2.445 1 96.94 360 ALA B CA 1
ATOM 5333 C C . ALA B 1 360 ? 2.963 -20.328 -3.66 1 96.94 360 ALA B C 1
ATOM 5335 O O . ALA B 1 360 ? 1.861 -19.781 -3.553 1 96.94 360 ALA B O 1
ATOM 5336 N N . VAL B 1 361 ? 3.635 -20.438 -4.773 1 97.94 361 VAL B N 1
ATOM 5337 C CA . VAL B 1 361 ? 3.117 -19.812 -5.984 1 97.94 361 VAL B CA 1
ATOM 5338 C C . VAL B 1 361 ? 1.833 -20.5 -6.422 1 97.94 361 VAL B C 1
ATOM 5340 O O . VAL B 1 361 ? 0.877 -19.844 -6.844 1 97.94 361 VAL B O 1
ATOM 5343 N N . LEU B 1 362 ? 1.726 -21.828 -6.309 1 98.5 362 LEU B N 1
ATOM 5344 C CA . LEU B 1 362 ? 0.549 -22.594 -6.703 1 98.5 362 LEU B CA 1
ATOM 5345 C C . LEU B 1 362 ? -0.632 -22.297 -5.789 1 98.5 362 LEU B C 1
ATOM 5347 O O . LEU B 1 362 ? -1.74 -22.031 -6.262 1 98.5 362 LEU B O 1
ATOM 5351 N N . VAL B 1 363 ? -0.331 -22.25 -4.508 1 97.69 363 VAL B N 1
ATOM 5352 C CA . VAL B 1 363 ? -1.36 -21.922 -3.523 1 97.69 363 VAL B CA 1
ATOM 5353 C C . VAL B 1 363 ? -1.841 -20.484 -3.721 1 97.69 363 VAL B C 1
ATOM 5355 O O . VAL B 1 363 ? -3.045 -20.219 -3.695 1 97.69 363 VAL B O 1
ATOM 5358 N N . GLY B 1 364 ? -0.902 -19.594 -3.947 1 98.25 364 GLY B N 1
ATOM 5359 C CA . GLY B 1 364 ? -1.252 -18.203 -4.184 1 98.25 364 GLY B CA 1
ATOM 5360 C C . GLY B 1 364 ? -2.152 -18.016 -5.387 1 98.25 364 GLY B C 1
ATOM 5361 O O . GLY B 1 364 ? -3.115 -17.25 -5.332 1 98.25 364 GLY B O 1
ATOM 5362 N N . LEU B 1 365 ? -1.843 -18.688 -6.457 1 98.56 365 LEU B N 1
ATOM 5363 C CA . LEU B 1 365 ? -2.656 -18.625 -7.668 1 98.56 365 LEU B CA 1
ATOM 5364 C C . LEU B 1 365 ? -4.078 -19.094 -7.395 1 98.56 365 LEU B C 1
ATOM 5366 O O . LEU B 1 365 ? -5.043 -18.438 -7.781 1 98.56 365 LEU B O 1
ATOM 5370 N N . ALA B 1 366 ? -4.18 -20.203 -6.715 1 98.19 366 ALA B N 1
ATOM 5371 C CA . ALA B 1 366 ? -5.5 -20.75 -6.395 1 98.19 366 ALA B CA 1
ATOM 5372 C C . ALA B 1 366 ? -6.289 -19.766 -5.527 1 98.19 366 ALA B C 1
ATOM 5374 O O . ALA B 1 366 ? -7.484 -19.547 -5.754 1 98.19 366 ALA B O 1
ATOM 5375 N N . ARG B 1 367 ? -5.613 -19.172 -4.609 1 96.25 367 ARG B N 1
ATOM 5376 C CA . ARG B 1 367 ? -6.273 -18.25 -3.699 1 96.25 367 ARG B CA 1
ATOM 5377 C C . ARG B 1 367 ? -6.758 -17 -4.438 1 96.25 367 ARG B C 1
ATOM 5379 O O . ARG B 1 367 ? -7.844 -16.5 -4.16 1 96.25 367 ARG B O 1
ATOM 5386 N N . VAL B 1 368 ? -5.961 -16.531 -5.336 1 96.88 368 VAL B N 1
ATOM 5387 C CA . VAL B 1 368 ? -6.363 -15.383 -6.141 1 96.88 368 VAL B CA 1
ATOM 5388 C C . VAL B 1 368 ? -7.66 -15.695 -6.879 1 96.88 368 VAL B C 1
ATOM 5390 O O . VAL B 1 368 ? -8.609 -14.906 -6.852 1 96.88 368 VAL B O 1
ATOM 5393 N N . ALA B 1 369 ? -7.738 -16.844 -7.488 1 97.5 369 ALA B N 1
ATOM 5394 C CA . ALA B 1 369 ? -8.906 -17.25 -8.266 1 97.5 369 ALA B CA 1
ATOM 5395 C C . ALA B 1 369 ? -10.133 -17.406 -7.371 1 97.5 369 ALA B C 1
ATOM 5397 O O . ALA B 1 369 ? -11.219 -16.906 -7.699 1 97.5 369 ALA B O 1
ATOM 5398 N N . VAL B 1 370 ? -9.922 -18.047 -6.262 1 96.31 370 VAL B N 1
ATOM 5399 C CA . VAL B 1 370 ? -11.031 -18.344 -5.363 1 96.31 370 VAL B CA 1
ATOM 5400 C C . VAL B 1 370 ? -11.539 -17.047 -4.723 1 96.31 370 VAL B C 1
ATOM 5402 O O . VAL B 1 370 ? -12.742 -16.812 -4.637 1 96.31 370 VAL B O 1
ATOM 5405 N N . ASP B 1 371 ? -10.641 -16.219 -4.277 1 94.75 371 ASP B N 1
ATOM 5406 C CA . ASP B 1 371 ? -11.023 -14.961 -3.627 1 94.75 371 ASP B CA 1
ATOM 5407 C C . ASP B 1 371 ? -11.766 -14.047 -4.594 1 94.75 371 ASP B C 1
ATOM 5409 O O . ASP B 1 371 ? -12.672 -13.312 -4.191 1 94.75 371 ASP B O 1
ATOM 5413 N N . ASP B 1 372 ? -11.312 -14.07 -5.816 1 94.56 372 ASP B N 1
ATOM 5414 C CA . ASP B 1 372 ? -12.008 -13.258 -6.809 1 94.56 372 ASP B CA 1
ATOM 5415 C C . ASP B 1 372 ? -13.422 -13.781 -7.047 1 94.56 372 ASP B C 1
ATOM 5417 O O . ASP B 1 372 ? -14.391 -13.023 -7 1 94.56 372 ASP B O 1
ATOM 5421 N N . ARG B 1 373 ? -13.57 -15.055 -7.223 1 94.69 373 ARG B N 1
ATOM 5422 C CA . ARG B 1 373 ? -14.852 -15.688 -7.551 1 94.69 373 ARG B CA 1
ATOM 5423 C C . ARG B 1 373 ? -15.828 -15.578 -6.387 1 94.69 373 ARG B C 1
ATOM 5425 O O . ARG B 1 373 ? -17.031 -15.43 -6.594 1 94.69 373 ARG B O 1
ATOM 5432 N N . PHE B 1 374 ? -15.266 -15.617 -5.176 1 95.12 374 PHE B N 1
ATOM 5433 C CA . PHE B 1 374 ? -16.141 -15.688 -4.016 1 95.12 374 PHE B CA 1
ATOM 5434 C C . PHE B 1 374 ? -15.961 -14.469 -3.119 1 95.12 374 PHE B C 1
ATOM 5436 O O . PHE B 1 374 ? -16.141 -14.547 -1.903 1 95.12 374 PHE B O 1
ATOM 5443 N N . SER B 1 375 ? -15.492 -13.391 -3.701 1 90.88 375 SER B N 1
ATOM 5444 C CA . SER B 1 375 ? -15.5 -12.125 -2.973 1 90.88 375 SER B CA 1
ATOM 5445 C C . SER B 1 375 ? -16.922 -11.742 -2.553 1 90.88 375 SER B C 1
ATOM 5447 O O . SER B 1 375 ? -17.891 -12.234 -3.125 1 90.88 375 SER B O 1
ATOM 5449 N N . ALA B 1 376 ? -17.047 -10.945 -1.544 1 87.88 376 ALA B N 1
ATOM 5450 C CA . ALA B 1 376 ? -18.359 -10.508 -1.103 1 87.88 376 ALA B CA 1
ATOM 5451 C C . ALA B 1 376 ? -19.141 -9.867 -2.248 1 87.88 376 ALA B C 1
ATOM 5453 O O . ALA B 1 376 ? -20.312 -10.172 -2.461 1 87.88 376 ALA B O 1
ATOM 5454 N N . GLU B 1 377 ? -18.438 -9.078 -3.045 1 80.81 377 GLU B N 1
ATOM 5455 C CA . GLU B 1 377 ? -19.078 -8.375 -4.156 1 80.81 377 GLU B CA 1
ATOM 5456 C C . GLU B 1 377 ? -19.531 -9.352 -5.238 1 80.81 377 GLU B C 1
ATOM 5458 O O . GLU B 1 377 ? -20.641 -9.227 -5.766 1 80.81 377 GLU B O 1
ATOM 5463 N N . ALA B 1 378 ? -18.672 -10.266 -5.539 1 86.44 378 ALA B N 1
ATOM 5464 C CA . ALA B 1 378 ? -19 -11.234 -6.59 1 86.44 378 ALA B CA 1
ATOM 5465 C C . ALA B 1 378 ? -20.188 -12.102 -6.191 1 86.44 378 ALA B C 1
ATOM 5467 O O . ALA B 1 378 ? -21.062 -12.375 -7.008 1 86.44 378 ALA B O 1
ATOM 5468 N N . VAL B 1 379 ? -20.219 -12.508 -4.934 1 90.75 379 VAL B N 1
ATOM 5469 C CA . VAL B 1 379 ? -21.281 -13.367 -4.434 1 90.75 379 VAL B CA 1
ATOM 5470 C C . VAL B 1 379 ? -22.594 -12.586 -4.387 1 90.75 379 VAL B C 1
ATOM 5472 O O . VAL B 1 379 ? -23.641 -13.102 -4.781 1 90.75 379 VAL B O 1
ATOM 5475 N N . ASP B 1 380 ? -22.531 -11.391 -3.926 1 83.44 380 ASP B N 1
ATOM 5476 C CA . ASP B 1 380 ? -23.734 -10.562 -3.887 1 83.44 380 ASP B CA 1
ATOM 5477 C C . ASP B 1 380 ? -24.281 -10.312 -5.293 1 83.44 380 ASP B C 1
ATOM 5479 O O . ASP B 1 380 ? -25.5 -10.305 -5.5 1 83.44 380 ASP B O 1
ATOM 5483 N N . ALA B 1 381 ? -23.359 -10.125 -6.223 1 79.44 381 ALA B N 1
ATOM 5484 C CA . ALA B 1 381 ? -23.781 -9.914 -7.605 1 79.44 381 ALA B CA 1
ATOM 5485 C C . ALA B 1 381 ? -24.453 -11.164 -8.164 1 79.44 381 ALA B C 1
ATOM 5487 O O . ALA B 1 381 ? -25.422 -11.07 -8.93 1 79.44 381 ALA B O 1
ATOM 5488 N N . ARG B 1 382 ? -24.016 -12.289 -7.785 1 83.5 382 ARG B N 1
ATOM 5489 C CA . ARG B 1 382 ? -24.516 -13.562 -8.281 1 83.5 382 ARG B CA 1
ATOM 5490 C C . ARG B 1 382 ? -25.859 -13.906 -7.648 1 83.5 382 ARG B C 1
ATOM 5492 O O . ARG B 1 382 ? -26.734 -14.461 -8.312 1 83.5 382 ARG B O 1
ATOM 5499 N N . LEU B 1 383 ? -26.016 -13.617 -6.379 1 85.12 383 LEU B N 1
ATOM 5500 C CA . LEU B 1 383 ? -27.188 -14.055 -5.629 1 85.12 383 LEU B CA 1
ATOM 5501 C C . LEU B 1 383 ? -28.266 -12.961 -5.602 1 85.12 383 LEU B C 1
ATOM 5503 O O . LEU B 1 383 ? -29.391 -13.195 -5.172 1 85.12 383 LEU B O 1
ATOM 5507 N N . GLY B 1 384 ? -27.844 -11.648 -5.883 1 68.75 384 GLY B N 1
ATOM 5508 C CA . GLY B 1 384 ? -28.797 -10.562 -5.922 1 68.75 384 GLY B CA 1
ATOM 5509 C C . GLY B 1 384 ? -29.531 -10.461 -7.25 1 68.75 384 GLY B C 1
ATOM 5510 O O . GLY B 1 384 ? -29.109 -11.055 -8.242 1 68.75 384 GLY B O 1
#

InterPro domains:
  IPR000600 ROK family [PF00480] (83-369)
  IPR000600 ROK family [PTHR18964] (5-369)
  IPR036388 Winged helix-like DNA-binding domain superfamily [G3DSA:1.10.10.10] (5-64)
  IPR036390 Winged helix DNA-binding domain superfamily [SSF46785] (7-61)
  IPR043129 ATPase, nucleotide binding domain [SSF53067] (84-370)

pLDDT: mean 91.98, std 10.56, range [34.62, 98.88]

Solvent-accessible surface area (backbone atoms only — not comparable to full-atom values): 38127 Å² total; per-residue (Å²): 55,69,64,38,48,14,48,52,47,51,32,25,65,68,58,79,20,34,29,66,67,42,41,37,66,73,45,64,46,50,70,68,57,50,48,52,32,49,48,51,37,43,73,69,36,43,31,42,75,72,53,69,55,83,58,77,92,64,93,60,65,57,32,46,38,70,54,51,68,42,40,27,23,41,25,34,44,41,48,67,59,30,33,44,34,33,38,24,42,79,85,52,50,75,75,45,72,49,78,42,86,40,53,41,61,68,14,53,85,58,43,47,61,56,51,55,51,46,52,53,49,53,31,59,75,72,68,50,60,74,77,38,48,42,27,37,20,38,28,34,89,45,51,28,23,75,84,78,55,22,34,76,56,44,86,77,30,45,73,38,42,65,38,63,59,50,60,56,51,28,73,77,42,90,38,59,58,46,68,36,27,36,44,37,22,25,29,43,18,42,42,58,67,77,40,54,75,46,89,68,77,42,61,33,34,37,23,41,34,36,27,68,49,36,35,26,10,35,30,49,76,75,35,68,46,40,44,61,54,17,32,24,21,41,54,23,57,35,72,69,60,69,78,38,70,26,95,85,73,46,57,6,15,33,24,33,62,43,9,40,53,28,50,42,51,52,38,39,75,70,70,43,83,57,84,45,66,69,53,45,43,53,38,43,74,69,59,36,64,69,54,43,51,52,38,38,53,26,14,38,57,51,6,47,55,44,9,49,50,32,17,41,48,5,29,38,35,40,30,37,28,53,75,54,52,40,70,61,30,51,53,24,24,51,52,21,25,65,73,46,29,54,68,69,30,47,70,70,42,42,77,43,71,54,83,57,60,89,48,14,38,53,32,10,28,36,48,54,50,42,50,57,63,60,25,37,67,46,37,16,52,69,76,85,54,69,63,38,49,14,48,51,47,52,30,26,63,69,58,79,20,34,31,68,66,43,41,36,67,72,44,64,47,53,72,67,56,50,49,52,34,47,48,50,37,42,73,71,35,43,31,42,76,73,53,70,48,84,53,80,92,62,92,56,62,59,31,45,38,70,55,50,68,43,41,28,22,42,23,36,44,40,47,67,60,28,32,44,36,32,38,22,41,80,86,50,50,76,76,45,72,50,78,43,85,41,53,43,62,68,14,53,86,58,43,48,60,55,50,54,50,45,52,53,51,52,31,59,76,72,68,50,59,75,76,38,46,42,27,36,20,35,26,35,89,44,52,29,23,75,84,78,54,23,34,74,55,45,86,76,29,45,74,37,42,65,38,65,59,50,60,55,52,27,72,76,42,91,38,60,57,46,70,37,26,35,45,36,22,25,28,43,18,40,40,58,67,77,39,51,76,45,90,69,77,41,63,33,34,37,25,39,34,35,29,68,49,37,36,26,9,35,30,50,76,74,35,68,46,40,43,63,55,17,33,25,21,42,54,22,56,34,73,70,58,68,76,37,70,26,98,87,73,45,58,5,14,34,23,33,63,43,10,40,53,28,50,42,51,54,39,39,75,71,70,44,84,58,83,44,65,68,51,46,43,53,38,41,76,69,60,35,64,70,54,42,51,53,38,38,54,25,15,39,56,52,6,47,56,46,8,49,50,33,18,41,47,6,30,35,34,40,30,36,28,55,75,54,52,40,72,61,29,51,52,25,26,51,53,22,24,66,73,46,29,53,67,68,30,48,69,69,42,43,78,42,70,53,84,57,61,88,47,14,37,51,31,10,28,37,47,53,50,43,48,57,62,61,25,37,66,45,36,18,52,68,76,85